Protein AF-A0A9Q1R3L7-F1 (afdb_monomer_lite)

Secondary structure (DSSP, 8-state):
-------S--------------------HHHHHHHHHHHHHHHHTT-S-GGGHHHHHHHHHHHHHHHHHHHHHHHHS-EEEESSSS-EEESSS------B--TTS-S-SBPP-EEE--HHHHS---EEEPPSSTT-PPPPSGGGGSS-EEEHHHHHHHHTT----HHHHS---S-TTS---GGG--HHHHHHHHHHHHHHHHHHHHHHHHHHHHS--EEESSSS-EE-SSS-------TT-SSSSS-S---EEE--HHHHS---EEEE--TTS-SS--GGGTTTSEEEEHHHHHHHHTTPPPPGGGPPPPP----TT-BHHHHHHHHHHHHT--STTEEEEEE-SS-EEE---TTSBGGGGT--TT-EEEEEEPPP----------------------------------------------------------PPPPPP---PPP-------

Organism: NCBI:txid402998

InterPro domains:
  IPR000626 Ubiquitin-like domain [PF00240] (311-373)
  IPR000626 Ubiquitin-like domain [PS50053] (310-370)
  IPR023342 APO domain [PF05634] (27-162)
  IPR023342 APO domain [PF05634] (189-303)
  IPR023342 APO domain [PS51499] (81-166)
  IPR023342 APO domain [PS51499] (219-304)
  IPR029071 Ubiquitin-like domain superfamily [SSF54236] (310-374)

Foldseek 3Di:
DDDDDDDDDDDDPPPPPPPPPDPPPPPDVVVCVVVVVVVLVVVQVCPLVVVLLVLLVLLLVLVVLLLVLLQLLCVVWFKKAFPADLAIATAPDAFQFQAGCGNVNPDGRHGGDIDGDDSCSQFPFAKEWADPEQRDDAAAQVCPVVTDIFQPSNSLSVRNVYDDDPCRTPVDDDDPDDPPPSVPDDLVRNLVSLVSNQVSLVSNLVSVQVSLVPWWKKAFPQDLYIYRHDPHHNHQCQPPPPPDPPGSGGPIDTDHSCSRGNFNKHFAAAPQRDSHHHNVCVVFTFIFRPSQSSSVVSPDDDDPVGDTFGDFDDDQFAFLLSVLVRCCVRRVDDSVFKWKWWDDPPDTHTRPDRNHGPVVVVDDPPTGIDIDGDDDPPPPPPDDDDDDDDDDDDDDDDDDDYDDDDDDDYDDDDDDDDDDDDDDDDDDDDDDDDDDDDDDDDDDDDDDDDDDD

Sequence (453 aa):
MVLRNRQLWQQTRMFFYYRLYSSKPKVDLRKLRPMILKRIENRAKDYPVQSMVPVAEDVLKARTILYHGVSALIQRFPTWACKYCPEVYIGENGHLIRTCYGYRRRAKNQAHEWIRGRLKDILVPVEAFHLRTMFQNVINHQERFDYDRIPAVVELCLQAGAVPSEEIVCGSSLPSSVPFQADSLSDDDLMLLGRETLKAWEALRSGVQRLLFVYPAKVCEHCSEVHIGPSGHKARLCGVFKFESWRGSHFWKKAEVDHLVPPKIVWYRRPQDPPLLMDDGRNYYGHAPAVVDLCTKVGVIAPSKYFCMMKLEVADNATVLNLKIAIQVQENVPGDRLILLLNRDVDHLLLNDDHKPLSEYGIQDGSRLHAFFEPLDEAENDGDDKDAGDESENEEEKDGNNNDDDSDGGDASENEEENDGNNNDDDSNSSSPKSPPSEDISVESPEYVDVSD

pLDDT: mean 75.71, std 24.24, range [28.38, 98.62]

Radius of gyration: 34.12 Å; chains: 1; bounding box: 88×106×112 Å

Structure (mmCIF, N/CA/C/O backbone):
data_AF-A0A9Q1R3L7-F1
#
_entry.id   AF-A0A9Q1R3L7-F1
#
loop_
_atom_site.group_PDB
_atom_site.id
_atom_site.type_symbol
_atom_site.label_atom_id
_atom_site.label_alt_id
_atom_site.label_comp_id
_atom_site.label_asym_id
_atom_site.label_entity_id
_atom_site.label_seq_id
_atom_site.pdbx_PDB_ins_code
_atom_site.Cartn_x
_atom_site.Cartn_y
_atom_site.Cartn_z
_atom_site.occupancy
_atom_site.B_iso_or_equiv
_atom_site.auth_seq_id
_atom_site.auth_comp_id
_atom_site.auth_asym_id
_atom_site.auth_atom_id
_atom_site.pdbx_PDB_model_num
ATOM 1 N N . MET A 1 1 ? 62.530 18.113 54.187 1.00 34.28 1 MET A N 1
ATOM 2 C CA . MET A 1 1 ? 63.044 18.314 52.814 1.00 34.28 1 MET A CA 1
ATOM 3 C C . MET A 1 1 ? 62.220 17.416 51.901 1.00 34.28 1 MET A C 1
ATOM 5 O O . MET A 1 1 ? 62.183 16.227 52.162 1.00 34.28 1 MET A O 1
ATOM 9 N N . VAL A 1 2 ? 61.333 17.935 51.040 1.00 30.70 2 VAL A N 1
ATOM 10 C CA . VAL A 1 2 ? 61.677 18.519 49.719 1.00 30.70 2 VAL A CA 1
ATOM 11 C C . VAL A 1 2 ? 62.476 17.476 48.929 1.00 30.70 2 VAL A C 1
ATOM 13 O O . VAL A 1 2 ? 63.556 17.124 49.368 1.00 30.70 2 VAL A O 1
ATOM 16 N N . LEU A 1 3 ? 62.097 16.961 47.766 1.00 32.66 3 LEU A N 1
ATOM 17 C CA . LEU A 1 3 ? 60.968 17.089 46.841 1.00 32.66 3 LEU A CA 1
ATOM 18 C C . LEU A 1 3 ? 61.407 16.248 45.614 1.00 32.66 3 LEU A C 1
ATOM 20 O O . LEU A 1 3 ? 62.603 16.018 45.443 1.00 32.66 3 LEU A O 1
ATOM 24 N N . ARG A 1 4 ? 60.461 15.962 44.711 1.00 36.62 4 ARG A N 1
ATOM 25 C CA . ARG A 1 4 ? 60.622 15.514 43.304 1.00 36.62 4 ARG A CA 1
ATOM 26 C C . ARG A 1 4 ? 60.746 14.005 43.083 1.00 36.62 4 ARG A C 1
ATOM 28 O O . ARG A 1 4 ? 61.550 13.347 43.715 1.00 36.62 4 ARG A O 1
ATOM 35 N N . ASN A 1 5 ? 60.035 13.408 42.130 1.00 36.19 5 ASN A N 1
ATOM 36 C CA . ASN A 1 5 ? 59.064 13.894 41.134 1.00 36.19 5 ASN A CA 1
ATOM 37 C C . ASN A 1 5 ? 58.353 12.634 40.587 1.00 36.19 5 ASN A C 1
ATOM 39 O O . ASN A 1 5 ? 59.004 11.605 40.454 1.00 36.19 5 ASN A O 1
ATOM 43 N N . ARG A 1 6 ? 57.015 12.614 40.439 1.00 32.59 6 ARG A N 1
ATOM 44 C CA . ARG A 1 6 ? 56.281 12.894 39.173 1.00 32.59 6 ARG A CA 1
ATOM 45 C C . ARG A 1 6 ? 56.823 12.051 38.003 1.00 32.59 6 ARG A C 1
ATOM 47 O O . ARG A 1 6 ? 58.001 12.142 37.716 1.00 32.59 6 ARG A O 1
ATOM 54 N N . GLN A 1 7 ? 56.056 11.307 37.213 1.00 37.03 7 GLN A N 1
ATOM 55 C CA . GLN A 1 7 ? 54.637 11.340 36.844 1.00 37.03 7 GLN A CA 1
ATOM 56 C C . GLN A 1 7 ? 54.412 10.179 35.845 1.00 37.03 7 GLN A C 1
ATOM 58 O O . GLN A 1 7 ? 55.392 9.613 35.377 1.00 37.03 7 GLN A O 1
ATOM 63 N N . LEU A 1 8 ? 53.151 9.944 35.447 1.00 33.44 8 LEU A N 1
ATOM 64 C CA . LEU A 1 8 ? 52.649 8.938 34.483 1.00 33.44 8 LEU A CA 1
ATOM 65 C C . LEU A 1 8 ? 52.349 7.616 35.208 1.00 33.44 8 LEU A C 1
ATOM 67 O O . LEU A 1 8 ? 53.237 6.818 35.446 1.00 33.44 8 LEU A O 1
ATOM 71 N N . TRP A 1 9 ? 51.148 7.356 35.725 1.00 31.92 9 TRP A N 1
ATOM 72 C CA . TRP A 1 9 ? 49.879 7.342 35.001 1.00 31.92 9 TRP A CA 1
ATOM 73 C C . TRP A 1 9 ? 48.712 7.715 35.931 1.00 31.92 9 TRP A C 1
ATOM 75 O O . TRP A 1 9 ? 48.114 6.874 36.598 1.00 31.92 9 TRP A O 1
ATOM 85 N N . GLN A 1 10 ? 48.363 9.001 35.966 1.00 36.00 10 GLN A N 1
ATOM 86 C CA . GLN A 1 10 ? 46.988 9.420 36.225 1.00 36.00 10 GLN A CA 1
ATOM 87 C C . GLN A 1 10 ? 46.316 9.552 34.861 1.00 36.00 10 GLN A C 1
ATOM 89 O O . GLN A 1 10 ? 46.727 10.415 34.099 1.00 36.00 10 GLN A O 1
ATOM 94 N N . GLN A 1 11 ? 45.318 8.705 34.597 1.00 41.62 11 GLN A N 1
ATOM 95 C CA . GLN A 1 11 ? 44.144 8.908 33.724 1.00 41.62 11 GLN A CA 1
ATOM 96 C C . GLN A 1 11 ? 43.766 7.623 32.987 1.00 41.62 11 GLN A C 1
ATOM 98 O O . GLN A 1 11 ? 43.932 7.475 31.784 1.00 41.62 11 GLN A O 1
ATOM 103 N N . THR A 1 12 ? 43.169 6.693 33.723 1.00 32.78 12 THR A N 1
ATOM 104 C CA . THR A 1 12 ? 42.073 5.877 33.185 1.00 32.78 12 THR A CA 1
ATOM 105 C C . THR A 1 12 ? 41.256 5.387 34.372 1.00 32.78 12 THR A C 1
ATOM 107 O O . THR A 1 12 ? 41.481 4.321 34.936 1.00 32.78 12 THR A O 1
ATOM 110 N N . ARG A 1 13 ? 40.306 6.219 34.816 1.00 32.28 13 ARG A N 1
ATOM 111 C CA . ARG A 1 13 ? 39.185 5.728 35.622 1.00 32.28 13 ARG A CA 1
ATOM 112 C C . ARG A 1 13 ? 38.358 4.834 34.702 1.00 32.28 13 ARG A C 1
ATOM 114 O O . ARG A 1 13 ? 37.472 5.311 34.002 1.00 32.28 13 ARG A O 1
ATOM 121 N N . MET A 1 14 ? 38.693 3.549 34.671 1.00 28.38 14 MET A N 1
ATOM 122 C CA . MET A 1 14 ? 37.858 2.526 34.061 1.00 28.38 14 MET A CA 1
ATOM 123 C C . MET A 1 14 ? 36.599 2.416 34.932 1.00 28.38 14 MET A C 1
ATOM 125 O O . MET A 1 14 ? 36.583 1.738 35.959 1.00 28.38 14 MET A O 1
ATOM 129 N N . PHE A 1 15 ? 35.560 3.174 34.580 1.00 32.06 15 PHE A N 1
ATOM 130 C CA . PHE A 1 15 ? 34.228 2.989 35.142 1.00 32.06 15 PHE A CA 1
ATOM 131 C C . PHE A 1 15 ? 33.694 1.651 34.629 1.00 32.06 15 PHE A C 1
ATOM 133 O O . PHE A 1 15 ? 33.023 1.582 33.601 1.00 32.06 15 PHE A O 1
ATOM 140 N N . PHE A 1 16 ? 33.992 0.570 35.347 1.00 29.59 16 PHE A N 1
ATOM 141 C CA . PHE A 1 16 ? 33.198 -0.643 35.244 1.00 29.59 16 PHE A CA 1
ATOM 142 C C . PHE A 1 16 ? 31.805 -0.320 35.788 1.00 29.59 16 PHE A C 1
ATOM 144 O O . PHE A 1 16 ? 31.561 -0.354 36.995 1.00 29.59 16 PHE A O 1
ATOM 151 N N . TYR A 1 17 ? 30.881 0.026 34.892 1.00 30.47 17 TYR A N 1
ATOM 152 C CA . TYR A 1 17 ? 29.455 0.004 35.188 1.00 30.47 17 TYR A CA 1
ATOM 153 C C . TYR A 1 17 ? 29.039 -1.454 35.397 1.00 30.47 17 TYR A C 1
ATOM 155 O O . TYR A 1 17 ? 28.547 -2.122 34.489 1.00 30.47 17 TYR A O 1
ATOM 163 N N . TYR A 1 18 ? 29.237 -1.968 36.609 1.00 34.44 18 TYR A N 1
ATOM 164 C CA . TYR A 1 18 ? 28.557 -3.178 37.040 1.00 34.44 18 TYR A CA 1
ATOM 165 C C . TYR A 1 18 ? 27.058 -2.875 37.066 1.00 34.44 18 TYR A C 1
ATOM 167 O O . TYR A 1 18 ? 26.556 -2.177 37.948 1.00 34.44 18 TYR A O 1
ATOM 175 N N . ARG A 1 19 ? 26.326 -3.384 36.071 1.00 36.56 19 ARG A N 1
ATOM 176 C CA . ARG A 1 19 ? 24.863 -3.381 36.072 1.00 36.56 19 ARG A CA 1
ATOM 177 C C . ARG A 1 19 ? 24.406 -4.394 37.123 1.00 36.56 19 ARG A C 1
ATOM 179 O O . ARG A 1 19 ? 24.162 -5.557 36.823 1.00 36.56 19 ARG A O 1
ATOM 186 N N . LEU A 1 20 ? 24.352 -3.959 38.379 1.00 33.59 20 LEU A N 1
ATOM 187 C CA . LEU A 1 20 ? 23.763 -4.728 39.468 1.00 33.59 20 LEU A CA 1
ATOM 188 C C . LEU A 1 20 ? 22.270 -4.905 39.164 1.00 33.59 20 LEU A C 1
ATOM 190 O O . LEU A 1 20 ? 21.499 -3.943 39.192 1.00 33.59 20 LEU A O 1
ATOM 194 N N . TYR A 1 21 ? 21.855 -6.133 38.851 1.00 40.78 21 TYR A N 1
ATOM 195 C CA . TYR A 1 21 ? 20.444 -6.503 38.797 1.00 40.78 21 TYR A CA 1
ATOM 196 C C . TYR A 1 21 ? 19.878 -6.456 40.219 1.00 40.78 21 TYR A C 1
ATOM 198 O O . TYR A 1 21 ? 19.870 -7.449 40.939 1.00 40.78 21 TYR A O 1
ATOM 206 N N . SER A 1 22 ? 19.414 -5.278 40.637 1.00 44.62 22 SER A N 1
ATOM 207 C CA . SER A 1 22 ? 18.559 -5.157 41.812 1.00 44.62 22 SER A CA 1
ATOM 208 C C . SER A 1 22 ? 17.253 -5.896 41.524 1.00 44.62 22 SER A C 1
ATOM 210 O O . SER A 1 22 ? 16.543 -5.584 40.560 1.00 44.62 22 SER A O 1
ATOM 212 N N . SER A 1 23 ? 16.953 -6.907 42.336 1.00 52.69 23 SER A N 1
ATOM 213 C CA . SER A 1 23 ? 15.661 -7.583 42.376 1.00 52.69 23 SER A CA 1
ATOM 214 C C . SER A 1 23 ? 14.584 -6.549 42.702 1.00 52.69 23 SER A C 1
ATOM 216 O O . SER A 1 23 ? 14.369 -6.206 43.865 1.00 52.69 23 SER A O 1
ATOM 218 N N . LYS A 1 24 ? 13.943 -6.000 41.663 1.00 58.62 24 LYS A N 1
ATOM 219 C CA . LYS A 1 24 ? 12.884 -4.997 41.812 1.00 58.62 24 LYS A CA 1
ATOM 220 C C . LYS A 1 24 ? 11.801 -5.551 42.750 1.00 58.62 24 LYS A C 1
ATOM 222 O O . LYS A 1 24 ? 11.383 -6.697 42.556 1.00 58.62 24 LYS A O 1
ATOM 227 N N . PRO A 1 25 ? 11.314 -4.771 43.732 1.00 55.88 25 PRO A N 1
ATOM 228 C CA . PRO A 1 25 ? 10.180 -5.192 44.543 1.00 55.88 25 PRO A CA 1
ATOM 229 C C . PRO A 1 25 ? 9.013 -5.515 43.605 1.00 55.88 25 PRO A C 1
ATOM 231 O O . PRO A 1 25 ? 8.721 -4.745 42.686 1.00 55.88 25 PRO A O 1
ATOM 234 N N . LYS A 1 26 ? 8.380 -6.681 43.795 1.00 65.62 26 LYS A N 1
ATOM 235 C CA . LYS A 1 26 ? 7.202 -7.091 43.020 1.00 65.62 26 LYS A CA 1
ATOM 236 C C . LYS A 1 26 ? 6.136 -6.009 43.173 1.00 65.62 26 LYS A C 1
ATOM 238 O O . LYS A 1 26 ? 5.538 -5.864 44.235 1.00 65.62 26 LYS A O 1
ATOM 243 N N . VAL A 1 27 ? 5.934 -5.235 42.114 1.00 76.56 27 VAL A N 1
ATOM 244 C CA . VAL A 1 27 ? 4.901 -4.205 42.044 1.00 76.56 27 VAL A CA 1
ATOM 245 C C . VAL A 1 27 ? 3.542 -4.873 42.263 1.00 76.56 27 VAL A C 1
ATOM 247 O O . VAL A 1 27 ? 3.164 -5.774 41.514 1.00 76.56 27 VAL A O 1
ATOM 250 N N . ASP A 1 28 ? 2.810 -4.452 43.296 1.00 82.81 28 ASP A N 1
ATOM 251 C CA . ASP A 1 28 ? 1.486 -4.997 43.600 1.00 82.81 28 ASP A CA 1
ATOM 252 C C . ASP A 1 28 ? 0.444 -4.454 42.609 1.00 82.81 28 ASP A C 1
ATOM 254 O O . ASP A 1 28 ? -0.114 -3.363 42.767 1.00 82.81 28 ASP A O 1
ATOM 258 N N . LEU A 1 29 ? 0.172 -5.240 41.564 1.00 78.31 29 LEU A N 1
ATOM 259 C CA . LEU A 1 29 ? -0.796 -4.900 40.522 1.00 78.31 29 LEU A CA 1
ATOM 260 C C . LEU A 1 29 ? -2.215 -4.696 41.068 1.00 78.31 29 LEU A C 1
ATOM 262 O O . LEU A 1 29 ? -2.988 -3.977 40.438 1.00 78.31 29 LEU A O 1
ATOM 266 N N . ARG A 1 30 ? -2.575 -5.266 42.231 1.00 82.75 30 ARG A N 1
ATOM 267 C CA . ARG A 1 30 ? -3.910 -5.065 42.822 1.00 82.75 30 ARG A CA 1
ATOM 268 C C . ARG A 1 30 ? -4.101 -3.623 43.286 1.00 82.75 30 ARG A C 1
ATOM 270 O O . ARG A 1 30 ? -5.178 -3.072 43.085 1.00 82.75 30 ARG A O 1
ATOM 277 N N . LYS A 1 31 ? -3.047 -2.996 43.823 1.00 84.88 31 LYS A N 1
ATOM 278 C CA . LYS A 1 31 ? -3.050 -1.581 44.234 1.00 84.88 31 LYS A CA 1
ATOM 279 C C . LYS A 1 31 ? -2.990 -0.625 43.043 1.00 84.88 31 LYS A C 1
ATOM 281 O O . LYS A 1 31 ? -3.624 0.424 43.072 1.00 84.88 31 LYS A O 1
ATOM 286 N N . LEU A 1 32 ? -2.270 -0.993 41.979 1.00 85.31 32 LEU A N 1
ATOM 287 C CA . LEU A 1 32 ? -2.161 -0.157 40.777 1.00 85.31 32 LEU A CA 1
ATOM 288 C C . LEU A 1 32 ? -3.374 -0.245 39.848 1.00 85.31 32 LEU A C 1
ATOM 290 O O . LEU A 1 32 ? -3.679 0.731 39.166 1.00 85.31 32 LEU A O 1
ATOM 294 N N . ARG A 1 33 ? -4.078 -1.382 39.810 1.00 84.44 33 ARG A N 1
ATOM 295 C CA . ARG A 1 33 ? -5.244 -1.600 38.939 1.00 84.44 33 ARG A CA 1
ATOM 296 C C . ARG A 1 33 ? -6.275 -0.460 38.987 1.00 84.44 33 ARG A C 1
ATOM 298 O O . ARG A 1 33 ? -6.601 0.034 37.908 1.00 84.44 33 ARG A O 1
ATOM 305 N N . PRO A 1 34 ? -6.762 0.011 40.153 1.00 87.25 34 PRO A N 1
ATOM 306 C CA . PRO A 1 34 ? -7.715 1.122 40.193 1.00 87.25 34 PRO A CA 1
ATOM 307 C C . PRO A 1 34 ? -7.130 2.431 39.642 1.00 87.25 34 PRO A C 1
ATOM 309 O O . PRO A 1 34 ? -7.819 3.156 38.929 1.00 87.25 34 PRO A O 1
ATOM 312 N N . MET A 1 35 ? -5.846 2.716 39.888 1.00 87.00 35 MET A N 1
ATOM 313 C CA . MET A 1 35 ? -5.180 3.906 39.340 1.00 87.00 35 MET A CA 1
ATOM 314 C C . MET A 1 35 ? -5.034 3.832 37.813 1.00 87.00 35 MET A C 1
ATOM 316 O O . MET A 1 35 ? -5.225 4.832 37.124 1.00 87.00 35 MET A O 1
ATOM 320 N N . ILE A 1 36 ? -4.714 2.649 37.277 1.00 83.19 36 ILE A N 1
ATOM 321 C CA . ILE A 1 36 ? -4.597 2.410 35.832 1.00 83.19 36 ILE A CA 1
ATOM 322 C C . ILE A 1 36 ? -5.954 2.592 35.156 1.00 83.19 36 ILE A C 1
ATOM 324 O O . ILE A 1 36 ? -6.029 3.315 34.165 1.00 83.19 36 ILE A O 1
ATOM 328 N N . LEU A 1 37 ? -7.015 1.989 35.705 1.00 82.81 37 LEU A N 1
ATOM 329 C CA . LEU A 1 37 ? -8.374 2.128 35.177 1.00 82.81 37 LEU A CA 1
ATOM 330 C C . LEU A 1 37 ? -8.819 3.593 35.180 1.00 82.81 37 LEU A C 1
ATOM 332 O O . LEU A 1 37 ? -9.224 4.091 34.136 1.00 82.81 37 LEU A O 1
ATOM 336 N N . LYS A 1 38 ? -8.609 4.319 36.286 1.00 85.00 38 LYS A N 1
ATOM 337 C CA . LYS A 1 38 ? -8.907 5.758 36.366 1.00 85.00 38 LYS A CA 1
ATOM 338 C C . LYS A 1 38 ? -8.127 6.577 35.331 1.00 85.00 38 LYS A C 1
ATOM 340 O O . LYS A 1 38 ? -8.657 7.517 34.749 1.00 85.00 38 LYS A O 1
ATOM 345 N N . ARG A 1 39 ? -6.863 6.227 35.059 1.00 84.75 39 ARG A N 1
ATOM 346 C CA . ARG A 1 39 ? -6.046 6.899 34.031 1.00 84.75 39 ARG A CA 1
ATOM 347 C C . ARG A 1 39 ? -6.494 6.569 32.604 1.00 84.75 39 ARG A C 1
ATOM 349 O O . ARG A 1 39 ? -6.269 7.382 31.710 1.00 84.75 39 ARG A O 1
ATOM 356 N N . ILE A 1 40 ? -7.036 5.378 32.364 1.00 81.31 40 ILE A N 1
ATOM 357 C CA . ILE A 1 40 ? -7.617 5.006 31.067 1.00 81.31 40 ILE A CA 1
ATOM 358 C C . ILE A 1 40 ? -8.929 5.760 30.869 1.00 81.31 40 ILE A C 1
ATOM 360 O O . ILE A 1 40 ? -9.083 6.416 29.850 1.00 81.31 40 ILE A O 1
ATOM 364 N N . GLU A 1 41 ? -9.809 5.748 31.868 1.00 82.94 41 GLU A N 1
ATOM 365 C CA . GLU A 1 41 ? -11.080 6.473 31.844 1.00 82.94 41 GLU A CA 1
ATOM 366 C C . GLU A 1 41 ? -10.871 7.975 31.625 1.00 82.94 41 GLU A C 1
ATOM 368 O O . GLU A 1 41 ? -11.520 8.573 30.777 1.00 82.94 41 GLU A O 1
ATOM 373 N N . ASN A 1 42 ? -9.914 8.583 32.331 1.00 84.31 42 ASN A N 1
ATOM 374 C CA . ASN A 1 42 ? -9.590 9.992 32.122 1.00 84.31 42 ASN A CA 1
ATOM 375 C C . ASN A 1 42 ? -9.064 10.264 30.710 1.00 84.31 42 ASN A C 1
ATOM 377 O O . ASN A 1 42 ? -9.472 11.249 30.119 1.00 84.31 42 ASN A O 1
ATOM 381 N N . ARG A 1 43 ? -8.215 9.386 30.155 1.00 80.38 43 ARG A N 1
ATOM 382 C CA . ARG A 1 43 ? -7.757 9.518 28.762 1.00 80.38 43 ARG A CA 1
ATOM 383 C C . ARG A 1 43 ? -8.894 9.350 27.764 1.00 80.38 43 ARG A C 1
ATOM 385 O O . ARG A 1 43 ? -8.886 10.025 26.752 1.00 80.38 43 ARG A O 1
ATOM 392 N N . ALA A 1 44 ? -9.852 8.469 28.038 1.00 82.31 44 ALA A N 1
ATOM 393 C CA . ALA A 1 44 ? -10.978 8.220 27.147 1.00 82.31 44 ALA A CA 1
ATOM 394 C C . ALA A 1 44 ? -11.886 9.447 26.975 1.00 82.31 44 ALA A C 1
ATOM 396 O O . ALA A 1 44 ? -12.504 9.584 25.928 1.00 82.31 44 ALA A O 1
ATOM 397 N N . LYS A 1 45 ? -11.936 10.348 27.967 1.00 85.19 45 LYS A N 1
ATOM 398 C CA . LYS A 1 45 ? -12.723 11.593 27.906 1.00 85.19 45 LYS A CA 1
ATOM 399 C C . LYS A 1 45 ? -12.217 12.580 26.856 1.00 85.19 45 LYS A C 1
ATOM 401 O O . LYS A 1 45 ? -13.000 13.390 26.379 1.00 85.19 45 LYS A O 1
ATOM 406 N N . ASP A 1 46 ? -10.942 12.491 26.493 1.00 84.69 46 ASP A N 1
ATOM 407 C CA . ASP A 1 46 ? -10.315 13.382 25.514 1.00 84.69 46 ASP A CA 1
ATOM 408 C C . ASP A 1 46 ? -10.519 12.896 24.061 1.00 84.69 46 ASP A C 1
ATOM 410 O O . ASP A 1 46 ? -9.976 13.492 23.132 1.00 84.69 46 ASP A O 1
ATOM 414 N N . TYR A 1 47 ? -11.258 11.793 23.857 1.00 88.50 47 TYR A N 1
ATOM 415 C CA . TYR A 1 47 ? -11.489 11.174 22.551 1.00 88.50 47 TYR A CA 1
ATOM 416 C C . TYR A 1 47 ? -12.956 11.330 22.111 1.00 88.50 47 TYR A C 1
ATOM 418 O O . TYR A 1 47 ? -13.857 11.158 22.934 1.00 88.50 47 TYR A O 1
ATOM 426 N N . PRO A 1 48 ? -13.213 11.569 20.813 1.00 92.62 48 PRO A N 1
ATOM 427 C CA . PRO A 1 48 ? -12.222 11.817 19.764 1.00 92.62 48 PRO A CA 1
ATOM 428 C C . PRO A 1 48 ? -11.524 13.177 19.939 1.00 92.62 48 PRO A C 1
ATOM 430 O O . PRO A 1 48 ? -12.106 14.142 20.439 1.00 92.62 48 PRO A O 1
ATOM 433 N N . VAL A 1 49 ? -10.262 13.255 19.512 1.00 93.19 49 VAL A N 1
ATOM 434 C CA . VAL A 1 49 ? -9.498 14.507 19.516 1.00 93.19 49 VAL A CA 1
ATOM 435 C C . VAL A 1 49 ? -10.026 15.377 18.379 1.00 93.19 49 VAL A C 1
ATOM 437 O O . VAL A 1 49 ? -9.717 15.126 17.216 1.00 93.19 49 VAL A O 1
ATOM 440 N N . GLN A 1 50 ? -10.813 16.400 18.717 1.00 93.50 50 GLN A N 1
ATOM 441 C CA . GLN A 1 50 ? -11.585 17.201 17.753 1.00 93.50 50 GLN A CA 1
ATOM 442 C C . GLN A 1 50 ? -10.742 17.797 16.615 1.00 93.50 50 GLN A C 1
ATOM 444 O O . GLN A 1 50 ? -11.167 17.810 15.465 1.00 93.50 50 GLN A O 1
ATOM 449 N N . SER A 1 51 ? -9.503 18.216 16.893 1.00 94.25 51 SER A N 1
ATOM 450 C CA . SER A 1 51 ? -8.596 18.752 15.866 1.00 94.25 51 SER A CA 1
ATOM 451 C C . SER A 1 51 ? -8.138 17.720 14.826 1.00 94.25 51 SER A C 1
ATOM 453 O O . SER A 1 51 ? -7.596 18.101 13.791 1.00 94.25 51 SER A O 1
ATOM 455 N N . MET A 1 52 ? -8.335 16.423 15.082 1.00 96.81 52 MET A N 1
ATOM 456 C CA . MET A 1 52 ? -8.012 15.341 14.148 1.00 96.81 52 MET A CA 1
ATOM 457 C C . MET A 1 52 ? -9.197 14.912 13.279 1.00 96.81 52 MET A C 1
ATOM 459 O O . MET A 1 52 ? -8.973 14.187 12.311 1.00 96.81 52 MET A O 1
ATOM 463 N N . VAL A 1 53 ? -10.423 15.360 13.573 1.00 96.38 53 VAL A N 1
ATOM 464 C CA . VAL A 1 53 ? -11.617 15.010 12.781 1.00 96.38 53 VAL A CA 1
ATOM 465 C C . VAL A 1 53 ? -11.443 15.389 11.301 1.00 96.38 53 VAL A C 1
ATOM 467 O O . VAL A 1 53 ? -11.608 14.500 10.465 1.00 96.38 53 VAL A O 1
ATOM 470 N N . PRO A 1 54 ? -10.977 16.607 10.937 1.00 97.62 54 PRO A N 1
ATOM 471 C CA . PRO A 1 54 ? -10.774 16.957 9.527 1.00 97.62 54 PRO A CA 1
ATOM 472 C C . PRO A 1 54 ? -9.737 16.063 8.836 1.00 97.62 54 PRO A C 1
ATOM 474 O O . PRO A 1 54 ? -9.894 15.691 7.680 1.00 97.62 54 PRO A O 1
ATOM 477 N N . VAL A 1 55 ? -8.694 15.643 9.564 1.00 98.19 55 VAL A N 1
ATOM 478 C CA . VAL A 1 55 ? -7.669 14.729 9.032 1.00 98.19 55 VAL A CA 1
ATOM 479 C C . VAL A 1 55 ? -8.278 13.370 8.701 1.00 98.19 55 VAL A C 1
ATOM 481 O O . VAL A 1 55 ? -7.944 12.780 7.678 1.00 98.19 55 VAL A O 1
ATOM 484 N N . ALA A 1 56 ? -9.164 12.868 9.559 1.00 97.88 56 ALA A N 1
ATOM 485 C CA . ALA A 1 56 ? -9.865 11.612 9.333 1.00 97.88 56 ALA A CA 1
ATOM 486 C C . ALA A 1 56 ? -10.855 11.702 8.161 1.00 97.88 56 ALA A C 1
ATOM 488 O O . ALA A 1 56 ? -10.915 10.784 7.346 1.00 97.88 56 ALA A O 1
ATOM 489 N N . GLU A 1 57 ? -11.569 12.816 8.013 1.00 96.69 57 GLU A N 1
ATOM 490 C CA . GLU A 1 57 ? -12.428 13.058 6.848 1.00 96.69 57 GLU A CA 1
ATOM 491 C C . GLU A 1 57 ? -11.627 13.116 5.542 1.00 96.69 57 GLU A C 1
ATOM 493 O O . GLU A 1 57 ? -12.004 12.479 4.558 1.00 96.69 57 GLU A O 1
ATOM 498 N N . ASP A 1 58 ? -10.493 13.817 5.534 1.00 97.25 58 ASP A N 1
ATOM 499 C CA . ASP A 1 58 ? -9.613 13.899 4.367 1.00 97.25 58 ASP A CA 1
ATOM 500 C C . ASP A 1 58 ? -9.026 12.531 3.997 1.00 97.25 58 ASP A C 1
ATOM 502 O O . ASP A 1 58 ? -8.929 12.198 2.816 1.00 97.25 58 ASP A O 1
ATOM 506 N N . VAL A 1 59 ? -8.703 11.694 4.991 1.00 97.88 59 VAL A N 1
ATOM 507 C CA . VAL A 1 59 ? -8.289 10.298 4.775 1.00 97.88 59 VAL A CA 1
ATOM 508 C C . VAL A 1 59 ? -9.386 9.497 4.075 1.00 97.88 59 VAL A C 1
ATOM 510 O O . VAL A 1 59 ? -9.095 8.761 3.128 1.00 97.88 59 VAL A O 1
ATOM 513 N N . LEU A 1 60 ? -10.643 9.635 4.504 1.00 96.19 60 LEU A N 1
ATOM 514 C CA . LEU A 1 60 ? -11.769 8.943 3.876 1.00 96.19 60 LEU A CA 1
ATOM 515 C C . LEU A 1 60 ? -12.023 9.442 2.447 1.00 96.19 60 LEU A C 1
ATOM 517 O O . LEU A 1 60 ? -12.189 8.619 1.547 1.00 96.19 60 LEU A O 1
ATOM 521 N N . LYS A 1 61 ? -11.972 10.759 2.208 1.00 95.56 61 LYS A N 1
ATOM 522 C CA . LYS A 1 61 ? -12.089 11.347 0.860 1.00 95.56 61 LYS A CA 1
ATOM 523 C C . LYS A 1 61 ? -10.979 10.847 -0.067 1.00 95.56 61 LYS A C 1
ATOM 525 O O . LYS A 1 61 ? -11.260 10.361 -1.162 1.00 95.56 61 LYS A O 1
ATOM 530 N N . ALA A 1 62 ? -9.728 10.897 0.393 1.00 97.19 62 ALA A N 1
ATOM 531 C CA . ALA A 1 62 ? -8.576 10.403 -0.356 1.00 97.19 62 ALA A CA 1
ATOM 532 C C . ALA A 1 62 ? -8.703 8.905 -0.665 1.00 97.19 62 ALA A C 1
ATOM 534 O O . ALA A 1 62 ? -8.392 8.472 -1.773 1.00 97.19 62 ALA A O 1
A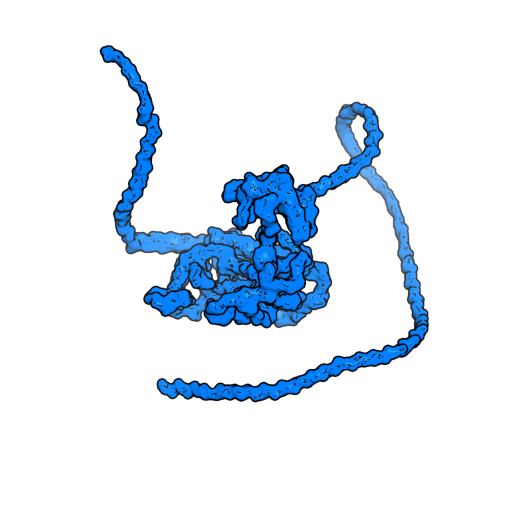TOM 535 N N . ARG A 1 63 ? -9.222 8.104 0.275 1.00 95.69 63 ARG A N 1
ATOM 536 C CA . ARG A 1 63 ? -9.508 6.685 0.037 1.00 95.69 63 ARG A CA 1
ATOM 537 C C . ARG A 1 63 ? -10.512 6.493 -1.104 1.00 95.69 63 ARG A C 1
ATOM 539 O O . ARG A 1 63 ? -10.271 5.639 -1.951 1.00 95.69 63 ARG A O 1
ATOM 546 N N . THR A 1 64 ? -11.598 7.261 -1.149 1.00 93.75 64 THR A N 1
ATOM 547 C CA . THR A 1 64 ? -12.608 7.151 -2.217 1.00 93.75 64 THR A CA 1
ATOM 548 C C . THR A 1 64 ? -12.022 7.490 -3.588 1.00 93.75 64 THR A C 1
ATOM 550 O O . THR A 1 64 ? -12.159 6.692 -4.517 1.00 93.75 64 THR A O 1
ATOM 553 N N . ILE A 1 65 ? -11.302 8.613 -3.697 1.00 95.56 65 ILE A N 1
ATOM 554 C CA . ILE A 1 65 ? -10.641 9.042 -4.944 1.00 95.56 65 ILE A CA 1
ATOM 555 C C . ILE A 1 65 ? -9.638 7.980 -5.407 1.00 95.56 65 ILE A C 1
ATOM 557 O O . ILE A 1 65 ? -9.648 7.576 -6.566 1.00 95.56 65 ILE A O 1
ATOM 561 N N . LEU A 1 66 ? -8.819 7.463 -4.486 1.00 96.94 66 LEU A N 1
ATOM 562 C CA . LEU A 1 66 ? -7.848 6.412 -4.781 1.00 96.94 66 LEU A CA 1
ATOM 563 C C . LEU A 1 66 ? -8.516 5.141 -5.323 1.00 96.94 66 LEU A C 1
ATOM 565 O O . LEU A 1 66 ? -8.050 4.578 -6.310 1.00 96.94 66 LEU A O 1
ATOM 569 N N . TYR A 1 67 ? -9.577 4.659 -4.670 1.00 94.75 67 TYR A N 1
ATOM 570 C CA . TYR A 1 67 ? -10.262 3.432 -5.088 1.00 94.75 67 TYR A CA 1
ATOM 571 C C . TYR A 1 67 ? -10.897 3.593 -6.470 1.00 94.75 67 TYR A C 1
ATOM 573 O O . TYR A 1 67 ? -10.782 2.685 -7.294 1.00 94.75 67 TYR A O 1
ATOM 581 N N . HIS A 1 68 ? -11.522 4.743 -6.730 1.00 92.75 68 HIS A N 1
ATOM 582 C CA . HIS A 1 68 ? -12.084 5.065 -8.037 1.00 92.75 68 HIS A CA 1
ATOM 583 C C . HIS A 1 68 ? -10.998 5.104 -9.118 1.00 92.75 68 HIS A C 1
ATOM 585 O O . HIS A 1 68 ? -11.081 4.371 -10.104 1.00 92.75 68 HIS A O 1
ATOM 591 N N . GLY A 1 69 ? -9.937 5.879 -8.885 1.00 94.50 69 GLY A N 1
ATOM 592 C CA . GLY A 1 69 ? -8.840 6.050 -9.828 1.00 94.50 69 GLY A CA 1
ATOM 593 C C . GLY A 1 69 ? -8.111 4.749 -10.154 1.00 94.50 69 GLY A C 1
ATOM 594 O O . GLY A 1 69 ? -7.930 4.412 -11.321 1.00 94.50 69 GLY A O 1
ATOM 595 N N . VAL A 1 70 ? -7.784 3.937 -9.144 1.00 96.06 70 VAL A N 1
ATOM 596 C CA . VAL A 1 70 ? -7.173 2.616 -9.371 1.00 96.06 70 VAL A CA 1
ATOM 597 C C . VAL A 1 70 ? -8.129 1.681 -10.113 1.00 96.06 70 VAL A C 1
ATOM 599 O O . VAL A 1 70 ? -7.698 0.957 -11.008 1.00 96.06 70 VAL A O 1
ATOM 602 N N . SER A 1 71 ? -9.423 1.686 -9.775 1.00 93.44 71 SER A N 1
ATOM 603 C CA . SER A 1 71 ? -10.415 0.859 -10.471 1.00 93.44 71 SER A CA 1
ATOM 604 C C . SER A 1 71 ? -10.508 1.205 -11.958 1.00 93.44 71 SER A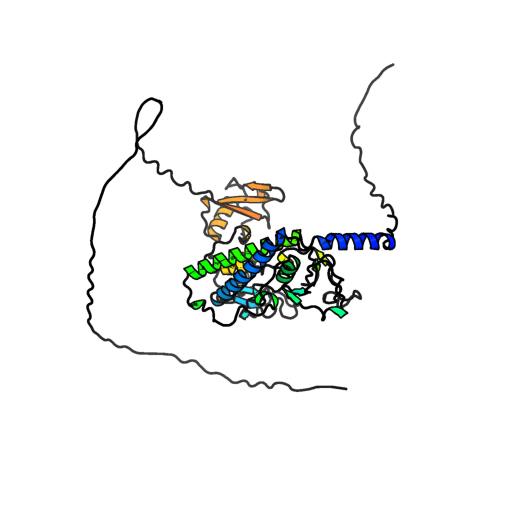 C 1
ATOM 606 O O . SER A 1 71 ? -10.601 0.295 -12.779 1.00 93.44 71 SER A O 1
ATOM 608 N N . ALA A 1 72 ? -10.462 2.491 -12.304 1.00 92.31 72 ALA A N 1
ATOM 609 C CA . ALA A 1 72 ? -10.459 2.966 -13.682 1.00 92.31 72 ALA A CA 1
ATOM 610 C C . ALA A 1 72 ? -9.141 2.636 -14.411 1.00 92.31 72 ALA A C 1
ATOM 612 O O . ALA A 1 72 ? -9.161 2.072 -15.503 1.00 92.31 72 ALA A O 1
ATOM 613 N N . LEU A 1 73 ? -7.983 2.882 -13.787 1.00 93.88 73 LEU A N 1
ATOM 614 C CA . LEU A 1 73 ? -6.675 2.612 -14.399 1.00 93.88 73 LEU A CA 1
ATOM 615 C C . LEU A 1 73 ? -6.443 1.115 -14.682 1.00 93.88 73 LEU A C 1
ATOM 617 O O . LEU A 1 73 ? -5.860 0.776 -15.707 1.00 93.88 73 LEU A O 1
ATOM 621 N N . ILE A 1 74 ? -6.934 0.201 -13.834 1.00 93.94 74 ILE A N 1
ATOM 622 C CA . ILE A 1 74 ? -6.829 -1.258 -14.068 1.00 93.94 74 ILE A CA 1
ATOM 623 C C . ILE A 1 74 ? -7.629 -1.712 -15.306 1.00 93.94 74 ILE A C 1
ATOM 625 O O . ILE A 1 74 ? -7.310 -2.741 -15.914 1.00 93.94 74 ILE A O 1
ATOM 629 N N . GLN A 1 75 ? -8.680 -0.981 -15.692 1.00 89.38 75 GLN A N 1
ATOM 630 C CA . GLN A 1 75 ? -9.418 -1.287 -16.919 1.00 89.38 75 GLN A CA 1
ATOM 631 C C . GLN A 1 75 ? -8.558 -0.991 -18.150 1.00 89.38 75 GLN A C 1
ATOM 633 O O . GLN A 1 75 ? -8.470 -1.844 -19.030 1.00 89.38 75 GLN A O 1
ATOM 638 N N . ARG A 1 76 ? -7.848 0.147 -18.147 1.00 89.75 76 ARG A N 1
ATOM 639 C CA . ARG A 1 76 ? -6.970 0.576 -19.244 1.00 89.75 76 ARG A CA 1
ATOM 640 C C . ARG A 1 76 ? -5.656 -0.205 -19.313 1.00 89.75 76 ARG A C 1
ATOM 642 O O . ARG A 1 76 ? -5.225 -0.578 -20.401 1.00 89.75 76 ARG A O 1
ATOM 649 N N . PHE A 1 77 ? -5.020 -0.465 -18.169 1.00 91.75 77 PHE A N 1
ATOM 650 C CA . PHE A 1 77 ? -3.730 -1.155 -18.094 1.00 91.75 77 PHE A CA 1
ATOM 651 C C . PHE A 1 77 ? -3.907 -2.587 -17.602 1.00 91.75 77 PHE A C 1
ATOM 653 O O . PHE A 1 77 ? -4.281 -2.799 -16.439 1.00 91.75 77 PHE A O 1
ATOM 660 N N . PRO A 1 78 ? -3.608 -3.598 -18.441 1.00 93.12 78 PRO A N 1
ATOM 661 C CA . PRO A 1 78 ? -3.775 -4.974 -18.033 1.00 93.12 78 PRO A CA 1
ATOM 662 C C . PRO A 1 78 ? -2.976 -5.280 -16.768 1.00 93.12 78 PRO A C 1
ATOM 664 O O . PRO A 1 78 ? -1.774 -5.040 -16.670 1.00 93.12 78 PRO A O 1
ATOM 667 N N . THR A 1 79 ? -3.694 -5.779 -15.769 1.00 95.19 79 THR A N 1
ATOM 668 C CA . THR A 1 79 ? -3.146 -6.120 -14.463 1.00 95.19 79 THR A CA 1
ATOM 669 C C . THR A 1 79 ? -3.331 -7.611 -14.251 1.00 95.19 79 THR A C 1
ATOM 671 O O . THR A 1 79 ? -4.425 -8.148 -14.449 1.00 95.19 79 THR A O 1
ATOM 674 N N . TRP A 1 80 ? -2.264 -8.275 -13.831 1.00 96.25 80 TRP A N 1
ATOM 675 C CA . TRP A 1 80 ? -2.179 -9.715 -13.654 1.00 96.25 80 TRP A CA 1
ATOM 676 C C . TRP A 1 80 ? -1.841 -10.027 -12.205 1.00 96.25 80 TRP A C 1
ATOM 678 O O . TRP A 1 80 ? -0.889 -9.483 -11.656 1.00 96.25 80 TRP A O 1
ATOM 688 N N . ALA A 1 81 ? -2.608 -10.913 -11.582 1.00 96.69 81 ALA A N 1
ATOM 689 C CA . ALA A 1 81 ? -2.308 -11.447 -10.260 1.00 96.69 81 ALA A CA 1
ATOM 690 C C . ALA A 1 81 ? -1.945 -12.924 -10.390 1.00 96.69 81 ALA A C 1
ATOM 692 O O . ALA A 1 81 ? -2.551 -13.652 -11.178 1.00 96.69 81 ALA A O 1
ATOM 693 N N . CYS A 1 82 ? -0.956 -13.382 -9.631 1.00 95.56 82 CYS A N 1
ATOM 694 C CA . CYS A 1 82 ? -0.648 -14.802 -9.587 1.00 95.56 82 CYS A CA 1
ATOM 695 C C . CYS A 1 82 ? -1.715 -15.541 -8.771 1.00 95.56 82 CYS A C 1
ATOM 697 O O . CYS A 1 82 ? -2.076 -15.142 -7.664 1.00 95.56 82 CYS A O 1
ATOM 699 N N . LYS A 1 83 ? -2.191 -16.674 -9.287 1.00 93.69 83 LYS A N 1
ATOM 700 C CA . LYS A 1 83 ? -3.183 -17.525 -8.612 1.00 93.69 83 LYS A CA 1
ATOM 701 C C . LYS A 1 83 ? -2.684 -18.112 -7.286 1.00 93.69 83 LYS A C 1
ATOM 703 O O . LYS A 1 83 ? -3.482 -18.452 -6.414 1.00 93.69 83 LYS A O 1
ATOM 708 N N . TYR A 1 84 ? -1.369 -18.272 -7.140 1.00 91.56 84 TYR A N 1
ATOM 709 C CA . TYR A 1 84 ? -0.770 -19.066 -6.064 1.00 91.56 84 TYR A CA 1
ATOM 710 C C . TYR A 1 84 ? 0.080 -18.277 -5.072 1.00 91.56 84 TYR A C 1
ATOM 712 O O . TYR A 1 84 ? 0.297 -18.742 -3.950 1.00 91.56 84 TYR A O 1
ATOM 720 N N . CYS A 1 85 ? 0.575 -17.104 -5.455 1.00 91.94 85 CYS A N 1
ATOM 721 C CA . CYS A 1 85 ? 1.332 -16.235 -4.567 1.00 91.94 85 CYS A CA 1
ATOM 722 C C . CYS A 1 85 ? 0.820 -14.793 -4.659 1.00 91.94 85 CYS A C 1
ATOM 724 O O . CYS A 1 85 ? 0.093 -14.457 -5.585 1.00 91.94 85 CYS A O 1
ATOM 726 N N . PRO A 1 86 ? 1.200 -13.917 -3.716 1.00 91.88 86 PRO A N 1
ATOM 727 C CA . PRO A 1 86 ? 0.758 -12.528 -3.733 1.00 91.88 86 PRO A CA 1
ATOM 728 C C . PRO A 1 86 ? 1.373 -11.676 -4.853 1.00 91.88 86 PRO A C 1
ATOM 730 O O . PRO A 1 86 ? 1.296 -10.461 -4.750 1.00 91.88 86 PRO A O 1
ATOM 733 N N . GLU A 1 87 ? 2.035 -12.236 -5.863 1.00 94.69 87 GLU A N 1
ATOM 734 C CA . GLU A 1 87 ? 2.693 -11.434 -6.899 1.00 94.69 87 GLU A CA 1
ATOM 735 C C . GLU A 1 87 ? 1.668 -10.820 -7.854 1.00 94.69 87 GLU A C 1
ATOM 737 O O . GLU A 1 87 ? 0.658 -11.443 -8.188 1.00 94.69 87 GLU A O 1
ATOM 742 N N . VAL A 1 88 ? 1.922 -9.576 -8.252 1.00 96.19 88 VAL A N 1
ATOM 743 C CA . VAL A 1 88 ? 1.103 -8.823 -9.201 1.00 96.19 88 VAL A CA 1
ATOM 744 C C . VAL A 1 88 ? 2.033 -8.172 -10.213 1.00 96.19 88 VAL A C 1
ATOM 746 O O . VAL A 1 88 ? 3.141 -7.762 -9.868 1.00 96.19 88 VAL A O 1
ATOM 749 N N . TYR A 1 89 ? 1.575 -8.081 -11.452 1.00 95.88 89 TYR A N 1
ATOM 750 C CA . TYR A 1 89 ? 2.281 -7.431 -12.540 1.00 95.88 89 TYR A CA 1
ATOM 751 C C . TYR A 1 89 ? 1.323 -6.564 -13.348 1.00 95.88 89 TYR A C 1
ATOM 753 O O . TYR A 1 89 ? 0.176 -6.950 -13.572 1.00 95.88 89 TYR A O 1
ATOM 761 N N . ILE A 1 90 ? 1.786 -5.396 -13.786 1.00 95.12 90 ILE A N 1
ATOM 762 C CA . ILE A 1 90 ? 1.007 -4.475 -14.614 1.00 95.12 90 ILE A CA 1
ATOM 763 C C . ILE A 1 90 ? 1.737 -4.332 -15.948 1.00 95.12 90 ILE A C 1
ATOM 765 O O . ILE A 1 90 ? 2.840 -3.787 -16.007 1.00 95.12 90 ILE A O 1
ATOM 769 N N . GLY A 1 91 ? 1.115 -4.810 -17.017 1.00 91.56 91 GLY A N 1
ATOM 770 C CA . GLY A 1 91 ? 1.691 -4.882 -18.355 1.00 91.56 91 GLY A CA 1
ATOM 771 C C . GLY A 1 91 ? 0.840 -5.767 -19.258 1.00 91.56 91 GLY A C 1
ATOM 772 O O . GLY A 1 91 ? -0.038 -6.477 -18.774 1.00 91.56 91 GLY A O 1
ATOM 773 N N . GLU A 1 92 ? 1.095 -5.732 -20.566 1.00 90.25 92 GLU A N 1
ATOM 774 C CA . GLU A 1 92 ? 0.293 -6.452 -21.570 1.00 90.25 92 GLU A CA 1
ATOM 775 C C . GLU A 1 92 ? 0.092 -7.931 -21.219 1.00 90.25 92 GLU A C 1
ATOM 777 O O . GLU A 1 92 ? -1.029 -8.429 -21.252 1.00 90.25 92 GLU A O 1
ATOM 782 N N . ASN A 1 93 ? 1.161 -8.597 -20.775 1.00 89.56 93 ASN A N 1
ATOM 783 C CA . ASN A 1 93 ? 1.163 -9.983 -20.317 1.00 89.56 93 ASN A CA 1
ATOM 784 C C . ASN A 1 93 ? 1.875 -10.094 -18.968 1.00 89.56 93 ASN A C 1
ATOM 786 O O . ASN A 1 93 ? 2.700 -9.251 -18.632 1.00 89.56 93 ASN A O 1
ATOM 790 N N . GLY A 1 94 ? 1.599 -11.148 -18.201 1.00 92.19 94 GLY A N 1
ATOM 791 C CA . GLY A 1 94 ? 2.382 -11.453 -17.003 1.00 92.19 94 GLY A CA 1
ATOM 792 C C . GLY A 1 94 ? 3.853 -11.748 -17.332 1.00 92.19 94 GLY A C 1
ATOM 793 O O . GLY A 1 94 ? 4.160 -12.298 -18.389 1.00 92.19 94 GLY A O 1
ATOM 794 N N . HIS A 1 95 ? 4.774 -11.402 -16.429 1.00 94.00 95 HIS A N 1
ATOM 795 C CA . HIS A 1 95 ? 6.204 -11.648 -16.644 1.00 94.00 95 HIS A CA 1
ATOM 796 C C . HIS A 1 95 ? 6.574 -13.140 -16.569 1.00 94.00 95 HIS A C 1
ATOM 798 O O . HIS A 1 95 ? 5.847 -13.958 -15.994 1.00 94.00 95 HIS A O 1
ATOM 804 N N . LEU A 1 96 ? 7.763 -13.478 -17.085 1.00 94.38 96 LEU A N 1
ATOM 805 C CA . LEU A 1 96 ? 8.315 -14.839 -17.094 1.00 94.38 96 LEU A CA 1
ATOM 806 C C . LEU A 1 96 ? 9.329 -15.109 -15.973 1.00 94.38 96 LEU A C 1
ATOM 808 O O . LEU A 1 96 ? 9.846 -16.220 -15.871 1.00 94.38 96 LEU A O 1
ATOM 812 N N . ILE A 1 97 ? 9.596 -14.119 -15.116 1.00 93.81 97 ILE A N 1
ATOM 813 C CA . ILE A 1 97 ? 10.471 -14.282 -13.947 1.00 93.81 97 ILE A CA 1
ATOM 814 C C . ILE A 1 97 ? 9.934 -15.393 -13.036 1.00 93.81 97 ILE A C 1
ATOM 816 O O . ILE A 1 97 ? 8.772 -15.382 -12.613 1.00 93.81 97 ILE A O 1
ATOM 820 N N . ARG A 1 98 ? 10.796 -16.354 -12.711 1.00 93.00 98 ARG A N 1
ATOM 821 C CA . ARG A 1 98 ? 10.473 -17.518 -11.894 1.00 93.00 98 ARG A CA 1
ATOM 822 C C . ARG A 1 98 ? 10.689 -17.199 -10.423 1.00 93.00 98 ARG A C 1
ATOM 824 O O . ARG A 1 98 ? 11.719 -17.531 -9.837 1.00 93.00 98 ARG A O 1
ATOM 831 N N . THR A 1 99 ? 9.685 -16.591 -9.808 1.00 91.62 99 THR A N 1
ATOM 832 C CA . THR A 1 99 ? 9.664 -16.216 -8.378 1.00 91.62 99 THR A CA 1
ATOM 833 C C . THR A 1 99 ? 8.487 -16.819 -7.620 1.00 91.62 99 THR A C 1
ATOM 835 O O . THR A 1 99 ? 8.388 -16.672 -6.400 1.00 91.62 99 THR A O 1
ATOM 838 N N . CYS A 1 100 ? 7.608 -17.559 -8.301 1.00 92.75 100 CYS A N 1
ATOM 839 C CA . CYS A 1 100 ? 6.436 -18.132 -7.665 1.00 92.75 100 CYS A CA 1
ATOM 840 C C . CYS A 1 100 ? 6.822 -19.211 -6.642 1.00 92.75 100 CYS A C 1
ATOM 842 O O . CYS A 1 100 ? 7.653 -20.088 -6.901 1.00 92.75 100 CYS A O 1
ATOM 844 N N . TYR A 1 101 ? 6.153 -19.176 -5.487 1.00 87.69 101 TYR A N 1
ATOM 845 C CA . TYR A 1 101 ? 6.274 -20.191 -4.434 1.00 87.69 101 TYR A CA 1
ATOM 846 C C . TYR A 1 101 ? 5.250 -21.337 -4.586 1.00 87.69 101 TYR A C 1
ATOM 848 O O . TYR A 1 101 ? 5.271 -22.314 -3.833 1.00 87.69 101 TYR A O 1
ATOM 856 N N . GLY A 1 102 ? 4.324 -21.220 -5.544 1.00 84.62 102 GLY A N 1
ATOM 857 C CA . GLY A 1 102 ? 3.223 -22.159 -5.750 1.00 84.62 102 GLY A CA 1
ATOM 858 C C . GLY A 1 102 ? 2.261 -22.266 -4.556 1.00 84.62 102 GLY A C 1
ATOM 859 O O . GLY A 1 102 ? 2.482 -21.711 -3.478 1.00 84.62 102 GLY A O 1
ATOM 860 N N . TYR A 1 103 ? 1.181 -23.032 -4.733 1.00 79.50 103 TYR A N 1
ATOM 861 C CA . TYR A 1 103 ? 0.101 -23.151 -3.741 1.00 79.50 103 TYR A CA 1
ATOM 862 C C . TYR A 1 103 ? 0.597 -23.580 -2.349 1.00 79.50 103 TYR A C 1
ATOM 864 O O . TYR A 1 103 ? 0.184 -23.038 -1.325 1.00 79.50 103 TYR A O 1
ATOM 872 N N . ARG A 1 104 ? 1.521 -24.551 -2.301 1.00 76.94 104 ARG A N 1
ATOM 873 C CA . ARG A 1 104 ? 2.041 -25.118 -1.043 1.00 76.94 104 ARG A CA 1
ATOM 874 C C . ARG A 1 104 ? 3.259 -24.382 -0.480 1.00 76.94 104 ARG A C 1
ATOM 876 O O . ARG A 1 104 ? 3.753 -24.802 0.562 1.00 76.94 104 ARG A O 1
ATOM 883 N N . ARG A 1 105 ? 3.777 -23.346 -1.155 1.00 74.50 105 ARG A N 1
ATOM 884 C CA . ARG A 1 105 ? 4.988 -22.598 -0.750 1.00 74.50 105 ARG A CA 1
ATOM 885 C C . ARG A 1 105 ? 6.236 -23.465 -0.505 1.00 74.50 105 ARG A C 1
ATOM 887 O O . ARG A 1 105 ? 7.126 -23.068 0.241 1.00 74.50 105 ARG A O 1
ATOM 894 N N . ARG A 1 106 ? 6.293 -24.667 -1.096 1.00 73.38 106 ARG A N 1
ATOM 895 C CA . ARG A 1 106 ? 7.414 -25.622 -0.949 1.00 73.38 106 ARG A CA 1
ATOM 896 C C . ARG A 1 106 ? 8.403 -25.525 -2.102 1.00 73.38 106 ARG A C 1
ATOM 898 O O . ARG A 1 106 ? 9.607 -25.524 -1.874 1.00 73.38 106 ARG A O 1
ATOM 905 N N . ALA A 1 107 ? 7.889 -25.450 -3.326 1.00 74.06 107 ALA A N 1
ATOM 906 C CA . ALA A 1 107 ? 8.705 -25.213 -4.503 1.00 74.06 107 ALA A CA 1
ATOM 907 C C . ALA A 1 107 ? 9.039 -23.721 -4.568 1.00 74.06 107 ALA A C 1
ATOM 909 O O . ALA A 1 107 ? 8.156 -22.883 -4.408 1.00 74.06 107 ALA A O 1
ATOM 910 N N . LYS A 1 108 ? 10.312 -23.393 -4.774 1.00 79.31 108 LYS A N 1
ATOM 911 C CA . LYS A 1 108 ? 10.748 -22.026 -5.073 1.00 79.31 108 LYS A CA 1
ATOM 912 C C . LYS A 1 108 ? 10.995 -21.907 -6.575 1.00 79.31 108 LYS A C 1
ATOM 914 O O . LYS A 1 108 ? 11.169 -22.920 -7.258 1.00 79.31 108 LYS A O 1
ATOM 919 N N . ASN A 1 109 ? 11.019 -20.675 -7.064 1.00 85.31 109 ASN A N 1
ATOM 920 C CA . ASN A 1 109 ? 11.388 -20.330 -8.434 1.00 85.31 109 ASN A CA 1
ATOM 921 C C . ASN A 1 109 ? 10.555 -21.056 -9.508 1.00 85.31 109 ASN A C 1
ATOM 923 O O . ASN A 1 109 ? 11.078 -21.633 -10.469 1.00 85.31 109 ASN A O 1
ATOM 927 N N . GLN A 1 110 ? 9.238 -21.082 -9.314 1.00 89.88 110 GLN A N 1
ATOM 928 C CA . GLN A 1 110 ? 8.295 -21.570 -10.318 1.00 89.88 110 GLN A CA 1
ATOM 929 C C . GLN A 1 110 ? 7.821 -20.419 -11.208 1.00 89.88 110 GLN A C 1
ATOM 931 O O . GLN A 1 110 ? 7.859 -19.258 -10.796 1.00 89.88 110 GLN A O 1
ATOM 936 N N . ALA A 1 111 ? 7.360 -20.755 -12.413 1.00 92.62 111 ALA A N 1
ATOM 937 C CA . ALA A 1 111 ? 6.612 -19.815 -13.237 1.00 92.62 111 ALA A CA 1
ATOM 938 C C . ALA A 1 111 ? 5.283 -19.461 -12.551 1.00 92.62 111 ALA A C 1
ATOM 940 O O . ALA A 1 111 ? 4.729 -20.259 -11.788 1.00 92.62 111 ALA A O 1
ATOM 941 N N . HIS A 1 112 ? 4.789 -18.255 -12.806 1.00 94.38 112 HIS A N 1
ATOM 942 C CA . HIS A 1 112 ? 3.499 -17.808 -12.293 1.00 94.38 112 HIS A CA 1
ATOM 943 C C . HIS A 1 112 ? 2.363 -18.286 -13.192 1.00 94.38 112 HIS A C 1
ATOM 945 O O . HIS A 1 112 ? 2.485 -18.290 -14.413 1.00 94.38 112 HIS A O 1
ATOM 951 N N . GLU A 1 113 ? 1.239 -18.645 -12.575 1.00 94.75 113 GLU A N 1
ATOM 952 C CA . GLU A 1 113 ? -0.032 -18.817 -13.280 1.00 94.75 113 GLU A CA 1
ATOM 953 C C . GLU A 1 113 ? -0.833 -17.528 -13.109 1.00 94.75 113 GLU A C 1
ATOM 955 O O . GLU A 1 113 ? -1.325 -17.227 -12.014 1.00 94.75 113 GLU A O 1
ATOM 960 N N . TRP A 1 114 ? -0.895 -16.742 -14.180 1.00 96.44 114 TRP A N 1
ATOM 961 C CA . TRP A 1 114 ? -1.492 -15.414 -14.179 1.00 96.44 114 TRP A CA 1
ATOM 962 C C . TRP A 1 114 ? -3.001 -15.472 -14.400 1.00 96.44 114 TRP A C 1
ATOM 964 O O . TRP A 1 114 ? -3.494 -16.132 -15.310 1.00 96.44 114 TRP A O 1
ATOM 974 N N . ILE A 1 115 ? -3.733 -14.726 -13.578 1.00 96.31 115 ILE A N 1
ATOM 975 C CA . ILE A 1 115 ? -5.160 -14.447 -13.740 1.00 96.31 115 ILE A CA 1
ATOM 976 C C . ILE A 1 115 ? -5.376 -12.934 -13.810 1.00 96.31 115 ILE A C 1
ATOM 978 O O . ILE A 1 115 ? -4.522 -12.158 -13.373 1.00 96.31 115 ILE A O 1
ATOM 982 N N . ARG A 1 116 ? -6.530 -12.501 -14.332 1.00 96.00 116 ARG A N 1
ATOM 983 C CA . ARG A 1 116 ? -6.907 -11.080 -14.343 1.00 96.00 116 ARG A CA 1
ATOM 984 C C . ARG A 1 116 ? -6.905 -10.539 -12.908 1.00 96.00 116 ARG A C 1
ATOM 986 O O . ARG A 1 116 ? -7.677 -11.006 -12.066 1.00 96.00 116 ARG A O 1
ATOM 993 N N . GLY A 1 117 ? -6.039 -9.565 -12.650 1.00 93.81 117 GLY A N 1
ATOM 994 C CA . GLY A 1 117 ? -5.948 -8.871 -11.373 1.00 93.81 117 GLY A CA 1
ATOM 995 C C . GLY A 1 117 ? -7.173 -7.996 -11.117 1.00 93.81 117 GLY A C 1
ATOM 996 O O . GLY A 1 117 ? -7.839 -7.527 -12.041 1.00 93.81 117 GLY A O 1
ATOM 997 N N . ARG A 1 118 ? -7.488 -7.797 -9.840 1.00 92.56 118 ARG A N 1
ATOM 998 C CA . ARG A 1 118 ? -8.617 -7.000 -9.354 1.00 92.56 118 ARG A CA 1
ATOM 999 C C . ARG A 1 118 ? -8.123 -5.874 -8.452 1.00 92.56 118 ARG A C 1
ATOM 1001 O O . ARG A 1 118 ? -6.986 -5.878 -7.989 1.00 92.56 118 ARG A O 1
ATOM 1008 N N . LEU A 1 119 ? -9.029 -4.957 -8.109 1.00 93.44 119 LEU A N 1
ATOM 1009 C CA . LEU A 1 119 ? -8.747 -3.833 -7.211 1.00 93.44 119 LEU A CA 1
ATOM 1010 C C . LEU A 1 119 ? -8.055 -4.267 -5.907 1.00 93.44 119 LEU A C 1
ATOM 1012 O O . LEU A 1 119 ? -7.066 -3.663 -5.514 1.00 93.44 119 LEU A O 1
ATOM 1016 N N . LYS A 1 120 ? -8.517 -5.358 -5.283 1.00 93.69 120 LYS A N 1
ATOM 1017 C CA . LYS A 1 120 ? -7.946 -5.901 -4.035 1.00 93.69 120 LYS A CA 1
ATOM 1018 C C . LYS A 1 120 ? -6.518 -6.448 -4.163 1.00 93.69 120 LYS A C 1
ATOM 1020 O O . LYS A 1 120 ? -5.844 -6.630 -3.153 1.00 93.69 120 LYS A O 1
ATOM 1025 N N . ASP A 1 121 ? -6.072 -6.761 -5.378 1.00 94.69 121 ASP A N 1
ATOM 1026 C CA . ASP A 1 121 ? -4.721 -7.277 -5.614 1.00 94.69 121 ASP A CA 1
ATOM 1027 C C . ASP A 1 121 ? -3.695 -6.132 -5.627 1.00 94.69 121 ASP A C 1
ATOM 1029 O O . ASP A 1 121 ? -2.540 -6.346 -5.249 1.00 94.69 121 ASP A O 1
ATOM 1033 N N . ILE A 1 122 ? -4.153 -4.923 -5.987 1.00 95.94 122 ILE A N 1
ATOM 1034 C CA . ILE A 1 122 ? -3.412 -3.653 -5.977 1.00 95.94 122 ILE A CA 1
ATOM 1035 C C . ILE A 1 122 ? -3.562 -2.939 -4.625 1.00 95.94 122 ILE A C 1
ATOM 1037 O O . ILE A 1 122 ? -2.570 -2.639 -3.964 1.00 95.94 122 ILE A O 1
ATOM 1041 N N . LEU A 1 123 ? -4.802 -2.700 -4.191 1.00 95.88 123 LEU A N 1
ATOM 1042 C CA . LEU A 1 123 ? -5.157 -2.115 -2.899 1.00 95.88 123 LEU A CA 1
ATOM 1043 C C . LEU A 1 123 ? -5.488 -3.239 -1.917 1.00 95.88 123 LEU A C 1
ATOM 1045 O O . LEU A 1 123 ? -6.644 -3.635 -1.773 1.00 95.88 123 LEU A O 1
ATOM 1049 N N . VAL A 1 124 ? -4.456 -3.773 -1.261 1.00 93.12 124 VAL A N 1
ATOM 1050 C CA . VAL A 1 124 ? -4.590 -4.933 -0.369 1.00 93.12 124 VAL A CA 1
ATOM 1051 C C . VAL A 1 124 ? -5.518 -4.592 0.809 1.00 93.12 124 VAL A C 1
ATOM 1053 O O . VAL A 1 124 ? -5.189 -3.704 1.601 1.00 93.12 124 VAL A O 1
ATOM 1056 N N . PRO A 1 125 ? -6.662 -5.287 0.960 1.00 92.31 125 PRO A N 1
ATOM 1057 C CA . PRO A 1 125 ? -7.583 -5.038 2.058 1.00 92.31 125 PRO A CA 1
ATOM 1058 C C . PRO A 1 125 ? -6.955 -5.418 3.398 1.00 92.31 125 PRO A C 1
ATOM 1060 O O . PRO A 1 125 ? -6.430 -6.520 3.563 1.00 92.31 125 PRO A O 1
ATOM 1063 N N . VAL A 1 126 ? -7.055 -4.514 4.368 1.00 95.19 126 VAL A N 1
ATOM 1064 C CA . VAL A 1 126 ? -6.688 -4.760 5.763 1.00 95.19 126 VAL A CA 1
ATOM 1065 C C . VAL A 1 126 ? -7.921 -4.501 6.607 1.00 95.19 126 VAL A C 1
ATOM 1067 O O . VAL A 1 126 ? -8.475 -3.405 6.559 1.00 95.19 126 VAL A O 1
ATOM 1070 N N . GLU A 1 127 ? -8.345 -5.499 7.372 1.00 94.62 127 GLU A N 1
ATOM 1071 C CA . GLU A 1 127 ? -9.534 -5.425 8.220 1.00 94.62 127 GLU A CA 1
ATOM 1072 C C . GLU A 1 127 ? -9.161 -5.278 9.697 1.00 94.62 127 GLU A C 1
ATOM 1074 O O . GLU A 1 127 ? -8.096 -5.719 10.136 1.00 94.62 127 GLU A O 1
ATOM 1079 N N . ALA A 1 128 ? -10.065 -4.671 10.459 1.00 95.62 128 ALA A N 1
ATOM 1080 C CA . ALA A 1 128 ? -10.029 -4.601 11.911 1.00 95.62 128 ALA A CA 1
ATOM 1081 C C . ALA A 1 128 ? -11.443 -4.806 12.472 1.00 95.62 128 ALA A C 1
ATOM 1083 O O . ALA A 1 128 ? -12.439 -4.593 11.779 1.00 95.62 128 ALA A O 1
ATOM 1084 N N . PHE A 1 129 ? -11.532 -5.209 13.739 1.00 95.62 129 PHE A N 1
ATOM 1085 C CA . PHE A 1 129 ? -12.808 -5.203 14.453 1.00 95.62 129 PHE A CA 1
ATOM 1086 C C . PHE A 1 129 ? -13.309 -3.777 14.643 1.00 95.62 129 PHE A C 1
ATOM 1088 O O . PHE A 1 129 ? -12.551 -2.924 15.113 1.00 95.62 129 PHE A O 1
ATOM 1095 N N . HIS A 1 130 ? -14.585 -3.562 14.343 1.00 94.81 130 HIS A N 1
ATOM 1096 C CA . HIS A 1 130 ? -15.253 -2.303 14.608 1.00 94.81 130 HIS A CA 1
ATOM 1097 C C . HIS A 1 130 ? -15.449 -2.107 16.115 1.00 94.81 130 HIS A C 1
ATOM 1099 O O . HIS A 1 130 ? -16.033 -2.960 16.789 1.00 94.81 130 HIS A O 1
ATOM 1105 N N . LEU A 1 131 ? -14.943 -1.007 16.677 1.00 93.31 131 LEU A N 1
ATOM 1106 C CA . LEU A 1 131 ? -15.106 -0.690 18.094 1.00 93.31 131 LEU A CA 1
ATOM 1107 C C . LEU A 1 131 ? -16.160 0.402 18.283 1.00 93.31 131 LEU A C 1
ATOM 1109 O O . LEU A 1 131 ? -16.280 1.331 17.492 1.00 93.31 131 LEU A O 1
ATOM 1113 N N . ARG A 1 132 ? -16.885 0.349 19.403 1.00 90.00 132 ARG A N 1
ATOM 1114 C CA . ARG A 1 132 ? -17.800 1.432 19.789 1.00 90.00 132 ARG A CA 1
ATOM 1115 C C . ARG A 1 132 ? -17.029 2.655 20.263 1.00 90.00 132 ARG A C 1
ATOM 1117 O O . ARG A 1 132 ? -17.412 3.779 19.972 1.00 90.00 132 ARG A O 1
ATOM 1124 N N . THR A 1 133 ? -15.964 2.429 21.030 1.00 89.75 133 THR A N 1
ATOM 1125 C CA . THR A 1 133 ? -15.075 3.485 21.518 1.00 89.75 133 THR A CA 1
ATOM 1126 C C . THR A 1 133 ? -13.631 2.993 21.598 1.00 89.75 133 THR A C 1
ATOM 1128 O O . THR A 1 133 ? -13.364 1.814 21.847 1.00 89.75 133 THR A O 1
ATOM 1131 N N . MET A 1 134 ? -12.689 3.930 21.473 1.00 89.69 134 MET A N 1
ATOM 1132 C CA . MET A 1 134 ? -11.241 3.688 21.522 1.00 89.69 134 MET A CA 1
ATOM 1133 C C . MET A 1 134 ? -10.791 2.953 22.796 1.00 89.69 134 MET A C 1
ATOM 1135 O O . MET A 1 134 ? -9.842 2.166 22.788 1.00 89.69 134 MET A O 1
ATOM 1139 N N . PHE A 1 135 ? -11.476 3.206 23.912 1.00 87.62 135 PHE A N 1
ATOM 1140 C CA . PHE A 1 135 ? -11.186 2.612 25.213 1.00 87.62 135 PHE A CA 1
ATOM 1141 C C . PHE A 1 135 ? -12.370 1.779 25.700 1.00 87.62 135 PHE A C 1
ATOM 1143 O O . PHE A 1 135 ? -13.006 2.101 26.702 1.00 87.62 135 PHE A O 1
ATOM 1150 N N . GLN A 1 136 ? -12.648 0.687 24.992 1.00 86.81 136 GLN A N 1
ATOM 1151 C CA . GLN A 1 136 ? -13.616 -0.323 25.415 1.00 86.81 136 GLN A CA 1
ATOM 1152 C C . GLN A 1 136 ? -12.943 -1.580 25.989 1.00 86.81 136 GLN A C 1
ATOM 1154 O O . GLN A 1 136 ? -11.715 -1.711 26.025 1.00 86.81 136 GLN A O 1
ATOM 1159 N N . ASN A 1 137 ? -13.764 -2.523 26.456 1.00 87.56 137 ASN A N 1
ATOM 1160 C CA . ASN A 1 137 ? -13.285 -3.822 26.914 1.00 87.56 137 ASN A CA 1
ATOM 1161 C C . ASN A 1 137 ? -12.587 -4.590 25.783 1.00 87.56 137 ASN A C 1
ATOM 1163 O O . ASN A 1 137 ? -12.963 -4.511 24.615 1.00 87.56 137 ASN A O 1
ATOM 1167 N N . VAL A 1 138 ? -11.561 -5.356 26.153 1.00 91.25 138 VAL A N 1
ATOM 1168 C CA . VAL A 1 138 ? -10.807 -6.183 25.208 1.00 91.25 138 VAL A CA 1
ATOM 1169 C C . VAL A 1 138 ? -11.704 -7.294 24.668 1.00 91.25 138 VAL A C 1
ATOM 1171 O O . VAL A 1 138 ? -12.175 -8.114 25.454 1.00 91.25 138 VAL A O 1
ATOM 1174 N N . ILE A 1 139 ? -11.849 -7.356 23.343 1.00 92.12 139 ILE A N 1
ATOM 1175 C CA . ILE A 1 139 ? -12.611 -8.397 22.641 1.00 92.12 139 ILE A CA 1
ATOM 1176 C C . ILE A 1 139 ? -11.967 -9.762 22.900 1.00 92.12 139 ILE A C 1
ATOM 1178 O O . ILE A 1 139 ? -10.793 -9.991 22.576 1.00 92.12 139 ILE A O 1
ATOM 1182 N N . ASN A 1 140 ? -12.724 -10.681 23.488 1.00 92.31 140 ASN A N 1
ATOM 1183 C CA . ASN A 1 140 ? -12.309 -12.058 23.714 1.00 92.31 140 ASN A CA 1
ATOM 1184 C C . ASN A 1 140 ? -12.593 -12.925 22.484 1.00 92.31 140 ASN A C 1
ATOM 1186 O O . ASN A 1 140 ? -13.318 -12.558 21.569 1.00 92.31 140 ASN A O 1
ATOM 1190 N N . HIS A 1 141 ? -12.002 -14.117 22.440 1.00 90.56 141 HIS A N 1
ATOM 1191 C CA . HIS A 1 141 ? -12.155 -14.999 21.283 1.00 90.56 141 HIS A CA 1
ATOM 1192 C C . HIS A 1 141 ? -13.593 -15.446 21.020 1.00 90.56 141 HIS A C 1
ATOM 1194 O O . HIS A 1 141 ? -13.966 -15.629 19.862 1.00 90.56 141 HIS A O 1
ATOM 1200 N N . GLN A 1 142 ? -14.375 -15.640 22.076 1.00 90.62 142 GLN A N 1
ATOM 1201 C CA . GLN A 1 142 ? -15.773 -16.041 21.980 1.00 90.62 142 GLN A CA 1
ATOM 1202 C C . GLN A 1 142 ? -16.627 -14.925 21.371 1.00 90.62 142 GLN A C 1
ATOM 1204 O O . GLN A 1 142 ? -17.481 -15.219 20.550 1.00 90.62 142 GLN A O 1
ATOM 1209 N N . GLU A 1 143 ? -16.299 -13.672 21.685 1.00 92.19 143 GLU A N 1
ATOM 1210 C CA . GLU A 1 143 ? -17.034 -12.477 21.255 1.00 92.19 143 GLU A CA 1
ATOM 1211 C C . GLU A 1 143 ? -16.698 -12.064 19.814 1.00 92.19 143 GLU A C 1
ATOM 1213 O O . GLU A 1 143 ? -17.258 -11.114 19.293 1.00 92.19 143 GLU A O 1
ATOM 1218 N N . ARG A 1 144 ? -15.768 -12.745 19.131 1.00 90.69 144 ARG A N 1
ATOM 1219 C CA . ARG A 1 144 ? -15.258 -12.307 17.815 1.00 90.69 144 ARG A CA 1
ATOM 1220 C C . ARG A 1 144 ? -16.320 -12.209 16.715 1.00 90.69 144 ARG A C 1
ATOM 1222 O O . ARG A 1 144 ? -16.044 -11.609 15.690 1.00 90.69 144 ARG A O 1
ATOM 1229 N N . PHE A 1 145 ? -17.456 -12.878 16.884 1.00 92.12 145 PHE A N 1
ATOM 1230 C CA . PHE A 1 145 ? -18.566 -12.839 15.932 1.00 92.12 145 PHE A CA 1
ATOM 1231 C C . PHE A 1 145 ? -19.621 -11.795 16.306 1.00 92.12 145 PHE A C 1
ATOM 1233 O O . PHE A 1 145 ? -20.511 -11.533 15.510 1.00 92.12 145 PHE A O 1
ATOM 1240 N N . ASP A 1 146 ? -19.496 -11.186 17.487 1.00 94.00 146 ASP A N 1
ATOM 1241 C CA . ASP A 1 146 ? -20.386 -10.128 17.969 1.00 94.00 146 ASP A CA 1
ATOM 1242 C C . ASP A 1 146 ? -19.938 -8.741 17.474 1.00 94.00 146 ASP A C 1
ATOM 1244 O O . ASP A 1 146 ? -20.579 -7.732 17.767 1.00 94.00 146 ASP A O 1
ATOM 1248 N N . TYR A 1 147 ? -18.807 -8.685 16.763 1.00 92.75 147 TYR A N 1
ATOM 1249 C CA . TYR A 1 147 ? -18.207 -7.471 16.227 1.00 92.75 147 TYR A CA 1
ATOM 1250 C C . TYR A 1 147 ? -18.038 -7.589 14.718 1.00 92.75 147 TYR A C 1
ATOM 1252 O O . TYR A 1 147 ? -17.466 -8.565 14.223 1.00 92.75 147 TYR A O 1
ATOM 1260 N N . ASP A 1 148 ? -18.451 -6.543 14.011 1.00 93.31 148 ASP A N 1
ATOM 1261 C CA . ASP A 1 148 ? -18.228 -6.425 12.578 1.00 93.31 148 ASP A CA 1
ATOM 1262 C C . ASP A 1 148 ? -16.743 -6.249 12.257 1.00 93.31 148 ASP A C 1
ATOM 1264 O O . ASP A 1 148 ? -15.952 -5.717 13.047 1.00 93.31 148 ASP A O 1
ATOM 1268 N N . ARG A 1 149 ? -16.363 -6.694 11.060 1.00 92.94 149 ARG A N 1
ATOM 1269 C CA . ARG A 1 149 ? -15.037 -6.468 10.485 1.00 92.94 149 ARG A CA 1
ATOM 1270 C C . ARG A 1 149 ? -15.162 -5.416 9.399 1.00 92.94 149 ARG A C 1
ATOM 1272 O O . ARG A 1 149 ? -15.913 -5.606 8.448 1.00 92.94 149 ARG A O 1
ATOM 1279 N N . ILE A 1 150 ? -14.411 -4.332 9.534 1.00 93.94 150 ILE A N 1
ATOM 1280 C CA . ILE A 1 150 ? -14.401 -3.233 8.565 1.00 93.94 150 ILE A CA 1
ATOM 1281 C C . ILE A 1 150 ? -12.959 -2.893 8.168 1.00 93.94 150 ILE A C 1
ATOM 1283 O O . ILE A 1 150 ? -12.019 -3.305 8.859 1.00 93.94 150 ILE A O 1
ATOM 1287 N N . PRO A 1 151 ? -12.730 -2.144 7.073 1.00 95.62 151 PRO A N 1
ATOM 1288 C CA . PRO A 1 151 ? -11.382 -1.741 6.692 1.00 95.62 151 PRO A CA 1
ATOM 1289 C C . PRO A 1 151 ? -10.683 -0.969 7.823 1.00 95.62 151 PRO A C 1
ATOM 1291 O O . PRO A 1 151 ? -11.232 -0.010 8.360 1.00 95.62 151 PRO A O 1
ATOM 1294 N N . ALA A 1 152 ? -9.447 -1.337 8.160 1.00 96.88 152 ALA A N 1
ATOM 1295 C CA . ALA A 1 152 ? -8.716 -0.793 9.307 1.00 96.88 152 ALA A CA 1
ATOM 1296 C C . ALA A 1 152 ? -8.512 0.730 9.230 1.00 96.88 152 ALA A C 1
ATOM 1298 O O . ALA A 1 152 ? -8.515 1.414 10.250 1.00 96.88 152 ALA A O 1
ATOM 1299 N N . VAL A 1 153 ? -8.371 1.273 8.017 1.00 97.25 153 VAL A N 1
ATOM 1300 C CA . VAL A 1 153 ? -8.328 2.725 7.782 1.00 97.25 153 VAL A CA 1
ATOM 1301 C C . VAL A 1 153 ? -9.659 3.388 8.139 1.00 97.25 153 VAL A C 1
ATOM 1303 O O . VAL A 1 153 ? -9.659 4.458 8.741 1.00 97.25 153 VAL A O 1
ATOM 1306 N N . VAL A 1 154 ? -10.785 2.758 7.792 1.00 96.31 154 VAL A N 1
ATOM 1307 C CA . VAL A 1 154 ? -12.126 3.275 8.103 1.00 96.31 154 VAL A CA 1
ATOM 1308 C C . VAL A 1 154 ? -12.359 3.234 9.606 1.00 96.31 154 VAL A C 1
ATOM 1310 O O . VAL A 1 154 ? -12.768 4.242 10.171 1.00 96.31 154 VAL A O 1
ATOM 1313 N N . GLU A 1 155 ? -11.999 2.131 10.268 1.00 96.94 155 GLU A N 1
ATOM 1314 C CA . GLU A 1 155 ? -12.055 2.039 11.731 1.00 96.94 155 GLU A CA 1
ATOM 1315 C C . GLU A 1 155 ? -11.198 3.122 12.403 1.00 96.94 155 GLU A C 1
ATOM 1317 O O . GLU A 1 155 ? -11.651 3.782 13.335 1.00 96.94 155 GLU A O 1
ATOM 1322 N N . LEU A 1 156 ? -9.980 3.372 11.909 1.00 97.69 156 LEU A N 1
ATOM 1323 C CA . LEU A 1 156 ? -9.123 4.439 12.432 1.00 97.69 156 LEU A CA 1
ATOM 1324 C C . LEU A 1 156 ? -9.779 5.823 12.315 1.00 97.69 156 LEU A C 1
ATOM 1326 O O . LEU A 1 156 ? -9.689 6.618 13.249 1.00 97.69 156 LEU A O 1
ATOM 1330 N N . CYS A 1 157 ? -10.447 6.102 11.194 1.00 97.38 157 CYS A N 1
ATOM 1331 C CA . CYS A 1 157 ? -11.138 7.372 10.973 1.00 97.38 157 CYS A CA 1
ATOM 1332 C C . CYS A 1 157 ? -12.400 7.506 11.835 1.00 97.38 157 CYS A C 1
ATOM 1334 O O . CYS A 1 157 ? -12.634 8.572 12.401 1.00 97.38 157 CYS A O 1
ATOM 1336 N N . LEU A 1 158 ? -13.164 6.422 11.998 1.00 95.56 158 LEU A N 1
ATOM 1337 C CA . LEU A 1 158 ? -14.325 6.359 12.890 1.00 95.56 158 LEU A CA 1
ATOM 1338 C C . LEU A 1 158 ? -13.927 6.655 14.337 1.00 95.56 158 LEU A C 1
ATOM 1340 O O . LEU A 1 158 ? -14.518 7.519 14.981 1.00 95.56 158 LEU A O 1
ATOM 1344 N N . GLN A 1 159 ? -12.865 6.013 14.836 1.00 95.44 159 GLN A N 1
ATOM 1345 C CA . GLN A 1 159 ? -12.349 6.294 16.179 1.00 95.44 159 GLN A CA 1
ATOM 1346 C C . GLN A 1 159 ? -11.793 7.716 16.327 1.00 95.44 159 GLN A C 1
ATOM 1348 O O . GLN A 1 159 ? -11.696 8.228 17.445 1.00 95.44 159 GLN A O 1
ATOM 1353 N N . ALA A 1 160 ? -11.442 8.355 15.210 1.00 96.12 160 ALA A N 1
ATOM 1354 C CA . ALA A 1 160 ? -11.043 9.752 15.161 1.00 96.12 160 ALA A CA 1
ATOM 1355 C C . ALA A 1 160 ? -12.210 10.742 15.046 1.00 96.12 160 ALA A C 1
ATOM 1357 O O . ALA A 1 160 ? -11.968 11.947 15.052 1.00 96.12 160 ALA A O 1
ATOM 1358 N N . GLY A 1 161 ? -13.453 10.254 15.006 1.00 94.56 161 GLY A N 1
ATOM 1359 C CA . GLY A 1 161 ? -14.669 11.063 14.984 1.00 94.56 161 GLY A CA 1
ATOM 1360 C C . GLY A 1 161 ? -15.180 11.420 13.588 1.00 94.56 161 GLY A C 1
ATOM 1361 O O . GLY A 1 161 ? -16.129 12.190 13.494 1.00 94.56 161 GLY A O 1
ATOM 1362 N N . ALA A 1 162 ? -14.590 10.880 12.516 1.00 94.19 162 ALA A N 1
ATOM 1363 C CA . ALA A 1 162 ? -15.137 11.062 11.174 1.00 94.19 162 ALA A CA 1
ATOM 1364 C C . ALA A 1 162 ? -16.399 10.213 10.980 1.00 94.19 162 ALA A C 1
ATOM 1366 O O . ALA A 1 162 ? -16.462 9.065 11.426 1.00 94.19 162 ALA A O 1
ATOM 1367 N N . VAL A 1 163 ? -17.376 10.762 10.261 1.00 86.88 163 VAL A N 1
ATOM 1368 C CA . VAL A 1 163 ? -18.598 10.053 9.871 1.00 86.88 163 VAL A CA 1
ATOM 1369 C C . VAL A 1 163 ? -18.454 9.612 8.410 1.00 86.88 163 VAL A C 1
ATOM 1371 O O . VAL A 1 163 ? -18.536 10.452 7.513 1.00 86.88 163 VAL A O 1
ATOM 1374 N N . PRO A 1 164 ? -18.182 8.326 8.131 1.00 75.31 164 PRO A N 1
ATOM 1375 C CA . PRO A 1 164 ? -18.152 7.817 6.766 1.00 75.31 164 PRO A CA 1
ATOM 1376 C C . PRO A 1 164 ? -19.557 7.832 6.152 1.00 75.31 164 PRO A C 1
ATOM 1378 O O . PRO A 1 164 ? -20.545 7.591 6.844 1.00 75.31 164 PRO A O 1
ATOM 1381 N N . SER A 1 165 ? -19.650 8.051 4.839 1.00 70.69 165 SER A N 1
ATOM 1382 C CA . SER A 1 165 ? -20.861 7.701 4.089 1.00 70.69 165 SER A CA 1
ATOM 1383 C C . SER A 1 165 ? -21.067 6.180 4.113 1.00 70.69 165 SER A C 1
ATOM 1385 O O . SER A 1 165 ? -20.099 5.421 4.213 1.00 70.69 165 SER A O 1
ATOM 1387 N N . GLU A 1 166 ? -22.314 5.708 4.018 1.00 59.75 166 GLU A N 1
ATOM 1388 C CA . GLU A 1 166 ? -22.638 4.272 4.126 1.00 59.75 166 GLU A CA 1
ATOM 1389 C C . GLU A 1 166 ? -21.862 3.395 3.117 1.00 59.75 166 GLU A C 1
ATOM 1391 O O . GLU A 1 166 ? -21.445 2.283 3.449 1.00 59.75 166 GLU A O 1
ATOM 1396 N N . GLU A 1 167 ? -21.552 3.930 1.928 1.00 58.91 167 GLU A N 1
ATOM 1397 C CA . GLU A 1 167 ? -20.739 3.273 0.889 1.00 58.91 167 GLU A CA 1
ATOM 1398 C C . GLU A 1 167 ? -19.304 2.940 1.345 1.00 58.91 167 GLU A C 1
ATOM 1400 O O . GLU A 1 167 ? -18.710 1.952 0.916 1.00 58.91 167 GLU A O 1
ATOM 1405 N N . ILE A 1 168 ? -18.728 3.731 2.255 1.00 62.56 168 ILE A N 1
ATOM 1406 C CA . ILE A 1 168 ? -17.342 3.571 2.721 1.00 62.56 168 ILE A CA 1
ATOM 1407 C C . ILE A 1 168 ? -17.216 2.418 3.729 1.00 62.56 168 ILE A C 1
ATOM 1409 O O . ILE A 1 168 ? -16.146 1.794 3.808 1.00 62.56 168 ILE A O 1
ATOM 1413 N N . VAL A 1 169 ? -18.289 2.142 4.483 1.00 58.06 169 VAL A N 1
ATOM 1414 C CA . VAL A 1 169 ? -18.316 1.224 5.637 1.00 58.06 169 VAL A CA 1
ATOM 1415 C C . VAL A 1 169 ? -18.401 -0.238 5.206 1.00 58.06 169 VAL A C 1
ATOM 1417 O O . VAL A 1 169 ? -17.642 -1.062 5.711 1.00 58.06 169 VAL A O 1
ATOM 1420 N N . CYS A 1 170 ? -19.267 -0.566 4.244 1.00 52.12 170 CYS A N 1
ATOM 1421 C CA . CYS A 1 170 ? -19.517 -1.962 3.867 1.00 52.12 170 CYS A CA 1
ATOM 1422 C C . CYS A 1 170 ? -18.410 -2.593 3.007 1.00 52.12 170 CYS A C 1
ATOM 1424 O O . CYS A 1 170 ? -18.458 -3.789 2.731 1.00 52.12 170 CYS A O 1
ATOM 1426 N N . GLY A 1 171 ? -17.427 -1.819 2.530 1.00 52.16 171 GLY A N 1
ATOM 1427 C CA . GLY A 1 171 ? -16.394 -2.322 1.612 1.00 52.16 171 GLY A CA 1
ATOM 1428 C C . GLY A 1 171 ? -16.938 -2.845 0.271 1.00 52.16 171 GLY A C 1
ATOM 1429 O O . GLY A 1 171 ? -16.156 -3.279 -0.576 1.00 52.16 171 GLY A O 1
ATOM 1430 N N . SER A 1 172 ? -18.253 -2.793 0.062 1.00 43.03 172 SER A N 1
ATOM 1431 C CA . SER A 1 172 ? -18.927 -3.084 -1.190 1.00 43.03 172 SER A CA 1
ATOM 1432 C C . SER A 1 172 ? -18.740 -1.905 -2.125 1.00 43.03 172 SER A C 1
ATOM 1434 O O . SER A 1 172 ? -19.098 -0.786 -1.785 1.00 43.03 172 SER A O 1
ATOM 1436 N N . SER A 1 173 ? -18.139 -2.214 -3.272 1.00 43.69 173 SER A N 1
ATOM 1437 C CA . SER A 1 173 ? -18.348 -1.599 -4.580 1.00 43.69 173 SER A CA 1
ATOM 1438 C C . SER A 1 173 ? -18.797 -0.136 -4.555 1.00 43.69 173 SER A C 1
ATOM 1440 O O . SER A 1 173 ? -19.945 0.144 -4.215 1.00 43.69 173 SER A O 1
ATOM 1442 N N . LEU A 1 174 ? -17.938 0.767 -5.053 1.00 44.62 174 LEU A N 1
ATOM 1443 C CA . LEU A 1 174 ? -18.399 2.028 -5.651 1.00 44.62 174 LEU A CA 1
ATOM 1444 C C . LEU A 1 174 ? -19.726 1.793 -6.393 1.00 44.62 174 LEU A C 1
ATOM 1446 O O . LEU A 1 174 ? -19.849 0.727 -7.014 1.00 44.62 174 LEU A O 1
ATOM 1450 N N . PRO A 1 175 ? -20.682 2.739 -6.352 1.00 40.84 175 PRO A N 1
ATOM 1451 C CA . PRO A 1 175 ? -22.016 2.542 -6.894 1.00 40.84 175 PRO A CA 1
ATOM 1452 C C . PRO A 1 175 ? -21.939 1.930 -8.292 1.00 40.84 175 PRO A C 1
ATOM 1454 O O . PRO A 1 175 ? -21.529 2.555 -9.271 1.00 40.84 175 PRO A O 1
ATOM 1457 N N . SER A 1 176 ? -22.328 0.658 -8.365 1.00 47.56 176 SER A N 1
ATOM 1458 C CA . SER A 1 176 ? -22.625 -0.019 -9.613 1.00 47.56 176 SER A CA 1
ATOM 1459 C C . SER A 1 176 ? -23.917 0.601 -10.128 1.00 47.56 176 SER A C 1
ATOM 1461 O O . SER A 1 176 ? -25.008 0.199 -9.744 1.00 47.56 176 SER A O 1
ATOM 1463 N N . SER A 1 177 ? -23.795 1.653 -10.929 1.00 41.41 177 SER A N 1
ATOM 1464 C CA . SER A 1 177 ? -24.898 2.119 -11.778 1.00 41.41 177 SER A CA 1
ATOM 1465 C C . SER A 1 177 ? -24.447 2.801 -13.068 1.00 41.41 177 SER A C 1
ATOM 1467 O O . SER A 1 177 ? -25.275 3.020 -13.945 1.00 41.41 177 SER A O 1
ATOM 1469 N N . VAL A 1 178 ? -23.144 3.024 -13.269 1.00 43.03 178 VAL A N 1
ATOM 1470 C CA . VAL A 1 178 ? -22.610 3.384 -14.587 1.00 43.03 178 VAL A CA 1
ATOM 1471 C C . VAL A 1 178 ? -21.306 2.619 -14.804 1.00 43.03 178 VAL A C 1
ATOM 1473 O O . VAL A 1 178 ? -20.402 2.738 -13.973 1.00 43.03 178 VAL A O 1
ATOM 1476 N N . PRO A 1 179 ? -21.177 1.796 -15.861 1.00 47.09 179 PRO A N 1
ATOM 1477 C CA . PRO A 1 179 ? -19.875 1.289 -16.252 1.00 47.09 179 PRO A CA 1
ATOM 1478 C C . PRO A 1 179 ? -19.027 2.509 -16.599 1.00 47.09 179 PRO A C 1
ATOM 1480 O O . PRO A 1 179 ? -19.280 3.172 -17.600 1.00 47.09 179 PRO A O 1
ATOM 1483 N N . PHE A 1 180 ? -18.061 2.840 -15.746 1.00 53.78 180 PHE A N 1
ATOM 1484 C CA . PHE A 1 180 ? -17.019 3.787 -16.108 1.00 53.78 180 PHE A CA 1
ATOM 1485 C C . PHE A 1 180 ? -16.294 3.171 -17.305 1.00 53.78 180 PHE A C 1
ATOM 1487 O O . PHE A 1 180 ? -15.593 2.177 -17.142 1.00 53.78 180 PHE A O 1
ATOM 1494 N N . GLN A 1 181 ? -16.565 3.662 -18.513 1.00 58.22 181 GLN A N 1
ATOM 1495 C CA . GLN A 1 181 ? -15.889 3.211 -19.724 1.00 58.22 181 GLN A CA 1
ATOM 1496 C C . GLN A 1 181 ? -14.551 3.941 -19.785 1.00 58.22 181 GLN A C 1
ATOM 1498 O O . GLN A 1 181 ? -14.425 4.978 -20.422 1.00 58.22 181 GLN A O 1
ATOM 1503 N N . ALA A 1 182 ? -13.541 3.413 -19.090 1.00 58.06 182 ALA A N 1
ATOM 1504 C CA . ALA A 1 182 ? -12.186 3.958 -19.179 1.00 58.06 182 ALA A CA 1
ATOM 1505 C C . ALA A 1 182 ? -11.646 3.951 -20.627 1.00 58.06 182 ALA A C 1
ATOM 1507 O O . ALA A 1 182 ? -10.755 4.730 -20.946 1.00 58.06 182 ALA A O 1
ATOM 1508 N N . ASP A 1 183 ? -12.209 3.106 -21.499 1.00 60.91 183 ASP A N 1
ATOM 1509 C CA . ASP A 1 183 ? -11.850 2.996 -22.917 1.00 60.91 183 ASP A CA 1
ATOM 1510 C C . ASP A 1 183 ? -12.246 4.223 -23.759 1.00 60.91 183 ASP A C 1
ATOM 1512 O O . ASP A 1 183 ? -11.734 4.379 -24.863 1.00 60.91 183 ASP A O 1
ATOM 1516 N N . SER A 1 184 ? -13.132 5.096 -23.261 1.00 71.38 184 SER A N 1
ATOM 1517 C CA . SER A 1 184 ? -13.546 6.322 -23.961 1.00 71.38 184 SER A CA 1
ATOM 1518 C C . SER A 1 184 ? -12.851 7.590 -23.458 1.00 71.38 184 SER A C 1
ATOM 1520 O O . SER A 1 184 ? -13.183 8.678 -23.921 1.00 71.38 184 SER A O 1
ATOM 1522 N N . LEU A 1 185 ? -11.945 7.480 -22.483 1.00 78.00 185 LEU A N 1
ATOM 1523 C CA . LEU A 1 185 ? -11.216 8.636 -21.964 1.00 78.00 185 LEU A CA 1
ATOM 1524 C C . LEU A 1 185 ? -10.101 9.049 -22.921 1.00 78.00 185 LEU A C 1
ATOM 1526 O O . LEU A 1 185 ? -9.404 8.199 -23.477 1.00 78.00 185 LEU A O 1
ATOM 1530 N N . SER A 1 186 ? -9.914 10.360 -23.063 1.00 88.12 186 SER A N 1
ATOM 1531 C CA . SER A 1 186 ? -8.739 10.898 -23.739 1.00 88.12 186 SER A CA 1
ATOM 1532 C C . SER A 1 186 ? -7.469 10.612 -22.929 1.00 88.12 186 SER A C 1
ATOM 1534 O O . SER A 1 186 ? -7.520 10.372 -21.716 1.00 88.12 186 SER A O 1
ATOM 1536 N N . ASP A 1 187 ? -6.308 10.659 -23.583 1.00 88.44 187 ASP A N 1
ATOM 1537 C CA . ASP A 1 187 ? -5.024 10.504 -22.890 1.00 88.44 187 ASP A CA 1
ATOM 1538 C C . ASP A 1 187 ? -4.805 11.617 -21.838 1.00 88.44 187 ASP A C 1
ATOM 1540 O O . ASP A 1 187 ? -4.234 11.355 -20.776 1.00 88.44 187 ASP A O 1
ATOM 1544 N N . ASP A 1 188 ? -5.342 12.822 -22.067 1.00 90.56 188 ASP A N 1
ATOM 1545 C CA . ASP A 1 188 ? -5.299 13.937 -21.111 1.00 90.56 188 ASP A CA 1
ATOM 1546 C C . ASP A 1 188 ? -6.154 13.668 -19.861 1.00 90.56 188 ASP A C 1
ATOM 1548 O O . ASP A 1 188 ? -5.703 13.896 -18.731 1.00 90.56 188 ASP A O 1
ATOM 1552 N N . ASP A 1 189 ? -7.357 13.112 -20.033 1.00 92.19 189 ASP A N 1
ATOM 1553 C CA . ASP A 1 189 ? -8.222 12.719 -18.913 1.00 92.19 189 ASP A CA 1
ATOM 1554 C C . ASP A 1 189 ? -7.589 11.586 -18.096 1.00 92.19 189 ASP A C 1
ATOM 1556 O O . ASP A 1 189 ? -7.635 11.593 -16.862 1.00 92.19 189 ASP A O 1
ATOM 1560 N N . LEU A 1 190 ? -6.948 10.621 -18.768 1.00 91.88 190 LEU A N 1
ATOM 1561 C CA . LEU A 1 190 ? -6.198 9.548 -18.113 1.00 91.88 190 LEU A CA 1
ATOM 1562 C C . LEU A 1 190 ? -5.004 10.095 -17.323 1.00 91.88 190 LEU A C 1
ATOM 1564 O O . LEU A 1 190 ? -4.765 9.649 -16.196 1.00 91.88 190 LEU A O 1
ATOM 1568 N N . MET A 1 191 ? -4.284 11.081 -17.863 1.00 94.75 191 MET A N 1
ATOM 1569 C CA . MET A 1 191 ? -3.219 11.784 -17.143 1.00 94.75 191 MET A CA 1
ATOM 1570 C C . MET A 1 191 ? -3.738 12.502 -15.896 1.00 94.75 191 MET A C 1
ATOM 1572 O O . MET A 1 191 ? -3.126 12.397 -14.824 1.00 94.75 191 MET A O 1
ATOM 1576 N N . LEU A 1 192 ? -4.855 13.228 -16.011 1.00 95.19 192 LEU A N 1
ATOM 1577 C CA . LEU A 1 192 ? -5.479 13.922 -14.885 1.00 95.19 192 LEU A CA 1
ATOM 1578 C C . LEU A 1 192 ? -5.902 12.923 -13.802 1.00 95.19 192 LEU A C 1
ATOM 1580 O O . LEU A 1 192 ? -5.507 13.070 -12.642 1.00 95.19 192 LEU A O 1
ATOM 1584 N N . LEU A 1 193 ? -6.596 11.855 -14.199 1.00 95.88 193 LEU A N 1
ATOM 1585 C CA . LEU A 1 193 ? -7.003 10.762 -13.322 1.00 95.88 193 LEU A CA 1
ATOM 1586 C C . LEU A 1 193 ? -5.797 10.133 -12.614 1.00 95.88 193 LEU A C 1
ATOM 1588 O O . LEU A 1 193 ? -5.821 9.923 -11.399 1.00 95.88 193 LEU A O 1
ATOM 1592 N N . GLY A 1 194 ? -4.713 9.861 -13.344 1.00 96.88 194 GLY A N 1
ATOM 1593 C CA . GLY A 1 194 ? -3.471 9.339 -12.778 1.00 96.88 194 GLY A CA 1
ATOM 1594 C C . GLY A 1 194 ? -2.874 10.274 -11.728 1.00 96.88 194 GLY A C 1
ATOM 1595 O O . GLY A 1 194 ? -2.466 9.821 -10.655 1.00 96.88 194 GLY A O 1
ATOM 1596 N N . ARG A 1 195 ? -2.850 11.583 -12.003 1.00 97.69 195 ARG A N 1
ATOM 1597 C CA . ARG A 1 195 ? -2.323 12.604 -11.087 1.00 97.69 195 ARG A CA 1
ATOM 1598 C C . ARG A 1 195 ? -3.159 12.698 -9.813 1.00 97.69 195 ARG A C 1
ATOM 1600 O O . ARG A 1 195 ? -2.596 12.760 -8.719 1.00 97.69 195 ARG A O 1
ATOM 1607 N N . GLU A 1 196 ? -4.482 12.700 -9.936 1.00 97.75 196 GLU A N 1
ATOM 1608 C CA . GLU A 1 196 ? -5.403 12.710 -8.796 1.00 97.75 196 GLU A CA 1
ATOM 1609 C C . GLU A 1 196 ? -5.286 11.434 -7.964 1.00 97.75 196 GLU A C 1
ATOM 1611 O O . GLU A 1 196 ? -5.196 11.503 -6.738 1.00 97.75 196 GLU A O 1
ATOM 1616 N N . THR A 1 197 ? -5.181 10.281 -8.626 1.00 98.19 197 THR A N 1
ATOM 1617 C CA . THR A 1 197 ? -4.983 8.979 -7.978 1.00 98.19 197 THR A CA 1
ATOM 1618 C C . THR A 1 197 ? -3.692 8.961 -7.161 1.00 98.19 197 THR A C 1
ATOM 1620 O O . THR A 1 197 ? -3.695 8.540 -6.001 1.00 98.19 197 THR A O 1
ATOM 1623 N N . LEU A 1 198 ? -2.589 9.462 -7.726 1.00 98.06 198 LEU A N 1
ATOM 1624 C CA . LEU A 1 198 ? -1.301 9.511 -7.037 1.00 98.06 198 LEU A CA 1
ATOM 1625 C C . LEU A 1 198 ? -1.322 10.484 -5.851 1.00 98.06 198 LEU A C 1
ATOM 1627 O O . LEU A 1 198 ? -0.861 10.136 -4.763 1.00 98.06 198 LEU A O 1
ATOM 1631 N N . LYS A 1 199 ? -1.922 11.670 -6.016 1.00 98.19 199 LYS A N 1
ATOM 1632 C CA . LYS A 1 199 ? -2.127 12.619 -4.908 1.00 98.19 199 LYS A CA 1
ATOM 1633 C C . LYS A 1 199 ? -2.975 12.004 -3.794 1.00 98.19 199 LYS A C 1
ATOM 1635 O O . LYS A 1 199 ? -2.634 12.136 -2.619 1.00 98.19 199 LYS A O 1
ATOM 1640 N N . ALA A 1 200 ? -4.048 11.298 -4.148 1.00 98.44 200 ALA A N 1
ATOM 1641 C CA . ALA A 1 200 ? -4.920 10.619 -3.198 1.00 98.44 200 ALA A CA 1
ATOM 1642 C C . ALA A 1 200 ? -4.189 9.497 -2.443 1.00 98.44 200 ALA A C 1
ATOM 1644 O O . ALA A 1 200 ? -4.343 9.372 -1.228 1.00 98.44 200 ALA A O 1
ATOM 1645 N N . TRP A 1 201 ? -3.332 8.727 -3.121 1.00 98.12 201 TRP A N 1
ATOM 1646 C CA . TRP A 1 201 ? -2.457 7.732 -2.491 1.00 98.12 201 TRP A CA 1
ATOM 1647 C C . TRP A 1 201 ? -1.543 8.346 -1.423 1.00 98.12 201 TRP A C 1
ATOM 1649 O O . TRP A 1 201 ? -1.430 7.819 -0.310 1.00 98.12 201 TRP A O 1
ATOM 1659 N N . GLU A 1 202 ? -0.907 9.476 -1.731 1.00 97.88 202 GLU A N 1
ATOM 1660 C CA . GLU A 1 202 ? -0.028 10.169 -0.789 1.00 97.88 202 GLU A CA 1
ATOM 1661 C C . GLU A 1 202 ? -0.798 10.799 0.375 1.00 97.88 202 GLU A C 1
ATOM 1663 O O . GLU A 1 202 ? -0.391 10.646 1.532 1.00 97.88 202 GLU A O 1
ATOM 1668 N N . ALA A 1 203 ? -1.924 11.456 0.085 1.00 98.19 203 ALA A N 1
ATOM 1669 C CA . ALA A 1 203 ? -2.793 12.070 1.083 1.00 98.19 203 ALA A CA 1
ATOM 1670 C C . ALA A 1 203 ? -3.346 11.027 2.064 1.00 98.19 203 ALA A C 1
ATOM 1672 O O . ALA A 1 203 ? -3.263 11.222 3.278 1.00 98.19 203 ALA A O 1
ATOM 1673 N N . LEU A 1 204 ? -3.814 9.881 1.554 1.00 98.25 204 LEU A N 1
ATOM 1674 C CA . LEU A 1 204 ? -4.283 8.750 2.354 1.00 98.25 204 LEU A CA 1
ATOM 1675 C C . LEU A 1 204 ? -3.200 8.279 3.333 1.00 98.25 204 LEU A C 1
ATOM 1677 O O . LEU A 1 204 ? -3.434 8.186 4.538 1.00 98.25 204 LEU A O 1
ATOM 1681 N N . ARG A 1 205 ? -1.995 7.997 2.827 1.00 98.00 205 ARG A N 1
ATOM 1682 C CA . ARG A 1 205 ? -0.892 7.467 3.642 1.00 98.00 205 ARG A CA 1
ATOM 1683 C C . ARG A 1 205 ? -0.393 8.478 4.672 1.00 98.00 205 ARG A C 1
ATOM 1685 O O . ARG A 1 205 ? -0.174 8.109 5.825 1.00 98.00 205 ARG A O 1
ATOM 1692 N N . SER A 1 206 ? -0.253 9.742 4.276 1.00 98.00 206 SER A N 1
ATOM 1693 C CA . SER A 1 206 ? 0.142 10.840 5.165 1.00 98.00 206 SER A CA 1
ATOM 1694 C C . SER A 1 206 ? -0.898 11.081 6.265 1.00 98.00 206 SER A C 1
ATOM 1696 O O . SER A 1 206 ? -0.559 11.175 7.446 1.00 98.00 206 SER A O 1
ATOM 1698 N N . GLY A 1 207 ? -2.185 11.103 5.915 1.00 98.44 207 GLY A N 1
ATOM 1699 C CA . GLY A 1 207 ? -3.271 11.262 6.878 1.00 98.44 207 GLY A CA 1
ATO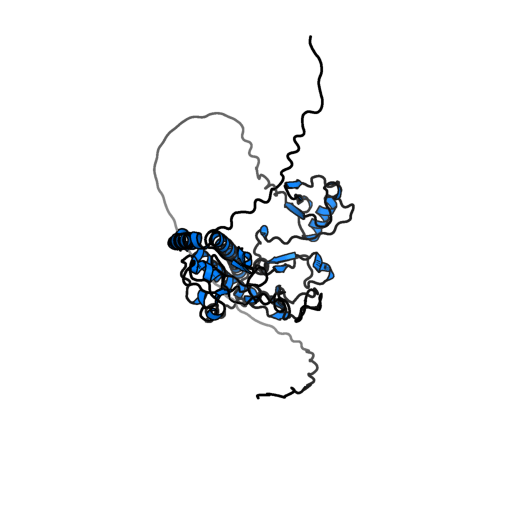M 1700 C C . GLY A 1 207 ? -3.348 10.100 7.871 1.00 98.44 207 GLY A C 1
ATOM 1701 O O . GLY A 1 207 ? -3.407 10.333 9.078 1.00 98.44 207 GLY A O 1
ATOM 1702 N N . VAL A 1 208 ? -3.220 8.851 7.403 1.00 98.62 208 VAL A N 1
ATOM 1703 C CA . VAL A 1 208 ? -3.120 7.673 8.285 1.00 98.62 208 VAL A CA 1
ATOM 1704 C C . VAL A 1 208 ? -1.922 7.794 9.229 1.00 98.62 208 VAL A C 1
ATOM 1706 O O . VAL A 1 208 ? -2.058 7.527 10.421 1.00 98.62 208 VAL A O 1
ATOM 1709 N N . GLN A 1 209 ? -0.764 8.249 8.744 1.00 98.44 209 GLN A N 1
ATOM 1710 C CA . GLN A 1 209 ? 0.408 8.480 9.592 1.00 98.44 209 GLN A CA 1
ATOM 1711 C C . GLN A 1 209 ? 0.118 9.489 10.710 1.00 98.44 209 GLN A C 1
ATOM 1713 O O . GLN A 1 209 ? 0.440 9.231 11.870 1.00 98.44 209 GLN A O 1
ATOM 1718 N N . ARG A 1 210 ? -0.522 10.616 10.371 1.00 98.31 210 ARG A N 1
ATOM 1719 C CA . ARG A 1 210 ? -0.924 11.656 11.331 1.00 98.31 210 ARG A CA 1
ATOM 1720 C C . ARG A 1 210 ? -1.887 11.111 12.382 1.00 98.31 210 ARG A C 1
ATOM 1722 O O . ARG A 1 210 ? -1.673 11.335 13.571 1.00 98.31 210 ARG A O 1
ATOM 1729 N N . LEU A 1 211 ? -2.888 10.338 11.965 1.00 98.31 211 LEU A N 1
ATOM 1730 C CA . LEU A 1 211 ? -3.828 9.700 12.886 1.00 98.31 211 LEU A CA 1
ATOM 1731 C C . LEU A 1 211 ? -3.126 8.697 13.810 1.00 98.31 211 LEU A C 1
ATOM 1733 O O . LEU A 1 211 ? -3.377 8.714 15.010 1.00 98.31 211 LEU A O 1
ATOM 1737 N N . LEU A 1 212 ? -2.187 7.891 13.308 1.00 98.06 212 LEU A N 1
ATOM 1738 C CA . LEU A 1 212 ? -1.430 6.918 14.112 1.00 98.06 212 LEU A CA 1
ATOM 1739 C C . LEU A 1 212 ? -0.507 7.551 15.174 1.00 98.06 212 LEU A C 1
ATOM 1741 O O . LEU A 1 212 ? -0.053 6.852 16.088 1.00 98.06 212 LEU A O 1
ATOM 1745 N N . PHE A 1 213 ? -0.214 8.854 15.089 1.00 96.00 213 PHE A N 1
ATOM 1746 C CA . PHE A 1 213 ? 0.471 9.576 16.170 1.00 96.00 213 PHE A CA 1
ATOM 1747 C C . PHE A 1 213 ? -0.438 9.860 17.369 1.00 96.00 213 PHE A C 1
ATOM 1749 O O . PHE A 1 213 ? 0.060 9.951 18.491 1.00 96.00 213 PHE A O 1
ATOM 1756 N N . VAL A 1 214 ? -1.748 9.979 17.143 1.00 95.06 214 VAL A N 1
ATOM 1757 C CA . VAL A 1 214 ? -2.736 10.350 18.167 1.00 95.06 214 VAL A CA 1
ATOM 1758 C C . VAL A 1 214 ? -3.521 9.130 18.641 1.00 95.06 214 VAL A C 1
ATOM 1760 O O . VAL A 1 214 ? -3.674 8.910 19.841 1.00 95.06 214 VAL A O 1
ATOM 1763 N N . TYR A 1 215 ? -3.969 8.302 17.704 1.00 96.00 215 TYR A N 1
ATOM 1764 C CA . TYR A 1 215 ? -4.837 7.161 17.944 1.00 96.00 215 TYR A CA 1
ATOM 1765 C C . TYR A 1 215 ? -4.012 5.871 18.016 1.00 96.00 215 TYR A C 1
ATOM 1767 O O . TYR A 1 215 ? -3.316 5.517 17.059 1.00 96.00 215 TYR A O 1
ATOM 1775 N N . PRO A 1 216 ? -4.044 5.146 19.148 1.00 94.88 216 PRO A N 1
ATOM 1776 C CA . PRO A 1 216 ? -3.264 3.932 19.292 1.00 94.88 216 PRO A CA 1
ATOM 1777 C C . PRO A 1 216 ? -3.826 2.826 18.400 1.00 94.88 216 PRO A C 1
ATOM 1779 O O . PRO A 1 216 ? -4.996 2.477 18.489 1.00 94.88 216 PRO A O 1
ATOM 1782 N N . ALA A 1 217 ? -2.956 2.209 17.609 1.00 97.38 217 ALA A N 1
ATOM 1783 C CA . ALA A 1 217 ? -3.268 1.004 16.857 1.00 97.38 217 ALA A CA 1
ATOM 1784 C C . ALA A 1 217 ? -2.178 -0.055 17.052 1.00 97.38 217 ALA A C 1
ATOM 1786 O O . ALA A 1 217 ? -1.006 0.244 17.331 1.00 97.38 217 ALA A O 1
ATOM 1787 N N . LYS A 1 218 ? -2.588 -1.314 16.936 1.00 96.50 218 LYS A N 1
ATOM 1788 C CA . LYS A 1 218 ? -1.780 -2.507 17.156 1.00 96.50 218 LYS A CA 1
ATOM 1789 C C . LYS A 1 218 ? -1.893 -3.446 15.975 1.00 96.50 218 LYS A C 1
ATOM 1791 O O . LYS A 1 218 ? -2.944 -3.556 15.358 1.00 96.50 218 LYS A O 1
ATOM 1796 N N . VAL A 1 219 ? -0.805 -4.144 15.696 1.00 95.69 219 VAL A N 1
ATOM 1797 C CA . VAL A 1 219 ? -0.727 -5.128 14.613 1.00 95.69 219 VAL A CA 1
ATOM 1798 C C . VAL A 1 219 ? -0.051 -6.375 15.143 1.00 95.69 219 VAL A C 1
ATOM 1800 O O . VAL A 1 219 ? 0.795 -6.286 16.039 1.00 95.69 219 VAL A O 1
ATOM 1803 N N . CYS A 1 220 ? -0.435 -7.534 14.630 1.00 93.00 220 CYS A N 1
ATOM 1804 C CA . CYS A 1 220 ? 0.262 -8.764 14.961 1.00 93.00 220 CYS A CA 1
ATOM 1805 C C . CYS A 1 220 ? 1.584 -8.833 14.184 1.00 93.00 220 CYS A C 1
ATOM 1807 O O . CYS A 1 220 ? 1.630 -8.551 12.992 1.00 93.00 220 CYS A O 1
ATOM 1809 N N . GLU A 1 221 ? 2.669 -9.235 14.837 1.00 89.25 221 GLU A N 1
ATOM 1810 C CA . GLU A 1 221 ? 3.960 -9.427 14.162 1.00 89.25 221 GLU A CA 1
ATOM 1811 C C . GLU A 1 221 ? 3.977 -10.653 13.238 1.00 89.25 221 GLU A C 1
ATOM 1813 O O . GLU A 1 221 ? 4.748 -10.714 12.285 1.00 89.25 221 GLU A O 1
ATOM 1818 N N . HIS A 1 222 ? 3.105 -11.627 13.499 1.00 85.31 222 HIS A N 1
ATOM 1819 C CA . HIS A 1 222 ? 3.132 -12.931 12.834 1.00 85.31 222 HIS A CA 1
ATOM 1820 C C . HIS A 1 222 ? 1.963 -13.161 11.868 1.00 85.31 222 HIS A C 1
ATOM 1822 O O . HIS A 1 222 ? 1.955 -14.150 11.139 1.00 85.31 222 HIS A O 1
ATOM 1828 N N . CYS A 1 223 ? 0.956 -12.287 11.856 1.00 87.44 223 CYS A N 1
ATOM 1829 C CA . CYS A 1 223 ? -0.171 -12.382 10.929 1.00 87.44 223 CYS A CA 1
ATOM 1830 C C . CYS A 1 223 ? -0.678 -10.991 10.540 1.00 87.44 223 CYS A C 1
ATOM 1832 O O . CYS A 1 223 ? -0.338 -10.003 11.179 1.00 87.44 223 CYS A O 1
ATOM 1834 N N . SER A 1 224 ? -1.534 -10.914 9.526 1.00 87.25 224 SER A N 1
ATOM 1835 C CA . SER A 1 224 ? -2.075 -9.660 8.983 1.00 87.25 224 SER A CA 1
ATOM 1836 C C . SER A 1 224 ? -3.187 -9.025 9.833 1.00 87.25 224 SER A C 1
ATOM 1838 O O . SER A 1 224 ? -4.013 -8.293 9.301 1.00 87.25 224 SER A O 1
ATOM 1840 N N . GLU A 1 225 ? -3.259 -9.335 11.130 1.00 93.06 225 GLU A N 1
ATOM 1841 C CA . GLU A 1 225 ? -4.332 -8.832 11.994 1.00 93.06 225 GLU A CA 1
ATOM 1842 C C . GLU A 1 225 ? -3.988 -7.440 12.530 1.00 93.06 225 GLU A C 1
ATOM 1844 O O . GLU A 1 225 ? -2.884 -7.220 13.045 1.00 93.06 225 GLU A O 1
ATOM 1849 N N . VAL A 1 226 ? -4.957 -6.528 12.452 1.00 96.06 226 VAL A N 1
ATOM 1850 C CA . VAL A 1 226 ? -4.848 -5.141 12.908 1.00 96.06 226 VAL A CA 1
ATOM 1851 C C . VAL A 1 226 ? -5.967 -4.833 13.898 1.00 96.06 226 VAL A C 1
ATOM 1853 O O . VAL A 1 226 ? -7.094 -5.299 13.776 1.00 96.06 226 VAL A O 1
ATOM 1856 N N . HIS A 1 227 ? -5.652 -4.027 14.904 1.00 96.75 227 HIS A N 1
ATOM 1857 C CA . HIS A 1 227 ? -6.597 -3.569 15.909 1.00 96.75 227 HIS A CA 1
ATOM 1858 C C . HIS A 1 227 ? -6.392 -2.080 16.183 1.00 96.75 227 HIS A C 1
ATOM 1860 O O . HIS A 1 227 ? -5.304 -1.660 16.580 1.00 96.75 227 HIS A O 1
ATOM 1866 N N . ILE A 1 228 ? -7.443 -1.283 16.019 1.00 97.19 228 ILE A N 1
ATOM 1867 C CA . ILE A 1 228 ? -7.424 0.151 16.316 1.00 97.19 228 ILE A CA 1
ATOM 1868 C C . ILE A 1 228 ? -7.782 0.345 17.789 1.00 97.19 228 ILE A C 1
ATOM 1870 O O . ILE A 1 228 ? -8.932 0.530 18.152 1.00 97.19 228 ILE A O 1
ATOM 1874 N N . GLY A 1 229 ? -6.790 0.228 18.663 1.00 93.81 229 GLY A N 1
ATOM 1875 C CA . GLY A 1 229 ? -6.979 0.395 20.096 1.00 93.81 229 GLY A CA 1
ATOM 1876 C C . GLY A 1 229 ? -5.692 0.181 20.891 1.00 93.81 229 GLY A C 1
ATOM 1877 O O . GLY A 1 229 ? -4.679 -0.293 20.366 1.00 93.81 229 GLY A O 1
ATOM 1878 N N . PRO A 1 230 ? -5.693 0.488 22.198 1.00 89.19 230 PRO A N 1
ATOM 1879 C CA . PRO A 1 230 ? -4.479 0.492 23.010 1.00 89.19 230 PRO A CA 1
ATOM 1880 C C . PRO A 1 230 ? -3.896 -0.896 23.311 1.00 89.19 230 PRO A C 1
ATOM 1882 O O . PRO A 1 230 ? -2.691 -0.995 23.547 1.00 89.19 230 PRO A O 1
ATOM 1885 N N . SER A 1 231 ? -4.711 -1.956 23.373 1.00 85.38 231 SER A N 1
ATOM 1886 C CA . SER A 1 231 ? -4.299 -3.248 23.965 1.00 85.38 231 SER A CA 1
ATOM 1887 C C . SER A 1 231 ? -4.420 -4.476 23.061 1.00 85.38 231 SER A C 1
ATOM 1889 O O . SER A 1 231 ? -3.978 -5.544 23.479 1.00 85.38 231 SER A O 1
ATOM 1891 N N . GLY A 1 232 ? -4.931 -4.340 21.834 1.00 91.62 232 GLY A N 1
ATOM 1892 C CA . GLY A 1 232 ? -5.158 -5.492 20.955 1.00 91.62 232 GLY A CA 1
ATOM 1893 C C . GLY A 1 232 ? -6.265 -6.419 21.476 1.00 91.62 232 GLY A C 1
ATOM 1894 O O . GLY A 1 232 ? -6.560 -6.458 22.672 1.00 91.62 232 GLY A O 1
ATOM 1895 N N . HIS A 1 233 ? -6.890 -7.196 20.593 1.00 92.75 233 HIS A N 1
ATOM 1896 C CA . HIS A 1 233 ? -7.884 -8.191 21.005 1.00 92.75 233 HIS A CA 1
ATOM 1897 C C . HIS A 1 233 ? -7.243 -9.520 21.434 1.00 92.75 233 HIS A C 1
ATOM 1899 O O . HIS A 1 233 ? -6.066 -9.801 21.190 1.00 92.75 233 HIS A O 1
ATOM 1905 N N . LYS A 1 234 ? -8.053 -10.377 22.061 1.00 91.38 234 LYS A N 1
ATOM 1906 C CA . LYS A 1 234 ? -7.691 -11.741 22.482 1.00 91.38 234 LYS A CA 1
ATOM 1907 C C . LYS A 1 234 ? -8.296 -12.830 21.595 1.00 91.38 234 LYS A C 1
ATOM 1909 O O . LYS A 1 234 ? -8.222 -14.010 21.948 1.00 91.38 234 LYS A O 1
ATOM 1914 N N . ALA A 1 235 ? -8.899 -12.468 20.460 1.00 88.75 235 ALA A N 1
ATOM 1915 C CA . ALA A 1 235 ? -9.326 -13.458 19.477 1.00 88.75 235 ALA A CA 1
ATOM 1916 C C . ALA A 1 235 ? -8.155 -14.334 19.015 1.00 88.75 235 ALA A C 1
ATOM 1918 O O . ALA A 1 235 ? -7.054 -13.845 18.788 1.00 88.75 235 ALA A O 1
ATOM 1919 N N . ARG A 1 236 ? -8.391 -15.648 18.937 1.00 85.69 236 ARG A N 1
ATOM 1920 C CA . ARG A 1 236 ? -7.378 -16.640 18.573 1.00 85.69 236 ARG A CA 1
ATOM 1921 C C . ARG A 1 236 ? -7.360 -16.899 17.068 1.00 85.69 236 ARG A C 1
ATOM 1923 O O . ARG A 1 236 ? -7.768 -17.971 16.631 1.00 85.69 236 ARG A O 1
ATOM 1930 N N . LEU A 1 237 ? -6.971 -15.893 16.289 1.00 81.56 237 LEU A N 1
ATOM 1931 C CA . LEU A 1 237 ? -6.954 -15.958 14.821 1.00 81.56 237 LEU A CA 1
ATOM 1932 C C . LEU A 1 237 ? -5.535 -16.130 14.253 1.00 81.56 237 LEU A C 1
ATOM 1934 O O . LEU A 1 237 ? -5.364 -16.349 13.056 1.00 81.56 237 LEU A O 1
ATOM 1938 N N . CYS A 1 238 ? -4.501 -16.071 15.097 1.00 82.12 238 CYS A N 1
ATOM 1939 C CA . CYS A 1 238 ? -3.115 -16.195 14.660 1.00 82.12 238 CYS A CA 1
ATOM 1940 C C . CYS A 1 238 ? -2.772 -17.660 14.326 1.00 82.12 238 CYS A C 1
ATOM 1942 O O . CYS A 1 238 ? -2.603 -18.496 15.213 1.00 82.12 238 CYS A O 1
ATOM 1944 N N . GLY A 1 239 ? -2.664 -17.979 13.033 1.00 62.53 239 GLY A N 1
ATOM 1945 C CA . GLY A 1 239 ? -2.452 -19.343 12.530 1.00 62.53 239 GLY A CA 1
ATOM 1946 C C . GLY A 1 239 ? -1.008 -19.867 12.556 1.00 62.53 239 GLY A C 1
ATOM 1947 O O . GLY A 1 239 ? -0.783 -20.989 12.106 1.00 62.53 239 GLY A O 1
ATOM 1948 N N . VAL A 1 240 ? -0.036 -19.089 13.046 1.00 54.50 240 VAL A N 1
ATOM 1949 C CA . VAL A 1 240 ? 1.397 -19.456 13.020 1.00 54.50 240 VAL A CA 1
ATOM 1950 C C . VAL A 1 240 ? 1.751 -20.526 14.064 1.00 54.50 240 VAL A C 1
ATOM 1952 O O . VAL A 1 240 ? 2.617 -21.360 13.822 1.00 54.50 240 VAL A O 1
ATOM 1955 N N . PHE A 1 241 ? 1.018 -20.603 15.175 1.00 48.41 241 PHE A N 1
ATOM 1956 C CA . PHE A 1 241 ? 1.320 -21.508 16.294 1.00 48.41 241 PHE A CA 1
ATOM 1957 C C . PHE A 1 241 ? 0.440 -22.767 16.309 1.00 48.41 241 PHE A C 1
ATOM 1959 O O . PHE A 1 241 ? -0.131 -23.122 17.336 1.00 48.41 241 PHE A O 1
ATOM 1966 N N . LYS A 1 242 ? 0.291 -23.462 15.172 1.00 45.19 242 LYS A N 1
ATOM 1967 C CA . LYS A 1 242 ? -0.539 -24.686 15.108 1.00 45.19 242 LYS A CA 1
ATOM 1968 C C . LYS A 1 242 ? -0.004 -25.858 15.950 1.00 45.19 242 LYS A C 1
ATOM 1970 O O . LYS A 1 242 ? -0.783 -26.751 16.264 1.00 45.19 242 LYS A O 1
ATOM 1975 N N . PHE A 1 243 ? 1.281 -25.856 16.317 1.00 47.88 243 PHE A N 1
ATOM 1976 C CA . PHE A 1 243 ? 1.944 -26.986 16.991 1.00 47.88 243 PHE A CA 1
ATOM 1977 C C . PHE A 1 243 ? 2.534 -26.661 18.368 1.00 47.88 243 PHE A C 1
ATOM 1979 O O . PHE A 1 243 ? 3.023 -27.558 19.047 1.00 47.88 243 PHE A O 1
ATOM 1986 N N . GLU A 1 244 ? 2.458 -25.407 18.812 1.00 49.00 244 GLU A N 1
ATOM 1987 C CA . GLU A 1 244 ? 2.837 -25.032 20.171 1.00 49.00 244 GLU A CA 1
ATOM 1988 C C . GLU A 1 244 ? 1.576 -24.837 21.009 1.00 49.00 244 GLU A C 1
ATOM 1990 O O . GLU A 1 244 ? 0.566 -24.303 20.554 1.00 49.00 244 GLU A O 1
ATOM 1995 N N . SER A 1 245 ? 1.629 -25.243 22.273 1.00 51.22 245 SER A N 1
ATOM 1996 C CA . SER A 1 245 ? 0.538 -25.121 23.250 1.00 51.22 245 SER A CA 1
ATOM 1997 C C . SER A 1 245 ? 0.112 -23.665 23.552 1.00 51.22 245 SER A C 1
ATOM 1999 O O . SER A 1 245 ? -0.825 -23.437 24.326 1.00 51.22 245 SER A O 1
ATOM 2001 N N . TRP A 1 246 ? 0.726 -22.672 22.896 1.00 44.78 246 TRP A N 1
ATOM 2002 C CA . TRP A 1 246 ? 0.382 -21.249 22.925 1.00 44.78 246 TRP A CA 1
ATOM 2003 C C . TRP A 1 246 ? -0.684 -20.894 21.869 1.00 44.78 246 TRP A C 1
ATOM 2005 O O . TRP A 1 246 ? -0.444 -20.339 20.805 1.00 44.78 246 TRP A O 1
ATOM 2015 N N . ARG A 1 247 ? -1.917 -21.238 22.237 1.00 53.22 247 ARG A N 1
ATOM 2016 C CA . ARG A 1 247 ? -3.243 -20.884 21.694 1.00 53.22 247 ARG A CA 1
ATOM 2017 C C . ARG A 1 247 ? -3.367 -19.608 20.827 1.00 53.22 247 ARG A C 1
ATOM 2019 O O . ARG A 1 247 ? -3.946 -18.638 21.309 1.00 53.22 247 ARG A O 1
ATOM 2026 N N . GLY A 1 248 ? -2.990 -19.625 19.548 1.00 60.50 248 GLY A N 1
ATOM 2027 C CA . GLY A 1 248 ? -3.522 -18.729 18.496 1.00 60.50 248 GLY A CA 1
ATOM 2028 C C . GLY A 1 248 ? -3.564 -17.218 18.792 1.00 60.50 248 GLY A C 1
ATOM 2029 O O . GLY A 1 248 ? -4.304 -16.492 18.133 1.00 60.50 248 GLY A O 1
ATOM 2030 N N . SER A 1 249 ? -2.825 -16.742 19.795 1.00 77.06 249 SER A N 1
ATOM 2031 C CA . SER A 1 249 ? -2.875 -15.376 20.307 1.00 77.06 249 SER A CA 1
ATOM 2032 C C . SER A 1 249 ? -1.923 -14.483 19.527 1.00 77.06 249 SER A C 1
ATOM 2034 O O . SER A 1 249 ? -0.875 -14.931 19.066 1.00 77.06 249 SER A O 1
ATOM 2036 N N . HIS A 1 250 ? -2.277 -13.211 19.399 1.00 86.50 250 HIS A N 1
ATOM 2037 C CA . HIS A 1 250 ? -1.494 -12.251 18.633 1.00 86.50 250 HIS A CA 1
ATOM 2038 C C . HIS A 1 250 ? -0.305 -11.717 19.434 1.00 86.50 250 HIS A C 1
ATOM 2040 O O . HIS A 1 250 ? -0.420 -11.437 20.631 1.00 86.50 250 HIS A O 1
ATOM 2046 N N . PHE A 1 251 ? 0.824 -11.533 18.749 1.00 89.94 251 PHE A N 1
ATOM 2047 C CA . PHE A 1 251 ? 1.965 -10.794 19.274 1.00 89.94 251 PHE A CA 1
ATOM 2048 C C . PHE A 1 251 ? 1.842 -9.334 18.833 1.00 89.94 251 PHE A C 1
ATOM 2050 O O . PHE A 1 251 ? 2.173 -8.983 17.702 1.00 89.94 251 PHE A O 1
ATOM 2057 N N . TRP A 1 252 ? 1.261 -8.506 19.700 1.00 93.38 252 TRP A N 1
ATOM 2058 C CA . TRP A 1 252 ? 0.892 -7.132 19.369 1.00 93.38 252 TRP A CA 1
ATOM 2059 C C . TRP A 1 252 ? 2.089 -6.177 19.417 1.00 93.38 252 TRP A C 1
ATOM 2061 O O . TRP A 1 252 ? 2.651 -5.930 20.485 1.00 93.38 252 TRP A O 1
ATOM 2071 N N . LYS A 1 253 ? 2.390 -5.536 18.287 1.00 94.94 253 LYS A N 1
ATOM 2072 C CA . LYS A 1 253 ? 3.312 -4.395 18.181 1.00 94.94 253 LYS A CA 1
ATOM 2073 C C . LYS A 1 253 ? 2.563 -3.117 17.794 1.00 94.94 253 LYS A C 1
ATOM 2075 O O . LYS A 1 253 ? 1.375 -3.157 17.475 1.00 94.94 253 LYS A O 1
ATOM 2080 N N . LYS A 1 254 ? 3.226 -1.960 17.887 1.00 96.38 254 LYS A N 1
ATOM 2081 C CA . LYS A 1 254 ? 2.654 -0.678 17.435 1.00 96.38 254 LYS A CA 1
ATOM 2082 C C . LYS A 1 254 ? 2.428 -0.734 15.917 1.00 96.38 254 LYS A C 1
ATOM 2084 O O . LYS A 1 254 ? 3.289 -1.232 15.201 1.00 96.38 254 LYS A O 1
ATOM 2089 N N . ALA A 1 255 ? 1.278 -0.244 15.459 1.00 97.31 255 ALA A N 1
ATOM 2090 C CA . ALA A 1 255 ? 0.988 -0.126 14.037 1.00 97.31 255 ALA A CA 1
ATOM 2091 C C . ALA A 1 255 ? 1.806 0.994 13.379 1.00 97.31 255 ALA A C 1
ATOM 2093 O O . ALA A 1 255 ? 2.077 2.029 13.990 1.00 97.31 255 ALA A O 1
ATOM 2094 N N . GLU A 1 256 ? 2.113 0.794 12.105 1.00 96.69 256 GLU A N 1
ATOM 2095 C CA . GLU A 1 256 ? 2.699 1.793 11.207 1.00 96.69 256 GLU A CA 1
ATOM 2096 C C . GLU A 1 256 ? 1.843 1.870 9.942 1.00 96.69 256 GLU A C 1
ATOM 2098 O O . GLU A 1 256 ? 0.995 1.001 9.720 1.00 96.69 256 GLU A O 1
ATOM 2103 N N . VAL A 1 257 ? 2.083 2.879 9.105 1.00 97.38 257 VAL A N 1
ATOM 2104 C CA . VAL A 1 257 ? 1.274 3.168 7.910 1.00 97.38 257 VAL A CA 1
ATOM 2105 C C . VAL A 1 257 ? 1.123 1.941 7.011 1.00 97.38 257 VAL A C 1
ATOM 2107 O O . VAL A 1 257 ? 0.006 1.608 6.628 1.00 97.38 257 VAL A O 1
ATOM 2110 N N . ASP A 1 258 ? 2.213 1.216 6.748 1.00 96.12 258 ASP A N 1
ATOM 2111 C CA . ASP A 1 258 ? 2.217 0.047 5.855 1.00 96.12 258 ASP A CA 1
ATOM 2112 C C . ASP A 1 258 ? 1.423 -1.142 6.388 1.00 96.12 258 ASP A C 1
ATOM 2114 O O . ASP A 1 258 ? 1.061 -2.031 5.627 1.00 96.12 258 ASP A O 1
ATOM 2118 N N . HIS A 1 259 ? 1.108 -1.169 7.681 1.00 96.50 259 HIS A N 1
ATOM 2119 C CA . HIS A 1 259 ? 0.255 -2.222 8.214 1.00 96.50 259 HIS A CA 1
ATOM 2120 C C . HIS A 1 259 ? -1.233 -1.949 7.963 1.00 96.50 259 HIS A C 1
ATOM 2122 O O . HIS A 1 259 ? -2.013 -2.892 7.978 1.00 96.50 259 HIS A O 1
ATOM 2128 N N . LEU A 1 260 ? -1.633 -0.687 7.761 1.00 97.19 260 LEU A N 1
ATOM 2129 C CA . LEU A 1 260 ? -3.017 -0.296 7.457 1.00 97.19 260 LEU A CA 1
ATOM 2130 C C . LEU A 1 260 ? -3.224 -0.050 5.959 1.00 97.19 260 LEU A C 1
ATOM 2132 O O . LEU A 1 260 ? -4.292 -0.338 5.429 1.00 97.19 260 LEU A O 1
ATOM 2136 N N . VAL A 1 261 ? -2.207 0.496 5.290 1.00 96.75 261 VAL A N 1
ATOM 2137 C CA . VAL A 1 261 ? -2.192 0.814 3.857 1.00 96.75 261 VAL A CA 1
ATOM 2138 C C . VAL A 1 261 ? -0.939 0.191 3.230 1.00 96.75 261 VAL A C 1
ATOM 2140 O O . VAL A 1 261 ? -0.024 0.916 2.837 1.00 96.75 261 VAL A O 1
ATOM 2143 N N . PRO A 1 262 ? -0.831 -1.147 3.184 1.00 95.50 262 PRO A N 1
ATOM 2144 C CA . PRO A 1 262 ? 0.344 -1.824 2.643 1.00 95.50 262 PRO A CA 1
ATOM 2145 C C . PRO A 1 262 ? 0.587 -1.450 1.172 1.00 95.50 262 PRO A C 1
ATOM 2147 O O . PRO A 1 262 ? -0.327 -1.566 0.351 1.00 95.50 262 PRO A O 1
ATOM 2150 N N . PRO A 1 263 ? 1.812 -1.032 0.799 1.00 94.75 263 PRO A N 1
ATOM 2151 C CA . PRO A 1 263 ? 2.160 -0.849 -0.598 1.00 94.75 263 PRO A CA 1
ATOM 2152 C C . PRO A 1 263 ? 2.303 -2.216 -1.264 1.00 94.75 263 PRO A C 1
ATOM 2154 O O . PRO A 1 263 ? 3.094 -3.062 -0.840 1.00 94.75 263 PRO A O 1
ATOM 2157 N N . LYS A 1 264 ? 1.552 -2.434 -2.342 1.00 95.75 264 LYS A N 1
ATOM 2158 C CA . LYS A 1 264 ? 1.755 -3.599 -3.191 1.00 95.75 264 LYS A CA 1
ATOM 2159 C C . LYS A 1 264 ? 2.963 -3.364 -4.084 1.00 95.75 264 LYS A C 1
ATOM 2161 O O . LYS A 1 264 ? 2.857 -2.594 -5.024 1.00 95.75 264 LYS A O 1
ATOM 2166 N N . ILE A 1 265 ? 4.096 -3.991 -3.798 1.00 94.12 265 ILE A N 1
ATOM 2167 C CA . ILE A 1 265 ? 5.286 -3.847 -4.643 1.00 94.12 265 ILE A CA 1
ATOM 2168 C C . ILE A 1 265 ? 5.166 -4.759 -5.867 1.00 94.12 265 ILE A C 1
ATOM 2170 O O . ILE A 1 265 ? 4.838 -5.938 -5.726 1.00 94.12 265 ILE A O 1
ATOM 2174 N N . VAL A 1 266 ? 5.420 -4.199 -7.047 1.00 94.25 266 VAL A N 1
ATOM 2175 C CA . VAL A 1 266 ? 5.395 -4.887 -8.344 1.00 94.25 266 VAL A CA 1
ATOM 2176 C C . VAL A 1 266 ? 6.713 -4.676 -9.073 1.00 94.25 266 VAL A C 1
ATOM 2178 O O . VAL A 1 266 ? 7.438 -3.719 -8.793 1.00 94.25 266 VAL A O 1
ATOM 2181 N N . TRP A 1 267 ? 7.004 -5.561 -10.023 1.00 93.06 267 TRP A N 1
ATOM 2182 C CA . TRP A 1 267 ? 8.076 -5.354 -10.989 1.00 93.06 267 TRP A CA 1
ATOM 2183 C C . TRP A 1 267 ? 7.759 -4.140 -11.859 1.00 93.06 267 TRP A C 1
ATOM 2185 O O . TRP A 1 267 ? 6.710 -4.092 -12.501 1.00 93.06 267 TRP A O 1
ATOM 2195 N N . TYR A 1 268 ? 8.673 -3.180 -11.882 1.00 89.38 268 TYR A N 1
ATOM 2196 C CA . TYR A 1 268 ? 8.568 -1.963 -12.668 1.00 89.38 268 TYR A CA 1
ATOM 2197 C C . TYR A 1 268 ? 9.429 -2.103 -13.923 1.00 89.38 268 TYR A C 1
ATOM 2199 O O . TYR A 1 268 ? 10.653 -2.224 -13.831 1.00 89.38 268 TYR A O 1
ATOM 2207 N N . ARG A 1 269 ? 8.780 -2.106 -15.093 1.00 87.06 269 ARG A N 1
ATOM 2208 C CA . ARG A 1 269 ? 9.459 -2.123 -16.392 1.00 87.06 269 ARG A CA 1
ATOM 2209 C C . ARG A 1 269 ? 9.859 -0.696 -16.757 1.00 87.06 269 ARG A C 1
ATOM 2211 O O . ARG A 1 269 ? 8.996 0.168 -16.887 1.00 87.06 269 ARG A O 1
ATOM 2218 N N . ARG A 1 270 ? 11.149 -0.467 -16.971 1.00 80.75 270 ARG A N 1
ATOM 2219 C CA . ARG A 1 270 ? 11.671 0.817 -17.449 1.00 80.75 270 ARG A CA 1
ATOM 2220 C C . ARG A 1 270 ? 11.563 0.916 -18.976 1.00 80.75 270 ARG A C 1
ATOM 2222 O O . ARG A 1 270 ? 11.439 -0.121 -19.631 1.00 80.75 270 ARG A O 1
ATOM 2229 N N . PRO A 1 271 ? 11.650 2.119 -19.567 1.00 80.75 271 PRO A N 1
ATOM 2230 C CA . PRO A 1 271 ? 11.613 2.284 -21.023 1.00 80.75 271 PRO A CA 1
ATOM 2231 C C . PRO A 1 271 ? 12.633 1.414 -21.780 1.00 80.75 271 PRO A C 1
ATOM 2233 O O . PRO A 1 271 ? 12.308 0.868 -22.831 1.00 80.75 271 PRO A O 1
ATOM 2236 N N . GLN A 1 272 ? 13.831 1.236 -21.217 1.00 76.00 272 GLN A N 1
ATOM 2237 C CA . GLN A 1 272 ? 14.915 0.413 -21.765 1.00 76.00 272 GLN A CA 1
ATOM 2238 C C . GLN A 1 272 ? 14.741 -1.097 -21.538 1.00 76.00 272 GLN A C 1
ATOM 2240 O O . GLN A 1 272 ? 15.407 -1.902 -22.189 1.00 76.00 272 GLN A O 1
ATOM 2245 N N . ASP A 1 273 ? 13.886 -1.501 -20.595 1.00 84.25 273 ASP A N 1
ATOM 2246 C CA . ASP A 1 273 ? 13.697 -2.912 -20.275 1.00 84.25 273 ASP A CA 1
ATOM 2247 C C . ASP A 1 273 ? 12.869 -3.604 -21.372 1.00 84.25 273 ASP A C 1
ATOM 2249 O O . ASP A 1 273 ? 11.958 -2.997 -21.964 1.00 84.25 273 ASP A O 1
ATOM 2253 N N . PRO A 1 274 ? 13.123 -4.904 -21.622 1.00 86.44 274 PRO A N 1
ATOM 2254 C CA . PRO A 1 274 ? 12.387 -5.651 -22.629 1.00 86.44 274 PRO A CA 1
ATOM 2255 C C . PRO A 1 274 ? 10.876 -5.636 -22.344 1.00 86.44 274 PRO A C 1
ATOM 2257 O O . PRO A 1 274 ? 10.468 -5.627 -21.178 1.00 86.44 274 PRO A O 1
ATOM 2260 N N . PRO A 1 275 ? 10.025 -5.695 -23.390 1.00 86.44 275 PRO A N 1
ATOM 2261 C CA . PRO A 1 275 ? 8.571 -5.791 -23.243 1.00 86.44 275 PRO A CA 1
ATOM 2262 C C . PRO A 1 275 ? 8.088 -6.883 -22.302 1.00 86.44 275 PRO A C 1
ATOM 2264 O O . PRO A 1 275 ? 7.103 -6.694 -21.591 1.00 86.44 275 PRO A O 1
ATOM 2267 N N . LEU A 1 276 ? 8.819 -7.993 -22.263 1.00 89.44 276 LEU A N 1
ATOM 2268 C CA . LEU A 1 276 ? 8.546 -9.117 -21.394 1.00 89.44 276 LEU A CA 1
ATOM 2269 C C . LEU A 1 276 ? 9.735 -9.339 -20.460 1.00 89.44 276 LEU A C 1
ATOM 2271 O O . LEU A 1 276 ? 10.836 -9.656 -20.909 1.00 89.44 276 LEU A O 1
ATOM 2275 N N . LEU A 1 277 ? 9.509 -9.174 -19.156 1.00 91.81 277 LEU A N 1
ATOM 2276 C CA . LEU A 1 277 ? 10.554 -9.349 -18.148 1.00 91.81 277 LEU A CA 1
ATOM 2277 C C . LEU A 1 277 ? 10.860 -10.839 -17.931 1.00 91.81 277 LEU A C 1
ATOM 2279 O O . LEU A 1 277 ? 9.948 -11.648 -17.720 1.00 91.81 277 LEU A O 1
ATOM 2283 N N . MET A 1 278 ? 12.148 -11.188 -17.948 1.00 91.31 278 MET A N 1
ATOM 2284 C CA . MET A 1 278 ? 12.651 -12.565 -17.850 1.00 91.31 278 MET A CA 1
ATOM 2285 C C . MET A 1 278 ? 13.641 -12.735 -16.691 1.00 91.31 278 MET A C 1
ATOM 2287 O O . MET A 1 278 ? 14.099 -11.761 -16.098 1.00 91.31 278 MET A O 1
ATOM 2291 N N . ASP A 1 279 ? 14.000 -13.980 -16.370 1.00 89.00 279 ASP A N 1
ATOM 2292 C CA . ASP A 1 279 ? 14.901 -14.281 -15.248 1.00 89.00 279 ASP A CA 1
ATOM 2293 C C . ASP A 1 279 ? 16.277 -13.604 -15.356 1.00 89.00 279 ASP A C 1
ATOM 2295 O O . ASP A 1 279 ? 16.813 -13.185 -14.329 1.00 89.00 279 ASP A O 1
ATOM 2299 N N . ASP A 1 280 ? 16.813 -13.440 -16.569 1.00 85.44 280 ASP A N 1
ATOM 2300 C CA . ASP A 1 280 ? 18.149 -12.872 -16.804 1.00 85.44 280 ASP A CA 1
ATOM 2301 C C . ASP A 1 280 ? 18.292 -11.450 -16.234 1.00 85.44 280 ASP A C 1
ATOM 2303 O O . ASP A 1 280 ? 19.335 -11.092 -15.690 1.00 85.44 280 ASP A O 1
ATOM 2307 N N . GLY A 1 281 ? 17.219 -10.651 -16.279 1.00 81.62 281 GLY A N 1
ATOM 2308 C CA . GLY A 1 281 ? 17.203 -9.276 -15.773 1.00 81.62 281 GLY A CA 1
ATOM 2309 C C . GLY A 1 281 ? 16.619 -9.118 -14.367 1.00 81.62 281 GLY A C 1
ATOM 2310 O O . GLY A 1 281 ? 16.583 -8.004 -13.844 1.00 81.62 281 GLY A O 1
ATOM 2311 N N . ARG A 1 282 ? 16.186 -10.205 -13.709 1.00 85.12 282 ARG A N 1
ATOM 2312 C CA . ARG A 1 282 ? 15.424 -10.147 -12.442 1.00 85.12 282 ARG A CA 1
ATOM 2313 C C . ARG A 1 282 ? 16.140 -9.402 -11.312 1.00 85.12 282 ARG A C 1
ATOM 2315 O O . ARG A 1 282 ? 15.510 -8.939 -10.368 1.00 85.12 282 ARG A O 1
ATOM 2322 N N . ASN A 1 283 ? 17.469 -9.349 -11.353 1.00 80.75 283 ASN A N 1
ATOM 2323 C CA . ASN A 1 283 ? 18.252 -8.672 -10.327 1.00 80.75 283 ASN A CA 1
ATOM 2324 C C . ASN A 1 283 ? 18.348 -7.159 -10.569 1.00 80.75 283 ASN A C 1
ATOM 2326 O O . ASN A 1 283 ? 18.673 -6.453 -9.614 1.00 80.75 283 ASN A O 1
ATOM 2330 N N . TYR A 1 284 ? 18.054 -6.692 -11.785 1.00 79.44 284 TYR A N 1
ATOM 2331 C CA . TYR A 1 284 ? 18.266 -5.321 -12.260 1.00 79.44 284 TYR A CA 1
ATOM 2332 C C . TYR A 1 284 ? 16.963 -4.554 -12.489 1.00 79.44 284 TYR A C 1
ATOM 2334 O O . TYR A 1 284 ? 16.968 -3.329 -12.397 1.00 79.44 284 TYR A O 1
ATOM 2342 N N . TYR A 1 285 ? 15.854 -5.250 -12.757 1.00 85.94 285 TYR A N 1
ATOM 2343 C CA . TYR A 1 285 ? 14.560 -4.598 -12.941 1.00 85.94 285 TYR A CA 1
ATOM 2344 C C . TYR A 1 285 ? 14.116 -3.819 -11.700 1.00 85.94 285 TYR A C 1
ATOM 2346 O O . TYR A 1 285 ? 14.340 -4.222 -10.549 1.00 85.94 285 TYR A O 1
ATOM 2354 N N . GLY A 1 286 ? 13.441 -2.702 -11.961 1.00 86.31 286 GLY A N 1
ATOM 2355 C CA . GLY A 1 286 ? 12.909 -1.831 -10.928 1.00 86.31 286 GLY A CA 1
ATOM 2356 C C . GLY A 1 286 ? 11.780 -2.487 -10.140 1.00 86.31 286 GLY A C 1
ATOM 2357 O O . GLY A 1 286 ? 11.157 -3.459 -10.569 1.00 86.31 286 GLY A O 1
ATOM 2358 N N . HIS A 1 287 ? 11.495 -1.920 -8.973 1.00 89.38 287 HIS A N 1
ATOM 2359 C CA . HIS A 1 287 ? 10.334 -2.272 -8.168 1.00 89.38 287 HIS A CA 1
ATOM 2360 C C . HIS A 1 287 ? 9.661 -1.002 -7.665 1.00 89.38 287 HIS A C 1
ATOM 2362 O O . HIS A 1 287 ? 10.320 -0.146 -7.074 1.00 89.38 287 HIS A O 1
ATOM 2368 N N . ALA A 1 288 ? 8.347 -0.913 -7.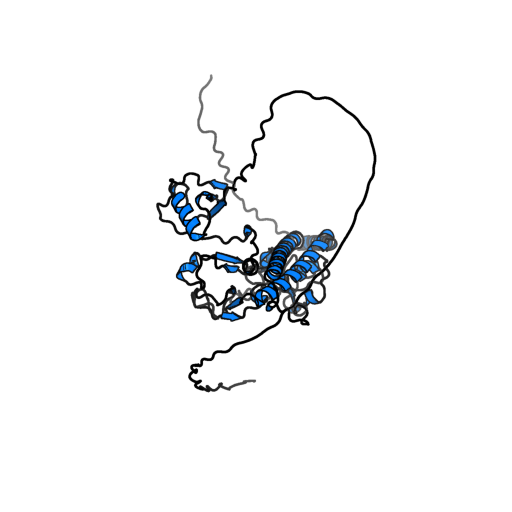839 1.00 92.50 288 ALA A N 1
ATOM 2369 C CA . ALA A 1 288 ? 7.561 0.240 -7.417 1.00 92.50 288 ALA A CA 1
ATOM 2370 C C . ALA A 1 288 ? 6.267 -0.208 -6.725 1.00 92.50 288 ALA A C 1
ATOM 2372 O O . ALA A 1 288 ? 5.803 -1.331 -6.941 1.00 92.50 288 ALA A O 1
ATOM 2373 N N . PRO A 1 289 ? 5.639 0.645 -5.896 1.00 95.81 289 PRO A N 1
ATOM 2374 C CA . PRO A 1 289 ? 4.259 0.425 -5.495 1.00 95.81 289 PRO A CA 1
ATOM 2375 C C . PRO A 1 289 ? 3.349 0.400 -6.729 1.00 95.81 289 PRO A C 1
ATOM 2377 O O . PRO A 1 289 ? 3.421 1.284 -7.574 1.00 95.81 289 PRO A O 1
ATOM 2380 N N . ALA A 1 290 ? 2.446 -0.569 -6.803 1.00 96.19 290 ALA A N 1
ATOM 2381 C CA . ALA A 1 290 ? 1.575 -0.816 -7.946 1.00 96.19 290 ALA A CA 1
ATOM 2382 C C . ALA A 1 290 ? 0.705 0.393 -8.314 1.00 96.19 290 ALA A C 1
ATOM 2384 O O . ALA A 1 290 ? 0.475 0.660 -9.486 1.00 96.19 290 ALA A O 1
ATOM 2385 N N . VAL A 1 291 ? 0.256 1.150 -7.307 1.00 97.19 291 VAL A N 1
ATOM 2386 C CA . VAL A 1 291 ? -0.477 2.408 -7.513 1.00 97.19 291 VAL A CA 1
ATOM 2387 C C . VAL A 1 291 ? 0.392 3.435 -8.238 1.00 97.19 291 VAL A C 1
ATOM 2389 O O . VAL A 1 291 ? -0.083 4.097 -9.150 1.00 97.19 291 VAL A O 1
ATOM 2392 N N . VAL A 1 292 ? 1.670 3.543 -7.862 1.00 95.94 292 VAL A N 1
ATOM 2393 C CA . VAL A 1 292 ? 2.611 4.464 -8.510 1.00 95.94 292 VAL A CA 1
ATOM 2394 C C . VAL A 1 292 ? 2.872 4.017 -9.945 1.00 95.94 292 VAL A C 1
ATOM 2396 O O . VAL A 1 292 ? 2.777 4.846 -10.838 1.00 95.94 292 VAL A O 1
ATOM 2399 N N . ASP A 1 293 ? 3.115 2.722 -10.169 1.00 95.00 293 ASP A N 1
ATOM 2400 C CA . ASP A 1 293 ? 3.341 2.161 -11.508 1.00 95.00 293 ASP A CA 1
ATOM 2401 C C . ASP A 1 293 ? 2.134 2.378 -12.449 1.00 95.00 293 ASP A C 1
ATOM 2403 O O . ASP A 1 293 ? 2.302 2.803 -13.592 1.00 95.00 293 ASP A O 1
ATOM 2407 N N . LEU A 1 294 ? 0.900 2.181 -11.961 1.00 95.44 294 LEU A N 1
ATOM 2408 C CA . LEU A 1 294 ? -0.320 2.508 -12.719 1.00 95.44 294 LEU A CA 1
ATOM 2409 C C . LEU A 1 294 ? -0.367 3.988 -13.120 1.00 95.44 294 LEU A C 1
ATOM 2411 O O . LEU A 1 294 ? -0.626 4.301 -14.278 1.00 95.44 294 LEU A O 1
ATOM 2415 N N . CYS A 1 295 ? -0.102 4.895 -12.179 1.00 96.06 295 CYS A N 1
ATOM 2416 C CA . CYS A 1 295 ? -0.099 6.332 -12.448 1.00 96.06 295 CYS A CA 1
ATOM 2417 C C . CYS A 1 295 ? 1.025 6.738 -13.416 1.00 96.06 295 CYS A C 1
ATOM 2419 O O . CYS A 1 295 ? 0.809 7.570 -14.291 1.00 96.06 295 CYS A O 1
ATOM 2421 N N . THR A 1 296 ? 2.217 6.151 -13.315 1.00 93.56 296 THR A N 1
ATOM 2422 C CA . THR A 1 296 ? 3.323 6.467 -14.233 1.00 93.56 296 THR A CA 1
ATOM 2423 C C . THR A 1 296 ? 3.064 5.981 -15.653 1.00 93.56 296 THR A C 1
ATOM 2425 O O . THR A 1 296 ? 3.507 6.623 -16.600 1.00 93.56 296 THR A O 1
ATOM 2428 N N . LYS A 1 297 ? 2.304 4.890 -15.828 1.00 92.31 297 LYS A N 1
ATOM 2429 C CA . LYS A 1 297 ? 1.944 4.369 -17.156 1.00 92.31 297 LYS A CA 1
ATOM 2430 C C . LYS A 1 297 ? 1.045 5.304 -17.969 1.00 92.31 297 LYS A C 1
ATOM 2432 O O . LYS A 1 297 ? 1.061 5.211 -19.190 1.00 92.31 297 LYS A O 1
ATOM 2437 N N . VAL A 1 298 ? 0.310 6.212 -17.322 1.00 93.50 298 VAL A N 1
ATOM 2438 C CA . VAL A 1 298 ? -0.416 7.295 -18.011 1.00 93.50 298 VAL A CA 1
ATOM 2439 C C . VAL A 1 298 ? 0.428 8.559 -18.190 1.00 93.50 298 VAL A C 1
ATOM 2441 O O . VAL A 1 298 ? -0.102 9.555 -18.639 1.00 93.50 298 VAL A O 1
ATOM 2444 N N . GLY A 1 299 ? 1.720 8.564 -17.838 1.00 90.94 299 GLY A N 1
ATOM 2445 C CA . GLY A 1 299 ? 2.603 9.730 -18.005 1.00 90.94 299 GLY A CA 1
ATOM 2446 C C . GLY A 1 299 ? 2.764 10.615 -16.763 1.00 90.94 299 GLY A C 1
ATOM 2447 O O . GLY A 1 299 ? 3.396 11.670 -16.831 1.00 90.94 299 GLY A O 1
ATOM 2448 N N . VAL A 1 300 ? 2.243 10.212 -15.597 1.00 94.06 300 VAL A N 1
ATOM 2449 C CA . VAL A 1 300 ? 2.461 10.964 -14.348 1.00 94.06 300 VAL A CA 1
ATOM 2450 C C . VAL A 1 300 ? 3.896 10.779 -13.867 1.00 94.06 300 VAL A C 1
ATOM 2452 O O . VAL A 1 300 ? 4.364 9.659 -13.677 1.00 94.06 300 VAL A O 1
ATOM 2455 N N . ILE A 1 301 ? 4.584 11.881 -13.577 1.00 89.94 301 ILE A N 1
ATOM 2456 C CA . ILE A 1 301 ? 5.917 11.842 -12.971 1.00 89.94 301 ILE A CA 1
ATOM 2457 C C . ILE A 1 301 ? 5.786 11.428 -11.500 1.00 89.94 301 ILE A C 1
ATOM 2459 O O . ILE A 1 301 ? 5.142 12.112 -10.700 1.00 89.94 301 ILE A O 1
ATOM 2463 N N . ALA A 1 302 ? 6.400 10.302 -11.135 1.00 89.06 302 ALA A N 1
ATOM 2464 C CA . ALA A 1 302 ? 6.408 9.829 -9.757 1.00 89.06 302 ALA A CA 1
ATOM 2465 C C . ALA A 1 302 ? 7.243 10.751 -8.841 1.00 89.06 302 ALA A C 1
ATOM 2467 O O . ALA A 1 302 ? 8.296 11.240 -9.246 1.00 89.06 302 ALA A O 1
ATOM 2468 N N . PRO A 1 303 ? 6.836 10.955 -7.576 1.00 88.88 303 PRO A N 1
ATOM 2469 C CA . PRO A 1 303 ? 7.684 11.568 -6.561 1.00 88.88 303 PRO A CA 1
ATOM 2470 C C . PRO A 1 303 ? 8.993 10.797 -6.350 1.00 88.88 303 PRO A C 1
ATOM 2472 O O . PRO A 1 303 ? 9.003 9.564 -6.355 1.00 88.88 303 PRO A O 1
ATOM 2475 N N . SER A 1 304 ? 10.075 11.514 -6.041 1.00 81.62 304 SER A N 1
ATOM 2476 C CA . SER A 1 304 ? 11.428 10.946 -5.911 1.00 81.62 304 SER A CA 1
ATOM 2477 C C . SER A 1 304 ? 11.552 9.810 -4.889 1.00 81.62 304 SER A C 1
ATOM 2479 O O . SER A 1 304 ? 12.321 8.874 -5.090 1.00 81.62 304 SER A O 1
ATOM 2481 N N . LYS A 1 305 ? 10.743 9.822 -3.822 1.00 83.69 305 LYS A N 1
ATOM 2482 C CA . LYS A 1 305 ? 10.688 8.737 -2.821 1.00 83.69 305 LYS A CA 1
ATOM 2483 C C . LYS A 1 305 ? 10.226 7.383 -3.383 1.00 83.69 305 LYS A C 1
ATOM 2485 O O . LYS A 1 305 ? 10.361 6.374 -2.696 1.00 83.69 305 LYS A O 1
ATOM 2490 N N . TYR A 1 306 ? 9.636 7.369 -4.578 1.00 86.88 306 TYR A N 1
ATOM 2491 C CA . TYR A 1 306 ? 9.194 6.164 -5.279 1.00 86.88 306 TYR A CA 1
ATOM 2492 C C . TYR A 1 306 ? 10.090 5.790 -6.458 1.00 86.88 306 TYR A C 1
ATOM 2494 O O . TYR A 1 306 ? 9.792 4.814 -7.146 1.00 86.88 306 TYR A O 1
ATOM 2502 N N . PHE A 1 307 ? 11.168 6.539 -6.707 1.00 81.19 307 PHE A N 1
ATOM 2503 C CA . PHE A 1 307 ? 12.113 6.172 -7.750 1.00 81.19 307 PHE A CA 1
ATOM 2504 C C . PHE A 1 307 ? 12.694 4.792 -7.458 1.00 81.19 307 PHE A C 1
ATOM 2506 O O . PHE A 1 307 ? 13.173 4.507 -6.357 1.00 81.19 307 PHE A O 1
ATOM 2513 N N . CYS A 1 308 ? 12.598 3.917 -8.457 1.00 70.88 308 CYS A N 1
ATOM 2514 C CA . CYS A 1 308 ? 13.143 2.575 -8.377 1.00 70.88 308 CYS A CA 1
ATOM 2515 C C . CYS A 1 308 ? 14.656 2.673 -8.193 1.00 70.88 308 CYS A C 1
ATOM 2517 O O . CYS A 1 308 ? 15.339 3.316 -8.988 1.00 70.88 308 CYS A O 1
ATOM 2519 N N . MET A 1 309 ? 15.187 2.016 -7.160 1.00 70.62 309 MET A N 1
ATOM 2520 C CA . MET A 1 309 ? 16.631 1.835 -7.063 1.00 70.62 309 MET A CA 1
ATOM 2521 C C . MET A 1 309 ? 17.072 0.898 -8.182 1.00 70.62 309 MET A C 1
ATOM 2523 O O . MET A 1 309 ? 16.626 -0.250 -8.240 1.00 70.62 309 MET A O 1
ATOM 2527 N N . MET A 1 310 ? 17.954 1.391 -9.040 1.00 73.88 310 MET A N 1
ATOM 2528 C CA . MET A 1 310 ? 18.523 0.606 -10.125 1.00 73.88 310 MET A CA 1
ATOM 2529 C C . MET A 1 310 ? 19.780 -0.088 -9.632 1.00 73.88 310 MET A C 1
ATOM 2531 O O . MET A 1 310 ? 20.596 0.510 -8.927 1.00 73.88 310 MET A O 1
ATOM 2535 N N . LYS A 1 311 ? 19.938 -1.358 -10.002 1.00 79.31 311 LYS A N 1
ATOM 2536 C CA . LYS A 1 311 ? 21.235 -2.020 -9.880 1.00 79.31 311 LYS A CA 1
ATOM 2537 C C . LYS A 1 311 ? 21.993 -1.822 -11.176 1.00 79.31 311 LYS A C 1
ATOM 2539 O O . LYS A 1 311 ? 21.401 -1.864 -12.252 1.00 79.31 311 LYS A O 1
ATOM 2544 N N . LEU A 1 312 ? 23.289 -1.610 -11.043 1.00 82.00 312 LEU A N 1
ATOM 2545 C CA . LEU A 1 312 ? 24.192 -1.418 -12.156 1.00 82.00 312 LEU A CA 1
ATOM 2546 C C . LEU A 1 312 ? 25.424 -2.271 -11.902 1.00 82.00 312 LEU A C 1
ATOM 2548 O O . LEU A 1 312 ? 25.970 -2.258 -10.799 1.00 82.00 312 LEU A O 1
ATOM 2552 N N . GLU A 1 313 ? 25.823 -3.026 -12.914 1.00 83.38 313 GLU A N 1
ATOM 2553 C CA . GLU A 1 313 ? 27.036 -3.827 -12.869 1.00 83.38 313 GLU A CA 1
ATOM 2554 C C . GLU A 1 313 ? 28.165 -3.065 -13.550 1.00 83.38 313 GLU A C 1
ATOM 2556 O O . GLU A 1 313 ? 28.005 -2.509 -14.637 1.00 83.38 313 GLU A O 1
ATOM 2561 N N . VAL A 1 314 ? 29.306 -3.019 -12.878 1.00 86.88 314 VAL A N 1
ATOM 2562 C CA . VAL A 1 314 ? 30.520 -2.354 -13.340 1.00 86.88 314 VAL A CA 1
ATOM 2563 C C . VAL A 1 314 ? 31.706 -3.262 -13.041 1.00 86.88 314 VAL A C 1
ATOM 2565 O O . VAL A 1 314 ? 31.663 -4.047 -12.097 1.00 86.88 314 VAL A O 1
ATOM 2568 N N . ALA A 1 315 ? 32.761 -3.173 -13.850 1.00 88.44 315 ALA A N 1
ATOM 2569 C CA . ALA A 1 315 ? 33.979 -3.946 -13.622 1.00 88.44 315 ALA A CA 1
ATOM 2570 C C . ALA A 1 315 ? 34.651 -3.565 -12.288 1.00 88.44 315 ALA A C 1
ATOM 2572 O O . ALA A 1 315 ? 34.561 -2.418 -11.851 1.00 88.44 315 ALA A O 1
ATOM 2573 N N . ASP A 1 316 ? 35.400 -4.490 -11.683 1.00 85.75 316 ASP A N 1
ATOM 2574 C CA . ASP A 1 316 ? 36.068 -4.278 -10.384 1.00 85.75 316 ASP A CA 1
ATOM 2575 C C . ASP A 1 316 ? 37.026 -3.073 -10.367 1.00 85.75 316 ASP A C 1
ATOM 2577 O O . ASP A 1 316 ? 37.240 -2.437 -9.335 1.00 85.75 316 ASP A O 1
ATOM 2581 N N . ASN A 1 317 ? 37.613 -2.747 -11.519 1.00 90.00 317 ASN A N 1
ATOM 2582 C CA . ASN A 1 317 ? 38.515 -1.613 -11.712 1.00 90.00 317 ASN A CA 1
ATOM 2583 C C . ASN A 1 317 ? 37.826 -0.393 -12.347 1.00 90.00 317 ASN A C 1
ATOM 2585 O O . ASN A 1 317 ? 38.509 0.488 -12.871 1.00 90.00 317 ASN A O 1
ATOM 2589 N N . ALA A 1 318 ? 36.491 -0.352 -12.359 1.00 93.44 318 ALA A N 1
ATOM 2590 C CA . ALA A 1 318 ? 35.753 0.746 -12.958 1.00 93.44 318 ALA A CA 1
ATOM 2591 C C . ALA A 1 318 ? 36.058 2.076 -12.258 1.00 93.44 318 ALA A C 1
ATOM 2593 O O . ALA A 1 318 ? 36.238 2.141 -11.039 1.00 93.44 318 ALA A O 1
ATOM 2594 N N . THR A 1 319 ? 36.100 3.143 -13.051 1.00 96.12 319 THR A N 1
ATOM 2595 C CA . THR A 1 319 ? 36.208 4.523 -12.575 1.00 96.12 319 THR A CA 1
ATOM 2596 C C . THR A 1 319 ? 34.832 5.164 -12.432 1.00 96.12 319 THR A C 1
ATOM 2598 O O . THR A 1 319 ? 33.822 4.616 -12.888 1.00 96.12 319 THR A O 1
ATOM 2601 N N . VAL A 1 320 ? 34.784 6.350 -11.825 1.00 93.50 320 VAL A N 1
ATOM 2602 C CA . VAL A 1 320 ? 33.565 7.171 -11.775 1.00 93.50 320 VAL A CA 1
ATOM 2603 C C . VAL A 1 320 ? 33.037 7.475 -13.185 1.00 93.50 320 VAL A C 1
ATOM 2605 O O . VAL A 1 320 ? 31.831 7.384 -13.401 1.00 93.50 320 VAL A O 1
ATOM 2608 N N . LEU A 1 321 ? 33.908 7.725 -14.170 1.00 93.31 321 LEU A N 1
ATOM 2609 C CA . LEU A 1 321 ? 33.502 7.913 -15.568 1.00 93.31 321 LEU A CA 1
ATOM 2610 C C . LEU A 1 321 ? 32.823 6.669 -16.149 1.00 93.31 321 LEU A C 1
ATOM 2612 O O . LEU A 1 321 ? 31.761 6.778 -16.757 1.00 93.31 321 LEU A O 1
ATOM 2616 N N . ASN A 1 322 ? 33.396 5.479 -15.930 1.00 93.62 322 ASN A N 1
ATOM 2617 C CA . ASN A 1 322 ? 32.791 4.227 -16.395 1.00 93.62 322 ASN A CA 1
ATOM 2618 C C . ASN A 1 322 ? 31.399 4.032 -15.783 1.00 93.62 322 ASN A C 1
ATOM 2620 O O . ASN A 1 322 ? 30.480 3.593 -16.470 1.00 93.62 322 ASN A O 1
ATOM 2624 N N . LEU A 1 323 ? 31.237 4.399 -14.508 1.00 92.06 323 LEU A N 1
ATOM 2625 C CA . LEU A 1 323 ? 29.949 4.369 -13.826 1.00 92.06 323 LEU A CA 1
ATOM 2626 C C . LEU A 1 323 ? 28.956 5.371 -14.435 1.00 92.06 323 LEU A C 1
ATOM 2628 O O . LEU A 1 323 ? 27.829 4.985 -14.727 1.00 92.06 323 LEU A O 1
ATOM 2632 N N . LYS A 1 324 ? 29.363 6.625 -14.675 1.00 92.69 324 LYS A N 1
ATOM 2633 C CA . LYS A 1 324 ? 28.523 7.646 -15.329 1.00 92.69 324 LYS A CA 1
ATOM 2634 C C . LYS A 1 324 ? 28.077 7.207 -16.724 1.00 92.69 324 LYS A C 1
ATOM 2636 O O . LYS A 1 324 ? 26.894 7.307 -17.028 1.00 92.69 324 LYS 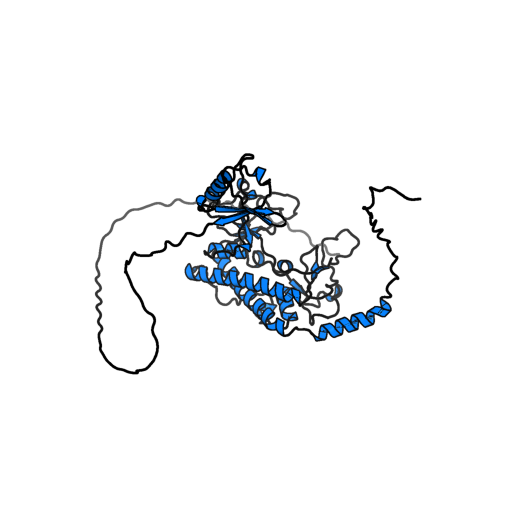A O 1
ATOM 2641 N N . ILE A 1 325 ? 28.988 6.656 -17.532 1.00 90.75 325 ILE A N 1
ATOM 2642 C CA . ILE A 1 325 ? 28.677 6.107 -18.862 1.00 90.75 325 ILE A CA 1
ATOM 2643 C C . ILE A 1 325 ? 27.678 4.956 -18.740 1.00 90.75 325 ILE A C 1
ATOM 2645 O O . ILE A 1 325 ? 26.692 4.913 -19.471 1.00 90.75 325 ILE A O 1
ATOM 2649 N N . ALA A 1 326 ? 27.898 4.034 -17.804 1.00 89.00 326 ALA A N 1
ATOM 2650 C CA . ALA A 1 326 ? 27.001 2.906 -17.598 1.00 89.00 326 ALA A CA 1
ATOM 2651 C C . ALA A 1 326 ? 25.595 3.364 -17.153 1.00 89.00 326 ALA A C 1
ATOM 2653 O O . ALA A 1 326 ? 24.605 2.836 -17.655 1.00 89.00 326 ALA A O 1
ATOM 2654 N N . ILE A 1 327 ? 25.486 4.396 -16.304 1.00 88.25 327 ILE A N 1
ATOM 2655 C CA . ILE A 1 327 ? 24.203 5.027 -15.939 1.00 88.25 327 ILE A CA 1
ATOM 2656 C C . ILE A 1 327 ? 23.565 5.714 -17.150 1.00 88.25 327 ILE A C 1
ATOM 2658 O O . ILE A 1 327 ? 22.382 5.510 -17.402 1.00 88.25 327 ILE A O 1
ATOM 2662 N N . GLN A 1 328 ? 24.329 6.500 -17.911 1.00 87.56 328 GLN A N 1
ATOM 2663 C CA . GLN A 1 328 ? 23.853 7.178 -19.119 1.00 87.56 328 GLN A CA 1
ATOM 2664 C C . GLN A 1 328 ? 23.266 6.189 -20.121 1.00 87.56 328 GLN A C 1
ATOM 2666 O O . GLN A 1 328 ? 22.163 6.402 -20.615 1.00 87.56 328 GLN A O 1
ATOM 2671 N N . VAL A 1 329 ? 23.990 5.106 -20.407 1.00 84.62 329 VAL A N 1
ATOM 2672 C CA . VAL A 1 329 ? 23.554 4.077 -21.353 1.00 84.62 329 VAL A CA 1
ATOM 2673 C C . VAL A 1 329 ? 22.338 3.336 -20.813 1.00 84.62 329 VAL A C 1
ATOM 2675 O O . VAL A 1 329 ? 21.379 3.127 -21.551 1.00 84.62 329 VAL A O 1
ATOM 2678 N N . GLN A 1 330 ? 22.359 2.946 -19.535 1.00 79.38 330 GLN A N 1
ATOM 2679 C CA . GLN A 1 330 ? 21.271 2.166 -18.962 1.00 79.38 330 GLN A CA 1
ATOM 2680 C C . GLN A 1 330 ? 19.989 2.986 -18.818 1.00 79.38 330 GLN A C 1
ATOM 2682 O O . GLN A 1 330 ? 18.926 2.473 -19.134 1.00 79.38 330 GLN A O 1
ATOM 2687 N N . GLU A 1 331 ? 20.061 4.220 -18.325 1.00 77.38 331 GLU A N 1
ATOM 2688 C CA . GLU A 1 331 ? 18.881 5.036 -18.008 1.00 77.38 331 GLU A CA 1
ATOM 2689 C C . GLU A 1 331 ? 18.517 6.035 -19.117 1.00 77.38 331 GLU A C 1
ATOM 2691 O O . GLU A 1 331 ? 17.504 6.720 -19.006 1.00 77.38 331 GLU A O 1
ATOM 2696 N N . ASN A 1 332 ? 19.307 6.106 -20.194 1.00 78.50 332 ASN A N 1
ATOM 2697 C CA . ASN A 1 332 ? 19.147 7.063 -21.292 1.00 78.50 332 ASN A CA 1
ATOM 2698 C C . ASN A 1 332 ? 19.088 8.524 -20.801 1.00 78.50 332 ASN A C 1
ATOM 2700 O O . ASN A 1 332 ? 18.171 9.281 -21.122 1.00 78.50 332 ASN A O 1
ATOM 2704 N N . VAL A 1 333 ? 20.069 8.905 -19.979 1.00 82.94 333 VAL A N 1
ATOM 2705 C CA . VAL A 1 333 ? 20.158 10.218 -19.315 1.00 82.94 333 VAL A CA 1
ATOM 2706 C C . VAL A 1 333 ? 21.451 10.955 -19.682 1.00 82.94 333 VAL A C 1
ATOM 2708 O O . VAL A 1 333 ? 22.432 10.294 -20.023 1.00 82.94 333 VAL A O 1
ATOM 2711 N N . PRO A 1 334 ? 21.508 12.301 -19.605 1.00 82.31 334 PRO A N 1
ATOM 2712 C CA . PRO A 1 334 ? 22.721 13.059 -19.925 1.00 82.31 334 PRO A CA 1
ATOM 2713 C C . PRO A 1 334 ? 23.835 12.771 -18.908 1.00 82.31 334 PRO A C 1
ATOM 2715 O O . PRO A 1 334 ? 23.800 13.252 -17.775 1.00 82.31 334 PRO A O 1
ATOM 2718 N N . GLY A 1 335 ? 24.793 11.925 -19.300 1.00 82.38 335 GLY A N 1
ATOM 2719 C CA . GLY A 1 335 ? 25.851 11.426 -18.417 1.00 82.38 335 GLY A CA 1
ATOM 2720 C C . GLY A 1 335 ? 26.899 12.466 -18.034 1.00 82.38 335 GLY A C 1
ATOM 2721 O O . GLY A 1 335 ? 27.479 12.390 -16.954 1.00 82.38 335 GLY A O 1
ATOM 2722 N N . ASP A 1 336 ? 27.101 13.450 -18.901 1.00 85.19 336 ASP A N 1
ATOM 2723 C CA . ASP A 1 336 ? 27.966 14.614 -18.712 1.00 85.19 336 ASP A CA 1
ATOM 2724 C C . ASP A 1 336 ? 27.519 15.491 -17.538 1.00 85.19 336 ASP A C 1
ATOM 2726 O O . ASP A 1 336 ? 28.354 15.997 -16.795 1.00 85.19 336 ASP A O 1
ATOM 2730 N N . ARG A 1 337 ? 26.207 15.590 -17.315 1.00 88.50 337 ARG A N 1
ATOM 2731 C CA . ARG A 1 337 ? 25.600 16.374 -16.229 1.00 88.50 337 ARG A CA 1
ATOM 2732 C C . ARG A 1 337 ? 25.403 15.583 -14.935 1.00 88.50 337 ARG A C 1
ATOM 2734 O O . ARG A 1 337 ? 24.810 16.108 -13.994 1.00 88.50 337 ARG A O 1
ATOM 2741 N N . LEU A 1 338 ? 25.826 14.316 -14.874 1.00 89.62 338 LEU A N 1
ATOM 2742 C CA . LEU A 1 338 ? 25.597 13.466 -13.704 1.00 89.62 338 LEU A CA 1
ATOM 2743 C C . LEU A 1 338 ? 26.474 13.868 -12.514 1.00 89.62 338 LEU A C 1
ATOM 2745 O O . LEU A 1 338 ? 27.702 13.775 -12.553 1.00 89.62 338 LEU A O 1
ATOM 2749 N N . ILE A 1 339 ? 25.816 14.152 -11.395 1.00 89.31 339 ILE A N 1
ATOM 2750 C CA . ILE A 1 339 ? 26.419 14.264 -10.068 1.00 89.31 339 ILE A CA 1
ATOM 2751 C C . ILE A 1 339 ? 26.088 12.989 -9.291 1.00 89.31 339 ILE A C 1
ATOM 2753 O O . ILE A 1 339 ? 24.916 12.669 -9.085 1.00 89.31 339 ILE A O 1
ATOM 2757 N N . LEU A 1 340 ? 27.111 12.267 -8.826 1.00 91.94 340 LEU A N 1
ATOM 2758 C CA . LEU A 1 340 ? 26.939 11.017 -8.084 1.00 91.94 340 LEU A CA 1
ATOM 2759 C C . LEU A 1 340 ? 27.355 11.180 -6.619 1.00 91.94 340 LEU A C 1
ATOM 2761 O O . LEU A 1 340 ? 28.497 11.525 -6.317 1.00 91.94 340 LEU A O 1
ATOM 2765 N N . LEU A 1 341 ? 26.434 10.881 -5.703 1.00 91.00 341 LEU A N 1
ATOM 2766 C CA . LEU A 1 341 ? 26.668 10.879 -4.261 1.00 91.00 341 LEU A CA 1
ATOM 2767 C C . LEU A 1 341 ? 26.583 9.457 -3.703 1.00 91.00 341 LEU A C 1
ATOM 2769 O O . LEU A 1 341 ? 25.522 8.835 -3.733 1.00 91.00 341 LEU A O 1
ATOM 2773 N N . LEU A 1 342 ? 27.669 8.952 -3.128 1.00 90.69 342 LEU A N 1
ATOM 2774 C CA . LEU A 1 342 ? 27.674 7.704 -2.371 1.00 90.69 342 LEU A CA 1
ATOM 2775 C C . LEU A 1 342 ? 26.963 7.908 -1.029 1.00 90.69 342 LEU A C 1
ATOM 2777 O O . LEU A 1 342 ? 27.371 8.741 -0.223 1.00 90.69 342 LEU A O 1
ATOM 2781 N N . ASN A 1 343 ? 25.914 7.129 -0.777 1.00 86.75 343 ASN A N 1
ATOM 2782 C CA . ASN A 1 343 ? 25.184 7.132 0.483 1.00 86.75 343 ASN A CA 1
ATOM 2783 C C . ASN A 1 343 ? 25.947 6.332 1.549 1.00 86.75 343 ASN A C 1
ATOM 2785 O O . ASN A 1 343 ? 26.230 5.146 1.356 1.00 86.75 343 ASN A O 1
ATOM 2789 N N . ARG A 1 344 ? 26.279 6.985 2.663 1.00 85.19 344 ARG A N 1
ATOM 2790 C CA . ARG A 1 344 ? 26.911 6.397 3.847 1.00 85.19 344 ARG A CA 1
ATOM 2791 C C . ARG A 1 344 ? 25.998 6.632 5.051 1.00 85.19 344 ARG A C 1
ATOM 2793 O O . ARG A 1 344 ? 25.199 7.558 5.059 1.00 85.19 344 ARG A O 1
ATOM 2800 N N . ASP A 1 345 ? 26.129 5.810 6.092 1.00 74.12 345 ASP A N 1
ATOM 2801 C CA . ASP A 1 345 ? 25.199 5.795 7.239 1.00 74.12 345 ASP A CA 1
ATOM 2802 C C . ASP A 1 345 ? 25.011 7.155 7.949 1.00 74.12 345 ASP A C 1
ATOM 2804 O O . ASP A 1 345 ? 24.037 7.335 8.680 1.00 74.12 345 ASP A O 1
ATOM 2808 N N . VAL A 1 346 ? 25.940 8.101 7.767 1.00 73.81 346 VAL A N 1
ATOM 2809 C CA . VAL A 1 346 ? 25.951 9.406 8.451 1.00 73.81 346 VAL A CA 1
ATOM 2810 C C . VAL A 1 346 ? 26.020 10.592 7.475 1.00 73.81 346 VAL A C 1
ATOM 2812 O O . VAL A 1 346 ? 25.667 11.705 7.861 1.00 73.81 346 VAL A O 1
ATOM 2815 N N . ASP A 1 347 ? 26.452 10.386 6.228 1.00 85.12 347 ASP A N 1
ATOM 2816 C CA . ASP A 1 347 ? 26.677 11.447 5.242 1.00 85.12 347 ASP A CA 1
ATOM 2817 C C . ASP A 1 347 ? 26.590 10.952 3.784 1.00 85.12 347 ASP A C 1
ATOM 2819 O O . ASP A 1 347 ? 26.373 9.775 3.495 1.00 85.12 347 ASP A O 1
ATOM 2823 N N . HIS A 1 348 ? 26.743 11.882 2.842 1.00 87.56 348 HIS A N 1
ATOM 2824 C CA . HIS A 1 348 ? 26.843 11.589 1.418 1.00 87.56 348 HIS A CA 1
ATOM 2825 C C . HIS A 1 348 ? 28.220 12.022 0.907 1.00 87.56 348 HIS A C 1
ATOM 2827 O O . HIS A 1 348 ? 28.621 13.165 1.122 1.00 87.56 348 HIS A O 1
ATOM 2833 N N . LEU A 1 349 ? 28.937 11.133 0.212 1.00 91.12 349 LEU A N 1
ATOM 2834 C CA . LEU A 1 349 ? 30.236 11.448 -0.389 1.00 91.12 349 LEU A CA 1
ATOM 2835 C C . LEU A 1 349 ? 30.094 11.699 -1.892 1.00 91.12 349 LEU A C 1
ATOM 2837 O O . LEU A 1 349 ? 29.674 10.810 -2.627 1.00 91.12 349 LEU A O 1
ATOM 2841 N N . LEU A 1 350 ? 30.498 12.882 -2.350 1.00 91.88 350 LEU A N 1
ATOM 2842 C CA . LEU A 1 350 ? 30.530 13.231 -3.770 1.00 91.88 350 LEU A CA 1
ATOM 2843 C C . LEU A 1 350 ? 31.660 12.497 -4.509 1.00 91.88 350 LEU A C 1
ATOM 2845 O O . LEU A 1 350 ? 32.823 12.559 -4.105 1.00 91.88 350 LEU A O 1
ATOM 2849 N N . LEU A 1 351 ? 31.314 11.844 -5.617 1.00 92.94 351 LEU A N 1
ATOM 2850 C CA . LEU A 1 351 ? 32.261 11.290 -6.582 1.00 92.94 351 LEU A CA 1
ATOM 2851 C C . LEU A 1 351 ? 32.698 12.416 -7.526 1.00 92.94 351 LEU A C 1
ATOM 2853 O O . LEU A 1 351 ? 32.033 12.706 -8.515 1.00 92.94 351 LEU A O 1
ATOM 2857 N N . ASN A 1 352 ? 33.788 13.085 -7.162 1.00 91.44 352 ASN A N 1
ATOM 2858 C CA . ASN A 1 352 ? 34.270 14.312 -7.799 1.00 91.44 352 ASN A CA 1
ATOM 2859 C C . ASN A 1 352 ? 35.416 14.121 -8.808 1.00 91.44 352 ASN A C 1
ATOM 2861 O O . ASN A 1 352 ? 35.832 15.098 -9.420 1.00 91.44 352 ASN A O 1
ATOM 2865 N N . ASP A 1 353 ? 35.951 12.909 -8.950 1.00 93.56 353 ASP A N 1
ATOM 2866 C CA . ASP A 1 353 ? 37.050 12.605 -9.869 1.00 93.56 353 ASP A CA 1
ATOM 2867 C C . ASP A 1 353 ? 36.661 11.435 -10.777 1.00 93.56 353 ASP A C 1
ATOM 2869 O O . ASP A 1 353 ? 36.584 10.283 -10.346 1.00 93.56 353 ASP A O 1
ATOM 2873 N N . ASP A 1 354 ? 36.429 11.756 -12.049 1.00 93.75 354 ASP A N 1
ATOM 2874 C CA . ASP A 1 354 ? 35.990 10.833 -13.095 1.00 93.75 354 ASP A CA 1
ATOM 2875 C C . ASP A 1 354 ? 37.007 9.717 -13.392 1.00 93.75 354 ASP A C 1
ATOM 2877 O O . ASP A 1 354 ? 36.629 8.621 -13.823 1.00 93.75 354 ASP A O 1
ATOM 2881 N N . HIS A 1 355 ? 38.292 9.947 -13.121 1.00 94.81 355 HIS A N 1
ATOM 2882 C CA . HIS A 1 355 ? 39.359 8.975 -13.365 1.00 94.81 355 HIS A CA 1
ATOM 2883 C C . HIS A 1 355 ? 39.652 8.092 -12.157 1.00 94.81 355 HIS A C 1
ATOM 2885 O O . HIS A 1 355 ? 40.307 7.055 -12.292 1.00 94.81 355 HIS A O 1
ATOM 2891 N N . LYS A 1 356 ? 39.158 8.473 -10.981 1.00 95.56 356 LYS A N 1
ATOM 2892 C CA . LYS A 1 356 ? 39.399 7.733 -9.753 1.00 95.56 356 LYS A CA 1
ATOM 2893 C C . LYS A 1 356 ? 38.577 6.434 -9.730 1.00 95.56 356 LYS A C 1
ATOM 2895 O O . LYS A 1 356 ? 37.388 6.446 -10.074 1.00 95.56 356 LYS A O 1
ATOM 2900 N N . PRO A 1 357 ? 39.180 5.291 -9.354 1.00 95.00 357 PRO A N 1
ATOM 2901 C CA . PRO A 1 357 ? 38.466 4.023 -9.277 1.00 95.00 357 PRO A CA 1
ATOM 2902 C C . PRO A 1 357 ? 37.409 4.048 -8.168 1.00 95.00 357 PRO A C 1
ATOM 2904 O O . PRO A 1 357 ? 37.597 4.652 -7.108 1.00 95.00 357 PRO A O 1
ATOM 2907 N N . LEU A 1 358 ? 36.297 3.346 -8.388 1.00 94.19 358 LEU A N 1
ATOM 2908 C CA . LEU A 1 358 ? 35.172 3.300 -7.445 1.00 94.19 358 LEU A CA 1
ATOM 2909 C C . LEU A 1 358 ? 35.584 2.735 -6.073 1.00 94.19 358 LEU A C 1
ATOM 2911 O O . LEU A 1 358 ? 35.112 3.200 -5.032 1.00 94.19 358 LEU A O 1
ATOM 2915 N N . SER A 1 359 ? 36.518 1.781 -6.061 1.00 92.62 359 SER A N 1
ATOM 2916 C CA . SER A 1 359 ? 37.054 1.162 -4.845 1.00 92.62 359 SER A CA 1
ATOM 2917 C C . SER A 1 359 ? 37.739 2.164 -3.910 1.00 92.62 359 SER A C 1
ATOM 2919 O O . SER A 1 359 ? 37.644 2.026 -2.691 1.00 92.62 359 SER A O 1
ATOM 2921 N N . GLU A 1 360 ? 38.353 3.227 -4.438 1.00 93.38 360 GLU A N 1
ATOM 2922 C CA . GLU A 1 360 ? 38.975 4.277 -3.621 1.00 93.38 360 GLU A CA 1
ATOM 2923 C C . GLU A 1 360 ? 37.953 5.189 -2.928 1.00 93.38 360 GLU A C 1
ATOM 2925 O O . GLU A 1 360 ? 38.261 5.802 -1.903 1.00 93.38 360 GLU A O 1
ATOM 2930 N N . TYR A 1 361 ? 36.721 5.264 -3.439 1.00 91.69 361 TYR A N 1
ATOM 2931 C CA . TYR A 1 361 ? 35.598 5.883 -2.727 1.00 91.69 361 TYR A CA 1
ATOM 2932 C C . TYR A 1 361 ? 34.967 4.933 -1.691 1.00 91.69 361 TYR A C 1
ATOM 2934 O O . TYR A 1 361 ? 34.051 5.332 -0.965 1.00 91.69 361 TYR A O 1
ATOM 2942 N N . GLY A 1 362 ? 35.468 3.696 -1.579 1.00 89.81 362 GLY A N 1
ATOM 2943 C CA . GLY A 1 362 ? 34.915 2.650 -0.719 1.00 89.81 362 GLY A CA 1
ATOM 2944 C C . GLY A 1 362 ? 33.620 2.048 -1.263 1.00 89.81 362 GLY A C 1
ATOM 2945 O O . GLY A 1 362 ? 32.814 1.538 -0.486 1.00 89.81 362 GLY A O 1
ATOM 2946 N N . ILE A 1 363 ? 33.386 2.155 -2.574 1.00 91.00 363 ILE A N 1
ATOM 2947 C CA . ILE A 1 363 ? 32.237 1.530 -3.229 1.00 91.00 363 ILE A CA 1
ATOM 2948 C C . ILE A 1 363 ? 32.508 0.032 -3.337 1.00 91.00 363 ILE A C 1
ATOM 2950 O O . ILE A 1 363 ? 33.569 -0.392 -3.791 1.00 91.00 363 ILE A O 1
ATOM 2954 N N . GLN A 1 364 ? 31.532 -0.755 -2.907 1.00 89.00 364 GLN A N 1
ATOM 2955 C CA . GLN A 1 364 ? 31.543 -2.212 -2.921 1.00 89.00 364 GLN A CA 1
ATOM 2956 C C . GLN A 1 364 ? 30.180 -2.729 -3.391 1.00 89.00 364 GLN A C 1
ATOM 2958 O O . GLN A 1 364 ? 29.236 -1.952 -3.566 1.00 89.00 364 GLN A O 1
ATOM 2963 N N . ASP A 1 365 ? 30.055 -4.043 -3.571 1.00 86.81 365 ASP A N 1
ATOM 2964 C CA . ASP A 1 365 ? 28.760 -4.640 -3.894 1.00 86.81 365 ASP A CA 1
ATOM 2965 C C . ASP A 1 365 ? 27.701 -4.264 -2.837 1.00 86.81 365 ASP A C 1
ATOM 2967 O O . ASP A 1 365 ? 27.947 -4.282 -1.627 1.00 86.81 365 ASP A O 1
ATOM 2971 N N . GLY A 1 366 ? 26.525 -3.852 -3.309 1.00 83.31 366 GLY A N 1
ATOM 2972 C CA . GLY A 1 366 ? 25.437 -3.341 -2.471 1.00 83.31 366 GLY A CA 1
ATOM 2973 C C . GLY A 1 366 ? 25.560 -1.881 -2.005 1.00 83.31 366 GLY A C 1
ATOM 2974 O O . GLY A 1 366 ? 24.639 -1.399 -1.334 1.00 83.31 366 GLY A O 1
ATOM 2975 N N . SER A 1 367 ? 26.628 -1.152 -2.356 1.00 88.88 367 SER A N 1
ATOM 2976 C CA . SER A 1 367 ? 26.707 0.301 -2.141 1.00 88.88 367 SER A CA 1
ATOM 2977 C C . SER A 1 367 ? 25.566 1.036 -2.856 1.00 88.88 367 SER A C 1
ATOM 2979 O O . SER A 1 367 ? 25.155 0.666 -3.954 1.00 88.88 367 SER A O 1
ATOM 2981 N N . ARG A 1 368 ? 25.043 2.101 -2.234 1.00 88.50 368 ARG A N 1
ATOM 2982 C CA . ARG A 1 368 ? 23.928 2.896 -2.775 1.00 88.50 368 ARG A CA 1
ATOM 2983 C C . ARG A 1 368 ? 24.410 4.275 -3.187 1.00 88.50 368 ARG A C 1
ATOM 2985 O O . ARG A 1 368 ? 25.066 4.948 -2.396 1.00 88.50 368 ARG A O 1
ATOM 2992 N N . LEU A 1 369 ? 24.041 4.707 -4.387 1.00 88.75 369 LEU A N 1
ATOM 2993 C CA . LEU A 1 369 ? 24.351 6.040 -4.890 1.00 88.75 369 LEU A CA 1
ATOM 2994 C C . LEU A 1 369 ? 23.068 6.815 -5.190 1.00 88.75 369 LEU A C 1
ATOM 2996 O O . LEU A 1 369 ? 22.065 6.238 -5.607 1.00 88.75 369 LEU A O 1
ATOM 3000 N N . HIS A 1 370 ? 23.121 8.127 -4.990 1.00 87.25 370 HIS A N 1
ATOM 3001 C CA . HIS A 1 370 ? 22.133 9.072 -5.488 1.00 87.25 370 HIS A CA 1
ATOM 3002 C C . HIS A 1 370 ? 22.709 9.778 -6.711 1.00 87.25 370 HIS A C 1
ATOM 3004 O O . HIS A 1 370 ? 23.825 10.291 -6.654 1.00 87.25 370 HIS A O 1
ATOM 3010 N N . ALA A 1 371 ? 21.946 9.792 -7.799 1.00 86.81 371 ALA A N 1
ATOM 3011 C CA . ALA A 1 371 ? 22.282 10.518 -9.012 1.00 86.81 371 ALA A CA 1
ATOM 3012 C C . ALA A 1 371 ? 21.432 11.789 -9.103 1.00 86.81 371 ALA A C 1
ATOM 3014 O O . ALA A 1 371 ? 20.216 11.740 -8.907 1.00 86.81 371 ALA A O 1
ATOM 3015 N N . PHE A 1 372 ? 22.079 12.907 -9.404 1.00 86.56 372 PHE A N 1
ATOM 3016 C CA . PHE A 1 372 ? 21.456 14.194 -9.698 1.00 86.56 372 PHE A CA 1
ATOM 3017 C C . PHE A 1 372 ? 21.978 14.700 -11.041 1.00 86.56 372 PHE A C 1
ATOM 3019 O O . PHE A 1 372 ? 22.988 14.202 -11.535 1.00 86.56 372 PHE A O 1
ATOM 3026 N N . PHE A 1 373 ? 21.304 15.693 -11.612 1.00 86.94 373 PHE A N 1
ATOM 3027 C CA . PHE A 1 373 ? 21.760 16.371 -12.819 1.00 86.94 373 PHE A CA 1
ATOM 3028 C C . PHE A 1 373 ? 22.090 17.817 -12.489 1.00 86.94 373 PHE A C 1
ATOM 3030 O O . PHE A 1 373 ? 21.307 18.475 -11.801 1.00 86.94 373 PHE A O 1
ATOM 3037 N N . GLU A 1 374 ? 23.216 18.310 -12.996 1.00 85.19 374 GLU A N 1
ATOM 3038 C CA . GLU A 1 374 ? 23.481 19.746 -13.025 1.00 85.19 374 GLU A CA 1
ATOM 3039 C C . GLU A 1 374 ? 22.333 20.453 -13.765 1.00 85.19 374 GLU A C 1
ATOM 3041 O O . GLU A 1 374 ? 21.926 19.981 -14.840 1.00 85.19 374 GLU A O 1
ATOM 3046 N N . PRO A 1 375 ? 21.746 21.524 -13.196 1.00 78.75 375 PRO A N 1
ATOM 3047 C CA . PRO A 1 375 ? 20.764 22.348 -13.894 1.00 78.75 375 PRO A CA 1
ATOM 3048 C C . PRO A 1 375 ? 21.322 22.822 -15.240 1.00 78.75 375 PRO A C 1
ATOM 3050 O O . PRO A 1 375 ? 22.527 23.001 -15.380 1.00 78.75 375 PRO A O 1
ATOM 3053 N N . LEU A 1 376 ? 20.459 22.986 -16.244 1.00 74.81 376 LEU A N 1
ATOM 3054 C CA . LEU A 1 376 ? 20.868 23.723 -17.438 1.00 74.81 376 LEU A CA 1
ATOM 3055 C C . LEU A 1 376 ? 20.891 25.196 -17.049 1.00 74.81 376 LEU A C 1
ATOM 3057 O O . LEU A 1 376 ? 19.881 25.681 -16.540 1.00 74.81 376 LEU A O 1
ATOM 3061 N N . ASP A 1 377 ? 22.009 25.877 -17.276 1.00 72.25 377 ASP A N 1
ATOM 3062 C CA . ASP A 1 377 ? 22.033 27.332 -17.199 1.00 72.25 377 ASP A CA 1
ATOM 3063 C C . ASP A 1 377 ? 21.048 27.847 -18.257 1.00 72.25 377 ASP A C 1
ATOM 3065 O O . ASP A 1 377 ? 21.223 27.614 -19.459 1.00 72.25 377 ASP A O 1
ATOM 3069 N N . GLU A 1 378 ? 19.952 28.469 -17.816 1.00 53.75 378 GLU A N 1
ATOM 3070 C CA . GLU A 1 378 ? 19.103 29.249 -18.709 1.00 53.75 378 GLU A CA 1
ATOM 3071 C C . GLU A 1 378 ? 19.988 30.378 -19.224 1.00 53.75 378 GLU A C 1
ATOM 3073 O O . GLU A 1 378 ? 20.376 31.254 -18.457 1.00 53.75 378 GLU A O 1
ATOM 3078 N N . ALA A 1 379 ? 20.399 30.287 -20.491 1.00 48.50 379 ALA A N 1
ATOM 3079 C CA . ALA A 1 379 ? 21.242 31.290 -21.113 1.00 48.50 379 ALA A CA 1
ATOM 3080 C C . ALA A 1 379 ? 20.610 32.666 -20.881 1.00 48.50 379 ALA A C 1
ATOM 3082 O O . ALA A 1 379 ? 19.499 32.923 -21.351 1.00 48.50 379 ALA A O 1
ATOM 3083 N N . GLU A 1 380 ? 21.321 33.510 -20.132 1.00 45.00 380 GLU A N 1
ATOM 3084 C CA . GLU A 1 380 ? 21.058 34.935 -20.004 1.00 45.00 380 GLU A CA 1
ATOM 3085 C C . GLU A 1 380 ? 20.920 35.487 -21.422 1.00 45.00 380 GLU A C 1
ATOM 3087 O O . GLU A 1 380 ? 21.891 35.617 -22.169 1.00 45.00 380 GLU A O 1
ATOM 3092 N N . ASN A 1 381 ? 19.680 35.732 -21.832 1.00 45.06 381 ASN A N 1
ATOM 3093 C CA . ASN A 1 381 ? 19.378 36.404 -23.081 1.00 45.06 381 ASN A CA 1
ATOM 3094 C C . ASN A 1 381 ? 19.529 37.909 -22.830 1.00 45.06 381 ASN A C 1
ATOM 3096 O O . ASN A 1 381 ? 18.570 38.667 -22.948 1.00 45.06 381 ASN A O 1
ATOM 3100 N N . ASP A 1 382 ? 20.732 38.317 -22.428 1.00 41.47 382 ASP A N 1
ATOM 3101 C CA . ASP A 1 382 ? 21.116 39.714 -22.308 1.00 41.47 382 ASP A CA 1
ATOM 3102 C C . ASP A 1 382 ? 21.590 40.165 -23.686 1.00 41.47 382 ASP A C 1
ATOM 3104 O O . ASP A 1 382 ? 22.752 40.039 -24.079 1.00 41.47 382 ASP A O 1
ATOM 3108 N N . GLY A 1 383 ? 20.617 40.638 -24.463 1.00 41.38 383 GLY A N 1
ATOM 3109 C CA . GLY A 1 383 ? 20.886 41.463 -25.623 1.00 41.38 383 GLY A CA 1
ATOM 3110 C C . GLY A 1 383 ? 21.611 42.723 -25.171 1.00 41.38 383 GLY A C 1
ATOM 3111 O O . GLY A 1 383 ? 21.081 43.502 -24.382 1.00 41.38 383 GLY A O 1
ATOM 3112 N N . ASP A 1 384 ? 22.823 42.891 -25.691 1.00 44.09 384 ASP A N 1
ATOM 3113 C CA . ASP A 1 384 ? 23.586 44.129 -25.681 1.00 44.09 384 ASP A CA 1
ATOM 3114 C C . ASP A 1 384 ? 22.689 45.323 -26.050 1.00 44.09 384 ASP A C 1
ATOM 3116 O O . ASP A 1 384 ? 22.362 45.508 -27.222 1.00 44.09 384 ASP A O 1
ATOM 3120 N N . ASP A 1 385 ? 22.384 46.187 -25.084 1.00 38.97 385 ASP A N 1
ATOM 3121 C CA . ASP A 1 385 ? 22.180 47.601 -25.374 1.00 38.97 385 ASP A CA 1
ATOM 3122 C C . ASP A 1 385 ? 23.162 48.415 -24.539 1.00 38.97 385 ASP A C 1
ATOM 3124 O O . ASP A 1 385 ? 23.097 48.526 -23.314 1.00 38.97 385 ASP A O 1
ATOM 3128 N N . LYS A 1 386 ? 24.152 48.939 -25.258 1.00 43.72 386 LYS A N 1
ATOM 3129 C CA . LYS A 1 386 ? 25.056 49.963 -24.766 1.00 43.72 386 LYS A CA 1
ATOM 3130 C C . LYS A 1 386 ? 24.221 51.213 -24.562 1.00 43.72 386 LYS A C 1
ATOM 3132 O O . LYS A 1 386 ? 23.763 51.774 -25.552 1.00 43.72 386 LYS A O 1
ATOM 3137 N N . ASP A 1 387 ? 24.168 51.726 -23.341 1.00 36.25 387 ASP A N 1
ATOM 3138 C CA . ASP A 1 387 ? 24.114 53.172 -23.222 1.00 36.25 387 ASP A CA 1
ATOM 3139 C C . ASP A 1 387 ? 25.011 53.709 -22.118 1.00 36.25 387 ASP A C 1
ATOM 3141 O O . ASP A 1 387 ? 25.186 53.140 -21.038 1.00 36.25 387 ASP A O 1
ATOM 3145 N N . ALA A 1 388 ? 25.679 54.783 -22.503 1.00 35.53 388 ALA A N 1
ATOM 3146 C CA . ALA A 1 388 ? 26.670 55.489 -21.738 1.00 35.53 388 ALA A CA 1
ATOM 3147 C C . ALA A 1 388 ? 25.985 56.508 -20.829 1.00 35.53 388 ALA A C 1
ATOM 3149 O O . ALA A 1 388 ? 25.065 57.193 -21.250 1.00 35.53 388 ALA A O 1
ATOM 3150 N N . GLY A 1 389 ? 26.549 56.682 -19.636 1.00 31.34 389 GLY A N 1
ATOM 3151 C CA . GLY A 1 389 ? 26.691 57.998 -19.023 1.00 31.34 389 GLY A CA 1
ATOM 3152 C C . GLY A 1 389 ? 25.420 58.703 -18.544 1.00 31.34 389 GLY A C 1
ATOM 3153 O O . GLY A 1 389 ? 24.760 59.408 -19.292 1.00 31.34 389 GLY A O 1
ATOM 3154 N N . ASP A 1 390 ? 25.290 58.700 -17.222 1.00 30.62 390 ASP A N 1
ATOM 3155 C CA . ASP A 1 390 ? 25.468 59.901 -16.390 1.00 30.62 390 ASP A CA 1
ATOM 3156 C C . ASP A 1 390 ? 24.265 60.320 -15.527 1.00 30.62 390 ASP A C 1
ATOM 3158 O O . ASP A 1 390 ? 23.159 60.568 -15.994 1.00 30.62 390 ASP A O 1
ATOM 3162 N N . GLU A 1 391 ? 24.576 60.361 -14.229 1.00 33.44 391 GLU A N 1
ATOM 3163 C CA . GLU A 1 391 ? 24.086 61.217 -13.145 1.00 33.44 391 GLU A CA 1
ATOM 3164 C C . GLU A 1 391 ? 22.641 61.754 -13.165 1.00 33.44 391 GLU A C 1
ATOM 3166 O O . GLU A 1 391 ? 22.288 62.686 -13.881 1.00 33.44 391 GLU A O 1
ATOM 3171 N N . SER A 1 392 ? 21.843 61.332 -12.180 1.00 31.89 392 SER A N 1
ATOM 3172 C CA . SER A 1 392 ? 21.597 62.089 -10.932 1.00 31.89 392 SER A CA 1
ATOM 3173 C C . SER A 1 392 ? 20.248 61.717 -10.307 1.00 31.89 392 SER A C 1
ATOM 3175 O O . SER A 1 392 ? 19.217 61.618 -10.967 1.00 31.89 392 SER A O 1
ATOM 3177 N N . GLU A 1 393 ? 20.278 61.495 -8.996 1.00 36.25 393 GLU A N 1
ATOM 3178 C CA . GLU A 1 393 ? 19.100 61.422 -8.137 1.00 36.25 393 GLU A CA 1
ATOM 3179 C C . GLU A 1 393 ? 18.468 62.816 -8.027 1.00 36.25 393 GLU A C 1
ATOM 3181 O O . GLU A 1 393 ? 19.196 63.787 -7.821 1.00 36.25 393 GLU A O 1
ATOM 3186 N N . ASN A 1 394 ? 17.136 62.912 -8.113 1.00 29.80 394 ASN A N 1
ATOM 3187 C CA . ASN A 1 394 ? 16.341 63.793 -7.252 1.00 29.80 394 ASN A CA 1
ATOM 3188 C C . ASN A 1 394 ? 14.829 63.516 -7.346 1.00 29.80 394 ASN A C 1
ATOM 3190 O O . ASN A 1 394 ? 14.237 63.526 -8.418 1.00 29.80 394 ASN A O 1
ATOM 3194 N N . GLU A 1 395 ? 14.274 63.284 -6.156 1.00 31.19 395 GLU A N 1
ATOM 3195 C CA . GLU A 1 395 ? 13.089 63.914 -5.556 1.00 31.19 395 GLU A CA 1
ATOM 3196 C C . GLU A 1 395 ? 11.725 63.943 -6.282 1.00 31.19 395 GLU A C 1
ATOM 3198 O O . GLU A 1 395 ? 11.518 64.586 -7.300 1.00 31.19 395 GLU A O 1
ATOM 3203 N N . GLU A 1 396 ? 10.775 63.327 -5.569 1.00 29.53 396 GLU A N 1
ATOM 3204 C CA . GLU A 1 396 ? 9.483 63.877 -5.130 1.00 29.53 396 GLU A CA 1
ATOM 3205 C C . GLU A 1 396 ? 8.331 64.195 -6.108 1.00 29.53 396 GLU A C 1
ATOM 3207 O O . GLU A 1 396 ? 8.419 64.946 -7.067 1.00 29.53 396 GLU A O 1
ATOM 3212 N N . GLU A 1 397 ? 7.173 63.711 -5.641 1.00 30.81 397 GLU A N 1
ATOM 3213 C CA . GLU A 1 397 ? 5.847 64.333 -5.666 1.00 30.81 397 GLU A CA 1
ATOM 3214 C C . GLU A 1 397 ? 5.016 64.403 -6.968 1.00 30.81 397 GLU A C 1
ATOM 3216 O O . GLU A 1 397 ? 5.207 65.224 -7.853 1.00 30.81 397 GLU A O 1
ATOM 3221 N N . LYS A 1 398 ? 3.904 63.658 -6.866 1.00 30.53 398 LYS A N 1
ATOM 3222 C CA . LYS A 1 398 ? 2.506 64.115 -6.971 1.00 30.53 398 LYS A CA 1
ATOM 3223 C C . LYS A 1 398 ? 1.807 64.232 -8.328 1.00 30.53 398 LYS A C 1
ATOM 3225 O O . LYS A 1 398 ? 2.269 64.821 -9.291 1.00 30.53 398 LYS A O 1
ATOM 3230 N N . ASP A 1 399 ? 0.545 63.823 -8.187 1.00 29.47 399 ASP A N 1
ATOM 3231 C CA . ASP A 1 399 ? -0.674 64.339 -8.796 1.00 29.47 399 ASP A CA 1
ATOM 3232 C C . ASP A 1 399 ? -1.021 63.943 -10.228 1.00 29.47 399 ASP A C 1
ATOM 3234 O O . ASP A 1 399 ? -0.225 63.982 -11.157 1.00 29.47 399 ASP A O 1
ATOM 3238 N N . GLY A 1 400 ? -2.322 63.689 -10.388 1.00 30.69 400 GLY A N 1
ATOM 3239 C CA . GLY A 1 400 ? -3.017 64.093 -11.602 1.00 30.69 400 GLY A CA 1
ATOM 3240 C C . GLY A 1 400 ? -3.635 62.968 -12.409 1.00 30.69 400 GLY A C 1
ATOM 3241 O O . GLY A 1 400 ? -3.162 62.651 -13.486 1.00 30.69 400 GLY A O 1
ATOM 3242 N N . ASN A 1 401 ? -4.718 62.404 -11.875 1.00 31.94 401 ASN A N 1
ATOM 3243 C CA . ASN A 1 401 ? -6.030 62.342 -12.523 1.00 31.94 401 ASN A CA 1
ATOM 3244 C C . ASN A 1 401 ? -6.122 62.399 -14.058 1.00 31.94 401 ASN A C 1
ATOM 3246 O O . ASN A 1 401 ? -5.723 63.392 -14.660 1.00 31.94 401 ASN A O 1
ATOM 3250 N N . ASN A 1 402 ? -6.994 61.501 -14.540 1.00 33.12 402 ASN A N 1
ATOM 3251 C CA . ASN A 1 402 ? -7.988 61.730 -15.594 1.00 33.12 402 ASN A CA 1
ATOM 3252 C C . ASN A 1 402 ? -7.381 61.829 -17.006 1.00 33.12 402 ASN A C 1
ATOM 3254 O O . ASN A 1 402 ? -6.368 62.468 -17.230 1.00 33.12 402 ASN A O 1
ATOM 3258 N N . ASN A 1 403 ? -7.955 61.273 -18.055 1.00 32.34 403 ASN A N 1
ATOM 3259 C CA . ASN A 1 403 ? -9.299 60.790 -18.320 1.00 32.34 403 ASN A CA 1
ATOM 3260 C C . ASN A 1 403 ? -9.302 60.456 -19.820 1.00 32.34 403 ASN A C 1
ATOM 3262 O O . ASN A 1 403 ? -8.468 61.028 -20.523 1.00 32.34 403 ASN A O 1
ATOM 3266 N N . ASP A 1 404 ? -10.324 59.713 -20.261 1.00 34.47 404 ASP A N 1
ATOM 3267 C CA . ASP A 1 404 ? -10.959 59.887 -21.579 1.00 34.47 404 ASP A CA 1
ATOM 3268 C C . ASP A 1 404 ? -10.045 59.486 -22.759 1.00 34.47 404 ASP A C 1
ATOM 3270 O O . ASP A 1 404 ? -8.846 59.724 -22.796 1.00 34.47 404 ASP A O 1
ATOM 3274 N N . ASP A 1 405 ? -10.423 58.774 -23.797 1.00 36.50 405 ASP A N 1
ATOM 3275 C CA . ASP A 1 405 ? -11.614 58.590 -24.617 1.00 36.50 405 ASP A CA 1
ATOM 3276 C C . ASP A 1 405 ? -11.029 57.678 -25.736 1.00 36.50 405 ASP A C 1
ATOM 3278 O O . ASP A 1 405 ? -9.812 57.596 -25.922 1.00 36.50 405 ASP A O 1
ATOM 3282 N N . ASP A 1 406 ? -11.694 56.960 -26.612 1.00 37.62 406 ASP A N 1
ATOM 3283 C CA . ASP A 1 406 ? -13.062 56.649 -26.948 1.00 37.62 406 ASP A CA 1
ATOM 3284 C C . ASP A 1 406 ? -12.892 55.647 -28.099 1.00 37.62 406 ASP A C 1
ATOM 3286 O O . ASP A 1 406 ? -11.978 55.828 -28.906 1.00 37.62 406 ASP A O 1
ATOM 3290 N N . SER A 1 407 ? -13.849 54.724 -28.234 1.00 39.53 407 SER A N 1
ATOM 3291 C CA . SER A 1 407 ? -14.343 54.221 -29.533 1.00 39.53 407 SER A CA 1
ATOM 3292 C C . SER A 1 407 ? -13.328 53.475 -30.433 1.00 39.53 407 SER A C 1
ATOM 3294 O O . SER A 1 407 ? -12.120 53.598 -30.337 1.00 39.53 407 SER A O 1
ATOM 3296 N N . ASP A 1 408 ? -13.660 52.609 -31.372 1.00 37.69 408 ASP A N 1
ATOM 3297 C CA . ASP A 1 408 ? -14.855 52.086 -32.028 1.00 37.69 408 ASP A CA 1
ATOM 3298 C C . ASP A 1 408 ? -14.302 50.781 -32.667 1.00 37.69 408 ASP A C 1
ATOM 3300 O O . ASP A 1 408 ? -13.124 50.721 -33.022 1.00 37.69 408 ASP A O 1
ATOM 3304 N N . GLY A 1 409 ? -14.982 49.646 -32.754 1.00 35.50 409 GLY A N 1
ATOM 3305 C CA . GLY A 1 409 ? -16.247 49.472 -33.447 1.00 35.50 409 GLY A CA 1
ATOM 3306 C C . GLY A 1 409 ? -16.052 48.482 -34.602 1.00 35.50 409 GLY A C 1
ATOM 3307 O O . GLY A 1 409 ? -15.276 48.756 -35.509 1.00 35.50 409 GLY A O 1
ATOM 3308 N N . GLY A 1 410 ? -16.794 47.366 -34.546 1.00 32.91 410 GLY A N 1
ATOM 3309 C CA . GLY A 1 410 ? -17.252 46.569 -35.699 1.00 32.91 410 GLY A CA 1
ATOM 3310 C C . GLY A 1 410 ? -16.199 45.810 -36.527 1.00 32.91 410 GLY A C 1
ATOM 3311 O O . GLY A 1 410 ? -15.036 46.165 -36.588 1.00 32.91 410 GLY A O 1
ATOM 3312 N N . ASP A 1 411 ? -16.522 44.751 -37.255 1.00 34.81 411 ASP A N 1
ATOM 3313 C CA . ASP A 1 411 ? -17.775 44.029 -37.438 1.00 34.81 411 ASP A CA 1
ATOM 3314 C C . ASP A 1 411 ? -17.449 42.679 -38.117 1.00 34.81 411 ASP A C 1
ATOM 3316 O O . ASP A 1 411 ? -16.317 42.418 -38.529 1.00 34.81 411 ASP A O 1
ATOM 3320 N N . ALA A 1 412 ? -18.471 41.837 -38.177 1.00 35.22 412 ALA A N 1
ATOM 3321 C CA . ALA A 1 412 ? -18.528 40.425 -38.510 1.00 35.22 412 ALA A CA 1
ATOM 3322 C C . ALA A 1 412 ? -18.372 40.036 -40.002 1.00 35.22 412 ALA A C 1
ATOM 3324 O O . ALA A 1 412 ? -18.151 40.864 -40.884 1.00 35.22 412 ALA A O 1
ATOM 3325 N N . SER A 1 413 ? -18.633 38.736 -40.220 1.00 36.62 413 SER A N 1
ATOM 3326 C CA . SER A 1 413 ? -19.028 37.974 -41.427 1.00 36.62 413 SER A CA 1
ATOM 3327 C C . SER A 1 413 ? -17.947 37.004 -41.923 1.00 36.62 413 SER A C 1
ATOM 3329 O O . SER A 1 413 ? -16.826 37.392 -42.230 1.00 36.62 413 SER A O 1
ATOM 3331 N N . GLU A 1 414 ? -18.128 35.697 -41.697 1.00 37.56 414 GLU A N 1
ATOM 3332 C CA . GLU A 1 414 ? -18.957 34.747 -42.474 1.00 37.56 414 GLU A CA 1
ATOM 3333 C C . GLU A 1 414 ? -18.442 34.554 -43.905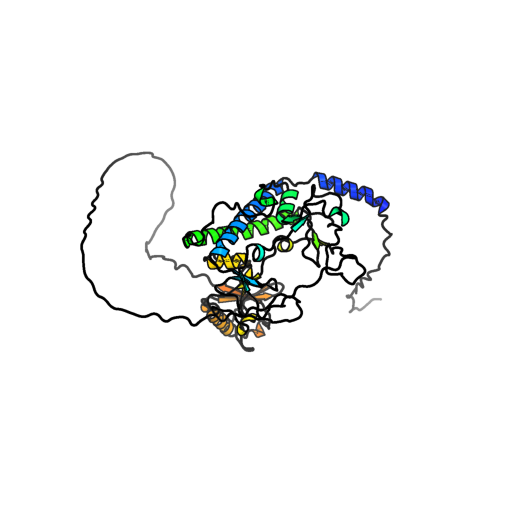 1.00 37.56 414 GLU A C 1
ATOM 3335 O O . GLU A 1 414 ? -18.398 35.496 -44.687 1.00 37.56 414 GLU A O 1
ATOM 3340 N N . ASN A 1 415 ? -18.078 33.311 -44.236 1.00 32.09 415 ASN A N 1
ATOM 3341 C CA . ASN A 1 415 ? -18.597 32.613 -45.413 1.00 32.09 415 ASN A CA 1
ATOM 3342 C C . ASN A 1 415 ? -18.245 31.120 -45.345 1.00 32.09 415 ASN A C 1
ATOM 3344 O O . ASN A 1 415 ? -17.085 30.730 -45.203 1.00 32.09 415 ASN A O 1
ATOM 3348 N N . GLU A 1 416 ? -19.300 30.318 -45.436 1.00 40.34 416 GLU A N 1
ATOM 3349 C CA . GLU A 1 416 ? -19.309 28.917 -45.842 1.00 40.34 416 GLU A CA 1
ATOM 3350 C C . GLU A 1 416 ? -18.939 28.808 -47.329 1.00 40.34 416 GLU A C 1
ATOM 3352 O O . GLU A 1 416 ? -19.194 29.739 -48.088 1.00 40.34 416 GLU A O 1
ATOM 3357 N N . GLU A 1 417 ? -18.417 27.658 -47.761 1.00 35.09 417 GLU A N 1
ATOM 3358 C CA . GLU A 1 417 ? -18.858 27.035 -49.017 1.00 35.09 417 GLU A CA 1
ATOM 3359 C C . GLU A 1 417 ? -18.417 25.561 -49.072 1.00 35.09 417 GLU A C 1
ATOM 3361 O O . GLU A 1 417 ? -17.241 25.216 -48.934 1.00 35.09 417 GLU A O 1
ATOM 3366 N N . GLU A 1 418 ? -19.417 24.698 -49.244 1.00 38.34 418 GLU A N 1
ATOM 3367 C CA . GLU A 1 418 ? -19.324 23.282 -49.594 1.00 38.34 418 GLU A CA 1
ATOM 3368 C C . GLU A 1 418 ? -18.843 23.101 -51.045 1.00 38.34 418 GLU A C 1
ATOM 3370 O O . GLU A 1 418 ? -19.097 23.946 -51.904 1.00 38.34 418 GLU A O 1
ATOM 3375 N N . ASN A 1 419 ? -18.248 21.945 -51.365 1.00 33.69 419 ASN A N 1
ATOM 3376 C CA . ASN A 1 419 ? -18.425 21.367 -52.699 1.00 33.69 419 ASN A CA 1
ATOM 3377 C C . ASN A 1 419 ? -18.211 19.845 -52.726 1.00 33.69 419 ASN A C 1
ATOM 3379 O O . ASN A 1 419 ? -17.202 19.323 -52.248 1.00 33.69 419 ASN A O 1
ATOM 3383 N N . ASP A 1 420 ? -19.189 19.174 -53.332 1.00 34.69 420 ASP A N 1
ATOM 3384 C CA . ASP A 1 420 ? -19.292 17.745 -53.630 1.00 34.69 420 ASP A CA 1
ATOM 3385 C C . ASP A 1 420 ? -18.421 17.306 -54.826 1.00 34.69 420 ASP A C 1
ATOM 3387 O O . ASP A 1 420 ? -18.141 18.093 -55.732 1.00 34.69 420 ASP A O 1
ATOM 3391 N N . GLY A 1 421 ? -18.147 15.993 -54.924 1.00 32.84 421 GLY A N 1
ATOM 3392 C CA . GLY A 1 421 ? -18.177 15.316 -56.234 1.00 32.84 421 GLY A CA 1
ATOM 3393 C C . GLY A 1 421 ? -17.089 14.286 -56.588 1.00 32.84 421 GLY A C 1
ATOM 3394 O O . GLY A 1 421 ? -16.122 14.617 -57.260 1.00 32.84 421 GLY A O 1
ATOM 3395 N N . ASN A 1 422 ? -17.399 13.013 -56.302 1.00 33.66 422 ASN A N 1
ATOM 3396 C CA . ASN A 1 422 ? -17.374 11.833 -57.197 1.00 33.66 422 ASN A CA 1
ATOM 3397 C C . ASN A 1 422 ? -16.091 11.167 -57.782 1.00 33.66 422 ASN A C 1
ATOM 3399 O O . ASN A 1 422 ? -15.323 11.758 -58.533 1.00 33.66 422 ASN A O 1
ATOM 3403 N N . ASN A 1 423 ? -16.121 9.824 -57.636 1.00 31.69 423 ASN A N 1
ATOM 3404 C CA . ASN A 1 423 ? -15.808 8.738 -58.596 1.00 31.69 423 ASN A CA 1
ATOM 3405 C C . ASN A 1 423 ? -14.349 8.301 -58.862 1.00 31.69 423 ASN A C 1
ATOM 3407 O O . ASN A 1 423 ? -13.612 8.978 -59.573 1.00 31.69 423 ASN A O 1
ATOM 3411 N N . ASN A 1 424 ? -13.987 7.066 -58.474 1.00 32.44 424 ASN A N 1
ATOM 3412 C CA . ASN A 1 424 ? -14.016 5.868 -59.348 1.00 32.44 424 ASN A CA 1
ATOM 3413 C C . ASN A 1 424 ? -13.342 4.637 -58.702 1.00 32.44 424 ASN A C 1
ATOM 3415 O O . ASN A 1 424 ? -12.526 4.752 -57.790 1.00 32.44 424 ASN A O 1
ATOM 3419 N N . ASP A 1 425 ? -13.752 3.483 -59.223 1.00 34.22 425 ASP A N 1
ATOM 3420 C CA . ASP A 1 425 ? -13.483 2.093 -58.850 1.00 34.22 425 ASP A CA 1
ATOM 3421 C C . ASP A 1 425 ? -12.014 1.634 -58.977 1.00 34.22 425 ASP A C 1
ATOM 3423 O O . ASP A 1 425 ? -11.261 2.188 -59.773 1.00 34.22 425 ASP A O 1
ATOM 3427 N N . ASP A 1 426 ? -11.634 0.574 -58.242 1.00 35.84 426 ASP A N 1
ATOM 3428 C CA . ASP A 1 426 ? -11.051 -0.641 -58.846 1.00 35.84 426 ASP A CA 1
ATOM 3429 C C . ASP A 1 426 ? -10.859 -1.798 -57.835 1.00 35.84 426 ASP A C 1
ATOM 3431 O O . ASP A 1 426 ? -10.389 -1.642 -56.706 1.00 35.84 426 ASP A O 1
ATOM 3435 N N . ASP A 1 427 ? -11.250 -2.985 -58.302 1.00 33.44 427 ASP A N 1
ATOM 3436 C CA . ASP A 1 427 ? -11.231 -4.307 -57.674 1.00 33.44 427 ASP A CA 1
ATOM 3437 C C . ASP A 1 427 ? -9.825 -4.851 -57.351 1.00 33.44 427 ASP A C 1
ATOM 3439 O O . ASP A 1 427 ? -8.896 -4.668 -58.135 1.00 33.44 427 ASP A O 1
ATOM 3443 N N . SER A 1 428 ? -9.688 -5.673 -56.290 1.00 36.72 428 SER A N 1
ATOM 3444 C CA . SER A 1 428 ? -9.183 -7.072 -56.387 1.00 36.72 428 SER A CA 1
ATOM 3445 C C . SER A 1 428 ? -8.937 -7.793 -55.035 1.00 36.72 428 SER A C 1
ATOM 3447 O O . SER A 1 428 ? -7.930 -7.632 -54.361 1.00 36.72 428 SER A O 1
ATOM 3449 N N . ASN A 1 429 ? -9.878 -8.681 -54.698 1.00 29.78 429 ASN A N 1
ATOM 3450 C CA . ASN A 1 429 ? -9.724 -10.128 -54.454 1.00 29.78 429 ASN A CA 1
ATOM 3451 C C . ASN A 1 429 ? -8.690 -10.735 -53.450 1.00 29.78 429 ASN A C 1
ATOM 3453 O O . ASN A 1 429 ? -7.499 -10.826 -53.733 1.00 29.78 429 ASN A O 1
ATOM 3457 N N . SER A 1 430 ? -9.252 -11.469 -52.464 1.00 29.86 430 SER A N 1
ATOM 3458 C CA . SER A 1 430 ? -8.787 -12.773 -51.909 1.00 29.86 430 SER A CA 1
ATOM 3459 C C . SER A 1 430 ? -7.557 -12.746 -50.960 1.00 29.86 430 SER A C 1
ATOM 3461 O O . SER A 1 430 ? -6.646 -11.963 -51.150 1.00 29.86 430 SER A O 1
ATOM 3463 N N . SER A 1 431 ? -7.371 -13.549 -49.905 1.00 31.48 431 SER A N 1
ATOM 3464 C CA . SER A 1 431 ? -7.932 -14.822 -49.441 1.00 31.48 431 SER A CA 1
ATOM 3465 C C . SER A 1 431 ? -7.636 -14.998 -47.937 1.00 31.48 431 SER A C 1
ATOM 3467 O O . SER A 1 431 ? -6.561 -14.635 -47.465 1.00 31.48 431 SER A O 1
ATOM 3469 N N . SER A 1 432 ? -8.549 -15.628 -47.196 1.00 34.44 432 SER A N 1
ATOM 3470 C CA . SER A 1 432 ? -8.332 -16.139 -45.830 1.00 34.44 432 SER A CA 1
ATOM 3471 C C . SER A 1 432 ? -7.589 -17.490 -45.817 1.00 34.44 432 SER A C 1
ATOM 3473 O O . SER A 1 432 ? -7.734 -18.268 -46.761 1.00 34.44 432 SER A O 1
ATOM 3475 N N . PRO A 1 433 ? -6.953 -17.862 -44.691 1.00 34.69 433 PRO A N 1
ATOM 3476 C CA . PRO A 1 433 ? -6.930 -19.262 -44.242 1.00 34.69 433 PRO A CA 1
ATOM 3477 C C . PRO A 1 433 ? -7.383 -19.364 -42.769 1.00 34.69 433 PRO A C 1
ATOM 3479 O O . PRO A 1 433 ? -6.789 -18.769 -41.880 1.00 34.69 433 PRO A O 1
ATOM 3482 N N . LYS A 1 434 ? -8.573 -19.913 -42.485 1.00 31.69 434 LYS A N 1
ATOM 3483 C CA . LYS A 1 434 ? -8.842 -21.312 -42.073 1.00 31.69 434 LYS A CA 1
ATOM 3484 C C . LYS A 1 434 ? -7.964 -21.846 -40.926 1.00 31.69 434 LYS A C 1
ATOM 3486 O O . LYS A 1 434 ? -6.838 -22.285 -41.136 1.00 31.69 434 LYS A O 1
ATOM 3491 N N . SER A 1 435 ? -8.577 -21.895 -39.743 1.00 36.06 435 SER A N 1
ATOM 3492 C CA . SER A 1 435 ? -8.173 -22.638 -38.542 1.00 36.06 435 SER A CA 1
ATOM 3493 C C . SER A 1 435 ? -8.351 -24.161 -38.707 1.00 36.06 435 SER A C 1
ATOM 3495 O O . SER A 1 435 ? -9.307 -24.573 -39.372 1.00 36.06 435 SER A O 1
ATOM 3497 N N . PRO A 1 436 ? -7.526 -25.009 -38.058 1.00 40.84 436 PRO A N 1
ATOM 3498 C CA . PRO A 1 436 ? -7.815 -26.429 -37.840 1.00 40.84 436 PRO A CA 1
ATOM 3499 C C . PRO A 1 436 ? -8.458 -26.703 -36.458 1.00 40.84 436 PRO A C 1
ATOM 3501 O O . PRO A 1 436 ? -8.481 -25.810 -35.610 1.00 40.84 436 PRO A O 1
ATOM 3504 N N . PRO A 1 437 ? -9.015 -27.913 -36.246 1.00 39.62 437 PRO A N 1
ATOM 3505 C CA . PRO A 1 437 ? -10.175 -28.137 -35.386 1.00 39.62 437 PRO A CA 1
ATOM 3506 C C . PRO A 1 437 ? -9.861 -28.581 -33.950 1.00 39.62 437 PRO A C 1
ATOM 3508 O O . PRO A 1 437 ? -8.779 -29.065 -33.630 1.00 39.62 437 PRO A O 1
ATOM 3511 N N . SER A 1 438 ? -10.892 -28.430 -33.120 1.00 34.53 438 SER A N 1
ATOM 3512 C CA . SER A 1 438 ? -11.069 -28.923 -31.756 1.00 34.53 438 SER A CA 1
ATOM 3513 C C . SER A 1 438 ? -11.174 -30.450 -31.688 1.00 34.53 438 SER A C 1
ATOM 3515 O O . SER A 1 438 ? -12.015 -31.033 -32.373 1.00 34.53 438 SER A O 1
ATOM 3517 N N . GLU A 1 439 ? -10.394 -31.073 -30.803 1.00 34.66 439 GLU A N 1
ATOM 3518 C CA . GLU A 1 439 ? -10.627 -32.441 -30.335 1.00 34.66 439 GLU A CA 1
ATOM 3519 C C . GLU A 1 439 ? -11.224 -32.410 -28.923 1.00 34.66 439 GLU A C 1
ATOM 3521 O O . GLU A 1 439 ? -10.631 -31.881 -27.979 1.00 34.66 439 GLU A O 1
ATOM 3526 N N . ASP A 1 440 ? -12.428 -32.972 -28.819 1.00 31.00 440 ASP A N 1
ATOM 3527 C CA . ASP A 1 440 ? -13.137 -33.274 -27.584 1.00 31.00 440 ASP A CA 1
ATOM 3528 C C . ASP A 1 440 ? -12.404 -34.371 -26.805 1.00 31.00 440 ASP A C 1
ATOM 3530 O O . ASP A 1 440 ? -12.241 -35.494 -27.285 1.00 31.00 440 ASP A O 1
ATOM 3534 N N . ILE A 1 441 ? -12.026 -34.075 -25.562 1.00 33.72 441 ILE A N 1
ATOM 3535 C CA . ILE A 1 441 ? -11.696 -35.095 -24.566 1.00 33.72 441 ILE A CA 1
ATOM 3536 C C . ILE A 1 441 ? -12.569 -34.838 -23.337 1.00 33.72 441 ILE A C 1
ATOM 3538 O O . ILE A 1 441 ? -12.271 -34.021 -22.467 1.00 33.72 441 ILE A O 1
ATOM 3542 N N . SER A 1 442 ? -13.682 -35.561 -23.297 1.00 32.41 442 SER A N 1
ATOM 3543 C CA . SER A 1 442 ? -14.491 -35.809 -22.111 1.00 32.41 442 SER A CA 1
ATOM 3544 C C . SER A 1 442 ? -13.691 -36.648 -21.111 1.00 32.41 442 SER A C 1
ATOM 3546 O O . SER A 1 442 ? -13.385 -37.807 -21.392 1.00 32.41 442 SER A O 1
ATOM 3548 N N . VAL A 1 443 ? -13.373 -36.085 -19.942 1.00 33.66 443 VAL A N 1
ATOM 3549 C CA . VAL A 1 443 ? -12.919 -36.855 -18.774 1.00 33.66 443 VAL A CA 1
ATOM 3550 C C . VAL A 1 443 ? -13.908 -36.643 -17.639 1.00 33.66 443 VAL A C 1
ATOM 3552 O O . VAL A 1 443 ? -14.181 -35.521 -17.219 1.00 33.66 443 VAL A O 1
ATOM 3555 N N . GLU A 1 444 ? -14.451 -37.773 -17.207 1.00 30.31 444 GLU A N 1
ATOM 3556 C CA . GLU A 1 444 ? -15.425 -37.978 -16.148 1.00 30.31 444 GLU A CA 1
ATOM 3557 C C . GLU A 1 444 ? -14.971 -37.401 -14.797 1.00 30.31 444 GLU A C 1
ATOM 3559 O O . GLU A 1 444 ? -13.829 -37.565 -14.361 1.00 30.31 444 GLU A O 1
ATOM 3564 N N . SER A 1 445 ? -15.914 -36.761 -14.109 1.00 32.06 445 SER A N 1
ATOM 3565 C CA . SER A 1 445 ? -15.826 -36.410 -12.691 1.00 32.06 445 SER A CA 1
ATOM 3566 C C . SER A 1 445 ? -15.983 -37.670 -11.829 1.00 32.06 445 SER A C 1
ATOM 3568 O O . SER A 1 445 ? -16.940 -38.412 -12.050 1.00 32.06 445 SER A O 1
ATOM 3570 N N . PRO A 1 446 ? -15.143 -37.913 -10.808 1.00 35.00 446 PRO A N 1
ATOM 3571 C CA . PRO A 1 446 ? -15.422 -38.961 -9.838 1.00 35.00 446 PRO A CA 1
ATOM 3572 C C . PRO A 1 446 ? -16.395 -38.456 -8.760 1.00 35.00 446 PRO A C 1
ATOM 3574 O O . PRO A 1 446 ? -16.112 -37.499 -8.037 1.00 35.00 446 PRO A O 1
ATOM 3577 N N . GLU A 1 447 ? -17.543 -39.129 -8.672 1.00 28.78 447 GLU A N 1
ATOM 3578 C CA . GLU A 1 447 ? -18.431 -39.166 -7.505 1.00 28.78 447 GLU A CA 1
ATOM 3579 C C . GLU A 1 447 ? -17.770 -39.883 -6.302 1.00 28.78 447 GLU A C 1
ATOM 3581 O O . GLU A 1 447 ? -16.697 -40.471 -6.444 1.00 28.78 447 GLU A O 1
ATOM 3586 N N . TYR A 1 448 ? -18.497 -39.901 -5.167 1.00 30.23 448 TYR A N 1
ATOM 3587 C CA . TYR A 1 448 ? -18.306 -40.658 -3.907 1.00 30.23 448 TYR A CA 1
ATOM 3588 C C . TYR A 1 448 ? -17.479 -39.925 -2.807 1.00 30.23 448 TYR A C 1
ATOM 3590 O O . TYR A 1 448 ? -16.368 -39.479 -3.062 1.00 30.23 448 TYR A O 1
ATOM 3598 N N . VAL A 1 449 ? -17.897 -39.744 -1.535 1.00 31.55 449 VAL A N 1
ATOM 3599 C CA . VAL A 1 449 ? -19.019 -40.255 -0.701 1.00 31.55 449 VAL A CA 1
ATOM 3600 C C . VAL A 1 449 ? -19.246 -39.316 0.488 1.00 31.55 449 VAL A C 1
ATOM 3602 O O . VAL A 1 449 ? -18.282 -38.826 1.076 1.00 31.55 449 VAL A O 1
ATOM 3605 N N . ASP A 1 450 ? -20.504 -39.159 0.885 1.00 30.52 450 ASP A N 1
ATOM 3606 C CA . ASP A 1 450 ? -20.945 -38.627 2.175 1.00 30.52 450 ASP A CA 1
ATOM 3607 C C . ASP A 1 450 ? -20.986 -39.762 3.219 1.00 30.52 450 ASP A C 1
ATOM 3609 O O . ASP A 1 450 ? -21.660 -40.771 3.009 1.00 30.52 450 ASP A O 1
ATOM 3613 N N . VAL A 1 451 ? -20.249 -39.634 4.326 1.00 35.44 451 VAL A N 1
ATOM 3614 C CA . VAL A 1 451 ? -20.347 -40.561 5.467 1.00 35.44 451 VAL A CA 1
ATOM 3615 C C . VAL A 1 451 ? -20.703 -39.749 6.701 1.00 35.44 451 VAL A C 1
ATOM 3617 O O . VAL A 1 451 ? -19.851 -39.109 7.318 1.00 35.44 451 VAL A O 1
ATOM 3620 N N . SER A 1 452 ? -21.991 -39.802 7.023 1.00 35.28 452 SER A N 1
ATOM 3621 C CA . SER A 1 452 ? -22.554 -39.471 8.323 1.00 35.28 452 SER A CA 1
ATOM 3622 C C . SER A 1 452 ? -22.739 -40.770 9.109 1.00 35.28 452 SER A C 1
ATOM 3624 O O . SER A 1 452 ? -23.418 -41.667 8.617 1.00 35.28 452 SER A O 1
ATOM 3626 N N . ASP A 1 453 ? -22.124 -40.848 10.287 1.00 42.16 453 ASP A N 1
ATOM 3627 C CA . ASP A 1 453 ? -22.637 -41.502 11.504 1.00 42.16 453 ASP A CA 1
ATOM 3628 C C . ASP A 1 453 ? -21.879 -40.956 12.726 1.00 42.16 453 ASP A C 1
ATOM 3630 O O . ASP A 1 453 ? -20.622 -40.915 12.685 1.00 42.16 453 ASP A O 1
#